Protein AF-A0AAF0YDT1-F1 (afdb_monomer)

Sequence (371 aa):
MSQTTARAEASAAPAQRILFLGATGFIGSAVLHALLASHWDASFTLYGRNCAALSAIASLASKGHAGSITTAVYALDDAALSEHVVASDAVVNCLGSEMPTLTSAILTSARHKFEATRQRLVYLHTSGCDVLDRVLRPGDLEAWDVDFGPPSKLTVYTDAAELPPGQSPLSAVPDTPRRAHDALIDEANAAGYVRCYTLLPSCVYGPASNPFAAAGHAARLSWQVPNLIRIALDRRAPALLGNNDAQWTWNHVHVDDLAALYALVFARALAGAEGPRHFIAENGYYTLREVADAIGREIAVRELGTATPSALSPEERRQYALELTYQTAVSRAVGSNARSAGWTPANDHAGFLASIAHDVAEVLCERERTS

pLDDT: mean 87.43, std 14.19, range [31.89, 98.31]

Foldseek 3Di:
DDDDDDPPPPVPDPAFEEEAEACQELLRVLLVLLQCVLRQAHAYEYEEAPPVLQVVSQVVSVVRGNHHYHYDYDDPDLVSVLVSLLVGQEYAHPPELPCLVSLVSSLVSLLVSCVVPVRAYEYEAEYACCLQFPDPDLVVLVCLAPDPDALVNFAEEECDPDDDPRHDYPVPRDDDSSVVSVVVQVVSVVVPSYNAAYEHEWAEFFASPRPSVVVVSHDGGDAQLLLQLVLCLVVLAGEASHPDQRQQKIFYAYSNLSSVLSNLVVVCSVVVHDDGRYFYGGADMDTVVLSRLLSLVLCVVVVSHHNHYDYDDSVSCVVSSVSCNSRRGRHHYDGPVSVVSPRDGDQHPVNVSVRSNVSSVVSVVVVVVVD

Radius of gyration: 21.79 Å; Cα contacts (8 Å, |Δi|>4): 712; chains: 1; bounding box: 78×44×62 Å

Organism: NCBI:txid143232

Mean predicted aligned error: 6.58 Å

Secondary structure (DSSP, 8-state):
-----------PPPPPEEEEE-TTSHHHHHHHHHHHHH-TT-EEEEEES-HHHHHHHHHHHTTS-SS-EEEEE--S-HHHHHHHHHH-SEEEE-S-SS-HHHHHHHHHHHHHHHHHH-PPEEEEEE--GGGGS----TT-TTGGG-----GGGS-EEE--SS--TT-EEGGGS---HHHHHHHHHHHHHHTTSEEEEEEEE-EEES---SHHHHTTSS----SHHHHHHHHHHHHTS-EESSS-TTS-EEEEEEHHHHHHHHHHHHHHHHTT--S--EEEE-S-EEEHHHHHHHHHHHHHHTTSS-SS-EEPPHHHHHHTTTTTTT-----EEE-HHHHHTT------HHHHHHHHHHHHHHHHHHHHHH-

Solvent-accessible surface area (backbone atoms only — not comparable to full-atom values): 19827 Å² total; per-residue (Å²): 136,87,86,77,86,80,81,77,82,66,78,73,70,77,69,49,31,32,34,34,31,25,55,47,34,47,64,17,32,35,29,50,54,39,37,46,73,75,44,40,56,37,27,38,36,42,38,37,77,57,58,68,37,46,51,52,42,34,58,60,51,49,77,81,32,77,24,56,59,48,70,44,73,56,60,103,40,65,67,68,52,27,56,52,48,53,72,22,53,30,38,42,39,45,73,45,57,87,45,65,66,58,54,51,42,53,53,51,24,28,42,54,34,16,75,77,66,70,50,54,30,37,35,39,38,30,49,40,41,70,47,58,34,73,72,66,52,97,81,47,74,75,60,44,68,60,84,74,53,55,66,89,69,40,58,32,32,28,50,41,90,70,76,55,90,88,47,39,49,66,85,71,46,69,96,41,79,55,43,53,50,56,49,55,50,50,51,42,31,74,72,60,29,34,50,54,35,41,35,22,43,33,51,56,39,61,80,43,80,40,74,45,26,69,71,67,39,19,38,55,63,59,60,61,69,48,33,51,45,51,52,15,57,76,66,27,26,14,60,31,76,29,90,63,52,68,32,38,26,39,33,28,24,36,45,66,44,49,12,52,45,50,39,54,53,48,54,40,55,74,71,64,59,83,78,85,43,50,31,39,37,55,44,52,64,49,35,52,45,61,53,18,46,48,49,4,49,51,34,33,78,67,71,56,34,41,42,64,58,42,63,54,50,78,64,52,50,62,75,42,44,74,62,46,68,77,64,70,34,52,31,41,73,43,35,46,40,36,45,75,72,68,49,77,75,81,59,44,56,68,54,56,60,58,36,49,59,55,45,53,52,51,53,52,55,51,50,67,75,75,107

InterPro domains:
  IPR005097 Saccharopine dehydrogenase, NADP binding domain [PF03435] (18-97)
  IPR036291 NAD(P)-binding domain superfamily [SSF51735] (16-302)
  IPR051783 NAD(P)-dependent oxidoreductase-like [PTHR48079] (16-358)

Nearest PDB structures (foldseek):
  7cs4-assembly3_D  TM=6.209E-01  e=5.631E-05  Isatis tinctoria
  7cs7-assembly1_A  TM=6.080E-01  e=8.009E-05  Isatis tinctoria
  7csg-assembly1_B  TM=5.999E-01  e=5.631E-05  Arabidopsis thaliana
  7cs7-assembly3_E  TM=5.752E-01  e=3.959E-05  Isatis tinctoria
  7cs4-assembly2_A  TM=5.940E-01  e=2.173E-04  Isatis tinctoria

Structure (mmCIF, N/CA/C/O backbone):
data_AF-A0AAF0YDT1-F1
#
_entry.id   AF-A0AAF0YDT1-F1
#
loop_
_atom_site.group_PDB
_atom_site.id
_atom_site.type_symbol
_atom_site.label_atom_id
_atom_site.label_alt_id
_atom_site.label_comp_id
_atom_site.label_asym_id
_atom_site.label_entity_id
_atom_site.label_seq_id
_atom_site.pdbx_PDB_ins_code
_atom_site.Cartn_x
_atom_site.Cartn_y
_atom_site.Cartn_z
_atom_site.occupancy
_atom_site.B_iso_or_equiv
_atom_site.auth_seq_id
_atom_site.auth_comp_id
_atom_site.auth_asym_id
_atom_site.auth_atom_id
_atom_site.pdbx_PDB_model_num
ATOM 1 N N . MET A 1 1 ? -51.966 -22.683 16.377 1.00 37.91 1 MET A N 1
ATOM 2 C CA . MET A 1 1 ? -50.753 -23.139 15.663 1.00 37.91 1 MET A CA 1
ATOM 3 C C . MET A 1 1 ? -50.168 -21.911 14.968 1.00 37.91 1 MET A C 1
ATOM 5 O O . MET A 1 1 ? -50.509 -21.649 13.830 1.00 37.91 1 MET A O 1
ATOM 9 N N . SER A 1 2 ? -49.640 -20.930 15.702 1.00 36.38 2 SER A N 1
ATOM 10 C CA . SER A 1 2 ? -48.279 -20.849 16.270 1.00 36.38 2 SER A CA 1
ATOM 11 C C . SER A 1 2 ? -47.174 -21.100 15.251 1.00 36.38 2 SER A C 1
ATOM 13 O O . SER A 1 2 ? -46.762 -22.240 15.091 1.00 36.38 2 SER A O 1
ATOM 15 N N . GLN A 1 3 ? -46.684 -20.016 14.648 1.00 31.89 3 GLN A N 1
ATOM 16 C CA . GLN A 1 3 ? -45.265 -19.784 14.357 1.00 31.89 3 GLN A CA 1
ATOM 17 C C . GLN A 1 3 ? -45.018 -18.266 14.391 1.00 31.89 3 GLN A C 1
ATOM 19 O O . GLN A 1 3 ? -44.849 -17.590 13.383 1.00 31.89 3 GLN A O 1
ATOM 24 N N . THR A 1 4 ? -45.062 -17.736 15.610 1.00 38.69 4 THR A N 1
ATOM 25 C CA . THR A 1 4 ? -44.388 -16.497 16.007 1.00 38.69 4 THR A CA 1
ATOM 26 C C . THR A 1 4 ? -43.223 -16.930 16.898 1.00 38.69 4 THR A C 1
ATOM 28 O O . THR A 1 4 ? -43.402 -17.865 17.679 1.00 38.69 4 THR A O 1
ATOM 31 N N . THR A 1 5 ? -42.084 -16.229 16.819 1.00 40.38 5 THR A N 1
ATOM 32 C CA . THR A 1 5 ? -40.779 -16.480 17.486 1.00 40.38 5 THR A CA 1
ATOM 33 C C . THR A 1 5 ? -39.917 -17.560 16.799 1.00 40.38 5 THR A C 1
ATOM 35 O O . THR A 1 5 ? -40.412 -18.621 16.456 1.00 40.38 5 THR A O 1
ATOM 38 N N . ALA A 1 6 ? -38.635 -17.362 16.484 1.00 33.75 6 ALA A N 1
ATOM 39 C CA . ALA A 1 6 ? -37.642 -16.490 17.091 1.00 33.75 6 ALA A CA 1
ATOM 40 C C . ALA A 1 6 ? -36.682 -15.916 16.030 1.00 33.75 6 ALA A C 1
ATOM 42 O O . ALA A 1 6 ? -35.851 -16.630 15.474 1.00 33.75 6 ALA A O 1
ATOM 43 N N . ARG A 1 7 ? -36.749 -14.603 15.788 1.00 36.19 7 ARG A N 1
ATOM 44 C CA . ARG A 1 7 ? -35.559 -13.856 15.376 1.00 36.19 7 ARG A CA 1
ATOM 45 C C . ARG A 1 7 ? -34.940 -13.426 16.695 1.00 36.19 7 ARG A C 1
ATOM 47 O O . ARG A 1 7 ? -35.504 -12.576 17.374 1.00 36.19 7 ARG A O 1
ATOM 54 N N . ALA A 1 8 ? -33.898 -14.133 17.120 1.00 33.00 8 ALA A N 1
ATOM 55 C CA . ALA A 1 8 ? -33.135 -13.734 18.287 1.00 33.00 8 ALA A CA 1
ATOM 56 C C . ALA A 1 8 ? -32.728 -12.271 18.087 1.00 33.00 8 ALA A C 1
ATOM 58 O O . ALA A 1 8 ? -32.082 -11.937 17.091 1.00 33.00 8 ALA A O 1
ATOM 59 N N . GLU A 1 9 ? -33.159 -11.407 19.001 1.00 33.97 9 GLU A N 1
ATOM 60 C CA . GLU A 1 9 ? -32.556 -10.102 19.215 1.00 33.97 9 GLU A CA 1
ATOM 61 C C . GLU A 1 9 ? -31.112 -10.364 19.651 1.00 33.97 9 GLU A C 1
ATOM 63 O O . GLU A 1 9 ? -30.786 -10.447 20.833 1.00 33.97 9 GLU A O 1
ATOM 68 N N . ALA A 1 10 ? -30.232 -10.566 18.670 1.00 35.38 10 ALA A N 1
ATOM 69 C CA . ALA A 1 10 ? -28.836 -10.252 18.861 1.00 35.38 10 ALA A CA 1
ATOM 70 C C . ALA A 1 10 ? -28.827 -8.765 19.209 1.00 35.38 10 ALA A C 1
ATOM 72 O O . ALA A 1 10 ? -29.193 -7.935 18.376 1.00 35.38 10 ALA A O 1
ATOM 73 N N . SER A 1 11 ? -28.499 -8.442 20.460 1.00 33.09 11 SER A N 1
ATOM 74 C CA . SER A 1 11 ? -28.077 -7.098 20.838 1.00 33.09 11 SER A CA 1
ATOM 75 C C . SER A 1 11 ? -27.100 -6.641 19.759 1.00 33.09 11 SER A C 1
ATOM 77 O O . SER A 1 11 ? -26.023 -7.222 19.619 1.00 33.09 11 SER A O 1
ATOM 79 N N . ALA A 1 12 ? -27.533 -5.701 18.914 1.00 37.03 12 ALA A N 1
ATOM 80 C CA . ALA A 1 12 ? -26.688 -5.173 17.863 1.00 37.03 12 ALA A CA 1
ATOM 81 C C . ALA A 1 12 ? -25.462 -4.599 18.568 1.00 37.03 12 ALA A C 1
ATOM 83 O O . ALA A 1 12 ? -25.596 -3.700 19.405 1.00 37.03 12 ALA A O 1
ATOM 84 N N . ALA A 1 13 ? -24.287 -5.166 18.293 1.00 46.94 13 ALA A N 1
ATOM 85 C CA . ALA A 1 13 ? -23.047 -4.523 18.683 1.00 46.94 13 ALA A CA 1
ATOM 86 C C . ALA A 1 13 ? -23.126 -3.064 18.194 1.00 46.94 13 ALA A C 1
ATOM 88 O O . ALA A 1 13 ? -23.652 -2.832 17.100 1.00 46.94 13 ALA A O 1
ATOM 89 N N . PRO A 1 14 ? -22.704 -2.074 18.998 1.00 53.91 14 PRO A N 1
ATOM 90 C CA . PRO A 1 14 ? -22.767 -0.684 18.570 1.00 53.91 14 PRO A CA 1
ATOM 91 C C . PRO A 1 14 ? -22.075 -0.541 17.210 1.00 53.91 14 PRO A C 1
ATOM 93 O O . PRO A 1 14 ? -21.010 -1.127 17.000 1.00 53.91 14 PRO A O 1
ATOM 96 N N . ALA A 1 15 ? -22.703 0.199 16.290 1.00 63.19 15 ALA A N 1
ATOM 97 C CA . ALA A 1 15 ? -22.155 0.438 14.959 1.00 63.19 15 ALA A CA 1
ATOM 98 C C . ALA A 1 15 ? -20.719 0.967 15.085 1.00 63.19 15 ALA A C 1
ATOM 100 O O . ALA A 1 15 ? -20.468 1.950 15.787 1.00 63.19 15 ALA A O 1
ATOM 101 N N . GLN A 1 16 ? -19.777 0.278 14.443 1.00 89.25 16 GLN A N 1
ATOM 102 C CA . GLN A 1 16 ? -18.349 0.552 14.580 1.00 89.25 16 GLN A CA 1
ATOM 103 C C . GLN A 1 16 ? -18.016 1.896 13.935 1.00 89.25 16 GLN A C 1
ATOM 105 O O . GLN A 1 16 ? -18.325 2.112 12.765 1.00 89.25 16 GLN A O 1
ATOM 110 N N . ARG A 1 17 ? -17.374 2.799 14.678 1.00 95.62 17 ARG A N 1
ATOM 111 C CA . ARG A 1 17 ? -16.906 4.089 14.157 1.00 95.62 17 ARG A CA 1
ATOM 112 C C . ARG A 1 17 ? -15.453 3.973 13.731 1.00 95.62 17 ARG A C 1
ATOM 114 O O . ARG A 1 17 ? -14.580 3.671 14.545 1.00 95.62 17 ARG A O 1
ATOM 121 N N . ILE A 1 18 ? -15.198 4.225 12.457 1.00 97.25 18 ILE A N 1
ATOM 122 C CA . ILE A 1 18 ? -13.906 4.022 11.815 1.00 97.25 18 ILE A CA 1
ATOM 123 C C . ILE A 1 18 ? -13.399 5.367 11.307 1.00 97.25 18 ILE A C 1
ATOM 125 O O . ILE A 1 18 ? -14.028 5.999 10.458 1.00 97.25 18 ILE A O 1
ATOM 129 N N . LEU A 1 19 ? -12.234 5.789 11.785 1.00 97.12 19 LEU A N 1
ATOM 130 C CA . LEU A 1 19 ? -11.484 6.879 11.171 1.00 97.12 19 LEU A CA 1
ATOM 131 C C . LEU A 1 19 ? -10.602 6.305 10.062 1.00 97.12 19 LEU A C 1
ATOM 133 O O . LEU A 1 19 ? -9.763 5.440 10.313 1.00 97.12 19 LEU A O 1
ATOM 137 N N . PHE A 1 20 ? -10.779 6.790 8.839 1.00 97.12 20 PHE A N 1
ATOM 138 C CA . PHE A 1 20 ? -10.059 6.306 7.668 1.00 97.12 20 PHE A CA 1
ATOM 139 C C . PHE A 1 20 ? -9.177 7.408 7.084 1.00 97.12 20 PHE A C 1
ATOM 141 O O . PHE A 1 20 ? -9.677 8.456 6.674 1.00 97.12 20 PHE A O 1
ATOM 148 N N . LEU A 1 21 ? -7.871 7.165 7.002 1.00 95.44 21 LEU A N 1
ATOM 149 C CA . LEU A 1 21 ? -6.902 8.108 6.454 1.00 95.44 21 LEU A CA 1
ATOM 150 C C . LEU A 1 21 ? -6.351 7.582 5.127 1.00 95.44 21 LEU A C 1
ATOM 152 O O . LEU A 1 21 ? -5.941 6.429 5.034 1.00 95.44 21 LEU A O 1
ATOM 156 N N . GLY A 1 22 ? -6.292 8.446 4.110 1.00 94.38 22 GLY A N 1
ATOM 157 C CA . GLY A 1 22 ? -5.719 8.102 2.800 1.00 94.38 22 GLY A CA 1
ATOM 158 C C . GLY A 1 22 ? -6.720 7.626 1.744 1.00 94.38 22 GLY A C 1
ATOM 159 O O . GLY A 1 22 ? -6.312 7.020 0.759 1.00 94.38 22 GLY A O 1
ATOM 160 N N . ALA A 1 23 ? -8.012 7.937 1.893 1.00 96.44 23 ALA A N 1
ATOM 161 C CA . ALA A 1 23 ? -9.074 7.522 0.961 1.00 96.44 23 ALA A CA 1
ATOM 162 C C . ALA A 1 23 ? -8.862 7.961 -0.502 1.00 96.44 23 ALA A C 1
ATOM 164 O O . ALA A 1 23 ? -9.355 7.309 -1.414 1.00 96.44 23 ALA A O 1
ATOM 165 N N . THR A 1 24 ? -8.124 9.048 -0.743 1.00 95.75 24 THR A N 1
ATOM 166 C CA . THR A 1 24 ? -7.816 9.546 -2.096 1.00 95.75 24 THR A CA 1
ATOM 167 C C . THR A 1 24 ? -6.555 8.918 -2.701 1.00 95.75 24 THR A C 1
ATOM 169 O O . THR A 1 24 ? -6.203 9.224 -3.837 1.00 95.75 24 THR A O 1
ATOM 172 N N . GLY A 1 25 ? -5.822 8.105 -1.937 1.00 95.38 25 GLY A N 1
ATOM 173 C CA . GLY A 1 25 ? -4.598 7.448 -2.387 1.00 95.38 25 GLY A CA 1
ATOM 174 C C . GLY A 1 25 ? -4.870 6.175 -3.189 1.00 95.38 25 GLY A C 1
ATOM 175 O O . GLY A 1 25 ? -5.975 5.633 -3.169 1.00 95.38 25 GLY A O 1
ATOM 176 N N . PHE A 1 26 ? -3.831 5.671 -3.855 1.00 96.81 26 PHE A N 1
ATOM 177 C CA . PHE A 1 26 ? -3.901 4.450 -4.660 1.00 96.81 26 PHE A CA 1
ATOM 178 C C . PHE A 1 26 ? -4.280 3.233 -3.795 1.00 96.81 26 PHE A C 1
ATOM 180 O O . PHE A 1 26 ? -5.330 2.631 -3.999 1.00 96.81 26 PHE A O 1
ATOM 187 N N . ILE A 1 27 ? -3.504 2.962 -2.736 1.00 97.25 27 ILE A N 1
ATOM 188 C CA . ILE A 1 27 ? -3.799 1.894 -1.762 1.00 97.25 27 ILE A CA 1
ATOM 189 C C . ILE A 1 27 ? -5.096 2.194 -1.003 1.00 97.25 27 ILE A C 1
ATOM 191 O O . ILE A 1 27 ? -6.001 1.365 -0.947 1.00 97.25 27 ILE A O 1
ATOM 195 N N . GLY A 1 28 ? -5.199 3.388 -0.413 1.00 97.12 28 GLY A N 1
ATOM 196 C CA . GLY A 1 28 ? -6.289 3.704 0.507 1.00 97.12 28 GLY A CA 1
ATOM 197 C C . GLY A 1 28 ? -7.674 3.711 -0.143 1.00 97.12 28 GLY A C 1
ATOM 198 O O . GLY A 1 28 ? -8.636 3.326 0.512 1.00 97.12 28 GLY A O 1
ATOM 199 N N . SER A 1 29 ? -7.801 4.068 -1.425 1.00 97.69 29 SER A N 1
ATOM 200 C CA . SER A 1 29 ? -9.091 3.983 -2.127 1.00 97.69 29 SER A CA 1
ATOM 201 C C . SER A 1 29 ? -9.561 2.538 -2.323 1.00 97.69 29 SER A C 1
ATOM 203 O O . SER A 1 29 ? -10.733 2.240 -2.087 1.00 97.69 29 SER A O 1
ATOM 205 N N . ALA A 1 30 ? -8.651 1.625 -2.678 1.00 98.19 30 ALA A N 1
ATOM 206 C CA . ALA A 1 30 ? -8.953 0.202 -2.808 1.00 98.19 30 ALA A CA 1
ATOM 207 C C . ALA A 1 30 ? -9.282 -0.429 -1.447 1.00 98.19 30 ALA A C 1
ATOM 209 O O . ALA A 1 30 ? -10.275 -1.144 -1.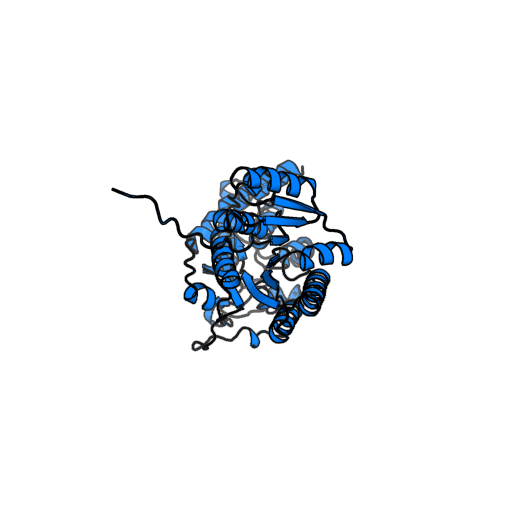317 1.00 98.19 30 ALA A O 1
ATOM 210 N N . VAL A 1 31 ? -8.508 -0.095 -0.407 1.00 98.19 31 VAL A N 1
ATOM 211 C CA . VAL A 1 31 ? -8.768 -0.548 0.966 1.00 98.19 31 VAL A CA 1
ATOM 212 C C . VAL A 1 31 ? -10.126 -0.050 1.458 1.00 98.19 31 VAL A C 1
ATOM 214 O O . VAL A 1 31 ? -10.918 -0.851 1.945 1.00 98.19 31 VAL A O 1
ATOM 217 N N . LEU A 1 32 ? -10.439 1.241 1.297 1.00 97.88 32 LEU A N 1
ATOM 218 C CA . LEU A 1 32 ? -11.743 1.788 1.679 1.00 97.88 32 LEU A CA 1
ATOM 219 C C . LEU A 1 32 ? -12.876 1.043 0.970 1.00 97.88 32 LEU A C 1
ATOM 221 O O . LEU A 1 32 ? -13.856 0.670 1.609 1.00 97.88 32 LEU A O 1
ATOM 225 N N . HIS A 1 33 ? -12.732 0.788 -0.333 1.00 97.25 33 HIS A N 1
ATOM 226 C CA . HIS A 1 33 ? -13.727 0.046 -1.100 1.00 97.25 33 HIS A CA 1
ATOM 227 C C . HIS A 1 33 ? -13.952 -1.371 -0.544 1.00 97.25 33 HIS A C 1
ATOM 229 O O . HIS A 1 33 ? -15.098 -1.765 -0.324 1.00 97.25 33 HIS A O 1
ATOM 235 N N . ALA A 1 34 ? -12.877 -2.106 -0.242 1.00 96.69 34 ALA A N 1
ATOM 236 C CA . ALA A 1 34 ? -12.958 -3.444 0.343 1.00 96.69 34 ALA A CA 1
ATOM 237 C C . ALA A 1 34 ? -13.568 -3.444 1.759 1.00 96.69 34 ALA A C 1
ATOM 239 O O . ALA A 1 34 ? -14.336 -4.345 2.112 1.00 96.69 34 ALA A O 1
ATOM 240 N N . LEU A 1 35 ? -13.272 -2.426 2.575 1.00 96.12 35 LEU A N 1
ATOM 241 C CA . LEU A 1 35 ? -13.847 -2.291 3.916 1.00 96.12 35 LEU A CA 1
ATOM 242 C C . LEU A 1 35 ? -15.343 -1.976 3.874 1.00 96.12 35 LEU A C 1
ATOM 244 O O . LEU A 1 35 ? -16.104 -2.620 4.589 1.00 96.12 35 LEU A O 1
ATOM 248 N N . LEU A 1 36 ? -15.781 -1.063 3.004 1.00 94.88 36 LEU A N 1
ATOM 249 C CA . LEU A 1 36 ? -17.205 -0.752 2.818 1.00 94.88 36 LEU A CA 1
ATOM 250 C C . LEU A 1 36 ? -18.006 -1.990 2.387 1.00 94.88 36 LEU A C 1
ATOM 252 O O . LEU A 1 36 ? -19.110 -2.215 2.871 1.00 94.88 36 LEU A O 1
ATOM 256 N N . ALA A 1 37 ? -17.428 -2.831 1.524 1.00 92.00 37 ALA A N 1
ATOM 257 C CA . ALA A 1 37 ? -18.067 -4.069 1.078 1.00 92.00 37 ALA A CA 1
ATOM 258 C C . ALA A 1 37 ? -18.172 -5.141 2.181 1.00 92.00 37 ALA A C 1
ATOM 260 O O . ALA A 1 37 ? -19.110 -5.935 2.180 1.00 92.00 37 ALA A O 1
ATOM 261 N N . SER A 1 38 ? -17.215 -5.184 3.112 1.00 89.00 38 SER A N 1
ATOM 262 C CA . SER A 1 38 ? -17.144 -6.211 4.165 1.00 89.00 38 SER A CA 1
ATOM 263 C C . SER A 1 38 ? -17.770 -5.788 5.499 1.00 89.00 38 SER A C 1
ATOM 265 O O . SER A 1 38 ? -18.141 -6.651 6.290 1.00 89.00 38 SER A O 1
ATOM 267 N N . HIS A 1 39 ? -17.917 -4.484 5.743 1.00 84.88 39 HIS A N 1
ATOM 268 C CA . HIS A 1 39 ? -18.403 -3.897 6.999 1.00 84.88 39 HIS A CA 1
ATOM 269 C C . HIS A 1 39 ? -19.545 -2.914 6.724 1.00 84.88 39 HIS A C 1
ATOM 271 O O . HIS A 1 39 ? -19.476 -1.743 7.088 1.00 84.88 39 HIS A O 1
ATOM 277 N N . TRP A 1 40 ? -20.576 -3.401 6.032 1.00 81.31 40 TRP A N 1
ATOM 278 C CA . TRP A 1 40 ? -21.641 -2.614 5.393 1.00 81.31 40 TRP A CA 1
ATOM 279 C C . TRP A 1 40 ? -22.444 -1.679 6.325 1.00 81.31 40 TRP A C 1
ATOM 281 O O . TRP A 1 40 ? -23.105 -0.756 5.845 1.00 81.31 40 TRP A O 1
ATOM 291 N N . ASP A 1 41 ? -22.405 -1.898 7.641 1.00 88.56 41 ASP A N 1
ATOM 292 C CA . ASP A 1 41 ? -23.113 -1.129 8.671 1.00 88.56 41 ASP A CA 1
ATOM 293 C C . ASP A 1 41 ? -22.203 -0.209 9.512 1.00 88.56 41 ASP A C 1
ATOM 295 O O . ASP A 1 41 ? -22.703 0.581 10.316 1.00 88.56 41 ASP A O 1
ATOM 299 N N . ALA A 1 42 ? -20.881 -0.249 9.316 1.00 92.88 42 ALA A N 1
ATOM 300 C CA . ALA A 1 42 ? -19.932 0.581 10.059 1.00 92.88 42 ALA A CA 1
ATOM 301 C C . ALA A 1 42 ? -19.960 2.055 9.613 1.00 92.88 42 ALA A C 1
ATOM 303 O O . ALA A 1 42 ? -20.109 2.367 8.435 1.00 92.88 42 ALA A O 1
ATOM 304 N N . SER A 1 43 ? -19.759 2.994 10.531 1.00 95.69 43 SER A N 1
ATOM 305 C CA . SER A 1 43 ? -19.660 4.422 10.215 1.00 95.69 43 SER A CA 1
ATOM 306 C C . SER A 1 43 ? -18.218 4.813 9.900 1.00 95.69 43 SER A C 1
ATOM 308 O O . SER A 1 43 ? -17.329 4.584 10.713 1.00 95.69 43 SER A O 1
ATOM 310 N N . PHE A 1 44 ? -17.982 5.476 8.769 1.00 97.00 44 PHE A N 1
ATOM 311 C CA . PHE A 1 44 ? -16.657 5.935 8.350 1.00 97.00 44 PHE A CA 1
ATOM 312 C C . PHE A 1 44 ? -16.541 7.458 8.429 1.00 97.00 44 PHE A C 1
ATOM 314 O O . PHE A 1 44 ? -17.392 8.180 7.916 1.00 97.00 44 PHE A O 1
ATOM 321 N N . THR A 1 45 ? -15.451 7.948 9.016 1.00 96.75 45 THR A N 1
ATOM 322 C CA . THR A 1 45 ? -14.996 9.338 8.887 1.00 96.75 45 THR A CA 1
ATOM 323 C C . THR A 1 45 ? -13.757 9.354 8.001 1.00 96.75 45 THR A C 1
ATOM 325 O O . THR A 1 45 ? -12.707 8.847 8.393 1.00 96.75 45 THR A O 1
ATOM 328 N N . LEU A 1 46 ? -13.868 9.916 6.798 1.00 96.50 46 LEU A N 1
ATOM 329 C CA . LEU A 1 46 ? -12.757 10.023 5.854 1.00 96.50 46 LEU A CA 1
ATOM 330 C C . LEU A 1 46 ? -11.943 11.282 6.165 1.00 96.50 46 LEU A C 1
ATOM 332 O O . LEU A 1 46 ? -12.439 12.394 5.984 1.00 96.50 46 LEU A O 1
ATOM 336 N N . TYR A 1 47 ? -10.704 11.110 6.620 1.00 93.69 47 TYR A N 1
ATOM 337 C CA . TYR A 1 47 ? -9.823 12.200 7.040 1.00 93.69 47 TYR A CA 1
ATOM 338 C C . TYR A 1 47 ? -8.720 12.452 6.009 1.00 93.69 47 TYR A C 1
ATOM 340 O O . TYR A 1 47 ? -7.957 11.550 5.646 1.00 93.69 47 TYR A O 1
ATOM 348 N N . GLY A 1 48 ? -8.624 13.684 5.508 1.00 91.56 48 GLY A N 1
ATOM 349 C CA . GLY A 1 48 ? -7.627 14.033 4.495 1.00 91.56 48 GLY A CA 1
ATOM 350 C C . GLY A 1 48 ? -7.700 15.479 4.004 1.00 91.56 48 GLY A C 1
ATOM 351 O O . GLY A 1 48 ? -8.592 16.239 4.363 1.00 91.56 48 GLY A O 1
ATOM 352 N N . ARG A 1 49 ? -6.722 15.873 3.180 1.00 88.88 49 ARG A N 1
ATOM 353 C CA . ARG A 1 49 ? -6.516 17.275 2.762 1.00 88.88 49 ARG A CA 1
ATOM 354 C C . ARG A 1 49 ? -7.432 17.732 1.621 1.00 88.88 49 ARG A C 1
ATOM 356 O O . ARG A 1 49 ? -7.755 18.909 1.529 1.00 88.88 49 ARG A O 1
ATOM 363 N N . ASN A 1 50 ? -7.820 16.826 0.722 1.00 90.31 50 ASN A N 1
ATOM 364 C CA . ASN A 1 50 ? -8.607 17.169 -0.465 1.00 90.31 50 ASN A CA 1
ATOM 365 C C . ASN A 1 50 ? -10.110 17.023 -0.184 1.00 90.31 50 ASN A C 1
ATOM 367 O O . ASN A 1 50 ? -10.702 15.978 -0.454 1.00 90.31 50 ASN A O 1
ATOM 371 N N . CYS A 1 51 ? -10.724 18.078 0.356 1.00 90.19 51 CYS A N 1
ATOM 372 C CA . CYS A 1 51 ? -12.131 18.074 0.770 1.00 90.19 51 CYS A CA 1
ATOM 373 C C . CYS A 1 51 ? -13.095 17.718 -0.370 1.00 90.19 51 CYS A C 1
ATOM 375 O O . CYS A 1 51 ? -14.065 16.994 -0.150 1.00 90.19 51 CYS A O 1
ATOM 377 N N . ALA A 1 52 ? -12.828 18.210 -1.585 1.00 94.06 52 ALA A N 1
ATOM 378 C CA . ALA A 1 52 ? -13.681 17.971 -2.745 1.00 94.06 52 ALA A CA 1
ATOM 379 C C . ALA A 1 52 ? -13.664 16.491 -3.152 1.00 94.06 52 ALA A C 1
ATOM 381 O O . ALA A 1 52 ? -14.722 15.878 -3.291 1.00 94.06 52 ALA A O 1
ATOM 382 N N . ALA A 1 53 ? -12.472 15.896 -3.260 1.00 94.94 53 ALA A N 1
ATOM 383 C CA . ALA A 1 53 ? -12.329 14.476 -3.567 1.00 94.94 53 ALA A CA 1
ATOM 384 C C . ALA A 1 53 ? -12.938 13.593 -2.468 1.00 94.94 53 ALA A C 1
ATOM 386 O O . ALA A 1 53 ? -13.680 12.666 -2.775 1.00 94.94 53 ALA A O 1
ATOM 387 N N . LEU A 1 54 ? -12.704 13.914 -1.190 1.00 95.69 54 LEU A N 1
ATOM 388 C CA . LEU A 1 54 ? -13.302 13.178 -0.071 1.00 95.69 54 LEU A CA 1
ATOM 389 C C . LEU A 1 54 ? -14.830 13.247 -0.078 1.00 95.69 54 LEU A C 1
ATOM 391 O O . LEU A 1 54 ? -15.480 12.228 0.134 1.00 95.69 54 LEU A O 1
ATOM 395 N N . SER A 1 55 ? -15.406 14.419 -0.355 1.00 96.00 55 SER A N 1
ATOM 396 C CA . SER A 1 55 ? -16.863 14.591 -0.431 1.00 96.00 55 SER A CA 1
ATOM 397 C C . SER A 1 55 ? -17.460 13.776 -1.578 1.00 96.00 55 SER A C 1
ATOM 399 O O . SER A 1 55 ? -18.509 13.151 -1.419 1.00 96.00 55 SER A O 1
ATOM 401 N N . ALA A 1 56 ? -16.773 13.731 -2.723 1.00 97.00 56 ALA A N 1
ATOM 402 C CA . ALA A 1 56 ? -17.185 12.920 -3.860 1.00 97.00 56 ALA A CA 1
ATOM 403 C C . ALA A 1 56 ? -17.087 11.413 -3.561 1.00 97.00 56 ALA A C 1
ATOM 405 O O . ALA A 1 56 ? -18.032 10.674 -3.839 1.00 97.00 56 ALA A O 1
ATOM 406 N N . ILE A 1 57 ? -16.000 10.963 -2.919 1.00 97.25 57 ILE A N 1
ATOM 407 C CA . ILE A 1 57 ? -15.844 9.577 -2.447 1.00 97.25 57 ILE A CA 1
ATOM 408 C C . ILE A 1 57 ? -16.960 9.216 -1.467 1.00 97.25 57 ILE A C 1
ATOM 410 O O . ILE A 1 57 ? -17.619 8.197 -1.659 1.00 97.25 57 ILE A O 1
ATOM 414 N N . ALA A 1 58 ? -17.213 10.053 -0.457 1.00 96.75 58 ALA A N 1
ATOM 415 C CA . ALA A 1 58 ? -18.268 9.823 0.524 1.00 96.75 58 ALA A CA 1
ATOM 416 C C . ALA A 1 58 ? -19.645 9.722 -0.147 1.00 96.75 58 ALA A C 1
ATOM 418 O O . ALA A 1 58 ? -20.400 8.796 0.128 1.00 96.75 58 ALA A O 1
ATOM 419 N N . SER A 1 59 ? -19.949 10.618 -1.091 1.00 96.50 59 SER A N 1
ATOM 420 C CA . SER A 1 59 ? -21.204 10.582 -1.849 1.00 96.50 59 SER A CA 1
ATOM 421 C C . SER A 1 59 ? -21.366 9.303 -2.678 1.00 96.50 59 SER A C 1
ATOM 423 O O . SER A 1 59 ? -22.454 8.725 -2.707 1.00 96.50 59 SER A O 1
ATOM 425 N N . LEU A 1 60 ? -20.301 8.838 -3.341 1.00 95.56 60 LEU A N 1
ATOM 426 C CA . LEU A 1 60 ? -20.324 7.583 -4.096 1.00 95.56 60 LEU A CA 1
ATOM 427 C C . LEU A 1 60 ? -20.486 6.372 -3.177 1.00 95.56 60 LEU A C 1
ATOM 429 O O . LEU A 1 60 ? -21.311 5.505 -3.456 1.00 95.56 60 LEU A O 1
ATOM 433 N N . ALA A 1 61 ? -19.729 6.333 -2.084 1.00 94.44 61 ALA A N 1
ATOM 434 C CA . ALA A 1 61 ? -19.731 5.233 -1.134 1.00 94.44 61 ALA A CA 1
ATOM 435 C C . ALA A 1 61 ? -21.096 5.072 -0.436 1.00 94.44 61 ALA A C 1
ATOM 437 O O . ALA A 1 61 ? -21.593 3.954 -0.317 1.00 94.44 61 ALA A O 1
ATOM 438 N N . SER A 1 62 ? -21.764 6.177 -0.083 1.00 93.19 62 SER A N 1
ATOM 439 C CA . SER A 1 62 ? -23.076 6.159 0.585 1.00 93.19 62 SER A CA 1
ATOM 440 C C . SER A 1 62 ? -24.205 5.542 -0.251 1.00 93.19 62 SER A C 1
ATOM 442 O O . SER A 1 62 ? -25.261 5.234 0.289 1.00 93.19 62 SER A O 1
ATOM 444 N N . LYS A 1 63 ? -24.026 5.339 -1.565 1.00 89.50 63 LYS A N 1
ATOM 445 C CA . LYS A 1 63 ? -25.056 4.720 -2.424 1.00 89.50 63 LYS A CA 1
ATOM 446 C C . LYS A 1 63 ? -25.249 3.224 -2.164 1.00 89.50 63 LYS A C 1
ATOM 448 O O . LYS A 1 63 ? -26.296 2.691 -2.517 1.00 89.50 63 LYS A O 1
ATOM 453 N N . GLY A 1 64 ? -24.247 2.552 -1.599 1.00 85.25 64 GLY A N 1
ATOM 454 C CA . GLY A 1 64 ? -24.252 1.104 -1.365 1.00 85.25 64 GLY A CA 1
ATOM 455 C C . GLY A 1 64 ? -23.887 0.706 0.062 1.00 85.25 64 GLY A C 1
ATOM 456 O O . GLY A 1 64 ? -23.640 -0.468 0.311 1.00 85.25 64 GLY A O 1
ATOM 457 N N . HIS A 1 65 ? -23.832 1.672 0.979 1.00 90.75 65 HIS A N 1
ATOM 458 C CA . HIS A 1 65 ? -23.356 1.492 2.346 1.00 90.75 65 HIS A CA 1
ATOM 459 C C . HIS A 1 65 ? -24.418 1.965 3.336 1.00 90.75 65 HIS A C 1
ATOM 461 O O . HIS A 1 65 ? -24.975 3.047 3.155 1.00 90.75 65 HIS A O 1
ATOM 467 N N . ALA A 1 66 ? -24.730 1.165 4.358 1.00 87.06 66 ALA A N 1
ATOM 468 C CA . ALA A 1 66 ? -25.797 1.499 5.304 1.00 87.06 66 ALA A CA 1
ATOM 469 C C . ALA A 1 66 ? -25.315 2.388 6.456 1.00 87.06 66 ALA A C 1
ATOM 471 O O . ALA A 1 66 ? -26.101 3.159 7.008 1.00 87.06 66 ALA A O 1
ATOM 472 N N . GLY A 1 67 ? -24.035 2.282 6.821 1.00 89.19 67 GLY A N 1
ATOM 473 C CA . GLY A 1 67 ? -23.425 3.150 7.821 1.00 89.19 67 GLY A CA 1
ATOM 474 C C . GLY A 1 67 ? -23.258 4.593 7.332 1.00 89.19 67 GLY A C 1
ATOM 475 O O . GLY A 1 67 ? -23.308 4.895 6.139 1.00 89.19 67 GLY A O 1
ATOM 476 N N . SER A 1 68 ? -23.034 5.524 8.260 1.00 93.44 68 SER A N 1
ATOM 477 C CA . SER A 1 68 ? -22.786 6.922 7.889 1.00 93.44 68 SER A CA 1
ATOM 478 C C . SER A 1 68 ? -21.380 7.088 7.315 1.00 93.44 68 SER A C 1
ATOM 480 O O . SER A 1 68 ? -20.419 6.641 7.941 1.00 93.44 68 SER A O 1
ATOM 482 N N . ILE A 1 69 ? -21.237 7.814 6.207 1.00 95.31 69 ILE A N 1
ATOM 483 C CA . ILE A 1 69 ? -19.929 8.204 5.672 1.00 95.31 69 ILE A CA 1
ATOM 484 C C . ILE A 1 69 ? -19.818 9.720 5.723 1.00 95.31 69 ILE A C 1
ATOM 486 O O . ILE A 1 69 ? -20.537 10.436 5.027 1.00 95.31 69 ILE A O 1
ATOM 490 N N . THR A 1 70 ? -18.925 10.205 6.574 1.00 95.12 70 THR A N 1
ATOM 491 C CA . THR A 1 70 ? -18.646 11.627 6.755 1.00 95.12 70 THR A CA 1
ATOM 492 C C . THR A 1 70 ? -17.217 11.936 6.335 1.00 95.12 70 THR A C 1
ATOM 494 O O . THR A 1 70 ? -16.378 11.050 6.173 1.00 95.12 70 THR A O 1
ATOM 497 N N . THR A 1 71 ? -16.931 13.216 6.138 1.00 93.81 71 THR A N 1
ATOM 498 C CA . THR A 1 71 ? -15.595 13.696 5.794 1.00 93.81 71 THR A CA 1
ATOM 499 C C . THR A 1 71 ? -15.110 14.657 6.857 1.00 93.81 71 THR A C 1
ATOM 501 O O . THR A 1 71 ? -15.877 15.500 7.321 1.00 93.81 71 THR A O 1
ATOM 504 N N . ALA A 1 72 ? -13.827 14.583 7.173 1.00 88.50 72 ALA A N 1
ATOM 505 C CA . ALA A 1 72 ? -13.150 15.525 8.037 1.00 88.50 72 ALA A CA 1
ATOM 506 C C . ALA A 1 72 ? -11.875 16.018 7.350 1.00 88.50 72 ALA A C 1
ATOM 508 O O . ALA A 1 72 ? -11.155 15.265 6.688 1.00 88.50 72 ALA A O 1
ATOM 509 N N . VAL A 1 73 ? -11.625 17.318 7.461 1.00 80.81 73 VAL A N 1
ATOM 510 C CA . VAL A 1 73 ? -10.482 17.945 6.802 1.00 80.81 73 VAL A CA 1
ATOM 511 C C . VAL A 1 73 ? -9.244 17.694 7.639 1.00 80.81 73 VAL A C 1
ATOM 513 O O . VAL A 1 73 ? -9.240 17.965 8.836 1.00 80.81 73 VAL A O 1
ATOM 516 N N . TYR A 1 74 ? -8.184 17.219 6.990 1.00 74.31 74 TYR A N 1
ATOM 517 C CA . TYR A 1 74 ? -6.866 17.183 7.600 1.00 74.31 74 TYR A CA 1
ATOM 518 C C . TYR A 1 74 ? -6.421 18.612 7.891 1.00 74.31 74 TYR A C 1
ATOM 520 O O . TYR A 1 74 ? -6.055 19.354 6.975 1.00 74.31 74 TYR A O 1
ATOM 528 N N . ALA A 1 75 ? -6.445 18.984 9.163 1.00 64.81 75 ALA A N 1
ATOM 529 C CA . ALA A 1 75 ? -5.750 20.156 9.653 1.00 64.81 75 ALA A CA 1
ATOM 530 C C . ALA A 1 75 ? -4.337 19.738 10.078 1.00 64.81 75 ALA A C 1
ATOM 532 O O . ALA A 1 75 ? -4.134 18.629 10.572 1.00 64.81 75 ALA A O 1
ATOM 533 N N . LEU A 1 76 ? -3.356 20.633 9.934 1.00 61.34 76 LEU A N 1
ATOM 534 C CA . LEU A 1 76 ? -2.047 20.509 10.600 1.00 61.34 76 LEU A CA 1
ATOM 535 C C . LEU A 1 76 ? -2.173 20.779 12.117 1.00 61.34 76 LEU A C 1
ATOM 537 O O . LEU A 1 76 ? -1.293 21.381 12.721 1.00 61.34 76 LEU A O 1
ATOM 541 N N . ASP A 1 77 ? -3.307 20.394 12.697 1.00 69.06 77 ASP A N 1
ATOM 542 C CA . ASP A 1 77 ? -3.694 20.614 14.079 1.00 69.06 77 ASP A CA 1
ATOM 543 C C . ASP A 1 77 ? -3.990 19.258 14.722 1.00 69.06 77 ASP A C 1
ATOM 545 O O . ASP A 1 77 ? -4.957 18.570 14.369 1.00 69.06 77 ASP A O 1
ATOM 549 N N . ASP A 1 78 ? -3.137 18.882 15.670 1.00 73.38 78 ASP A N 1
ATOM 550 C CA . ASP A 1 78 ? -3.243 17.630 16.413 1.00 73.38 78 ASP A CA 1
ATOM 551 C C . ASP A 1 78 ? -4.538 17.564 17.239 1.00 73.38 78 ASP A C 1
ATOM 553 O O . ASP A 1 78 ? -5.050 16.469 17.485 1.00 73.38 78 ASP A O 1
ATOM 557 N N . ALA A 1 79 ? -5.115 18.708 17.636 1.00 79.62 79 ALA A N 1
ATOM 558 C CA . ALA A 1 79 ? -6.351 18.739 18.414 1.00 79.62 79 ALA A CA 1
ATOM 559 C C . ALA A 1 79 ? -7.546 18.218 17.601 1.00 79.62 79 ALA A C 1
ATOM 561 O O . ALA A 1 79 ? -8.276 17.345 18.076 1.00 79.62 79 ALA A O 1
ATOM 562 N N . ALA A 1 80 ? -7.696 18.676 16.355 1.00 83.62 80 ALA A N 1
ATOM 563 C CA . ALA A 1 80 ? -8.770 18.235 15.464 1.00 83.62 80 ALA A CA 1
ATOM 564 C C . ALA A 1 80 ? -8.678 16.731 15.150 1.00 83.62 80 ALA A C 1
ATOM 566 O O . ALA A 1 80 ? -9.676 16.009 15.192 1.00 83.62 80 ALA A O 1
ATOM 567 N N . LEU A 1 81 ? -7.467 16.226 14.893 1.00 89.06 81 LEU A N 1
ATOM 568 C CA . LEU A 1 81 ? -7.244 14.790 14.715 1.00 89.06 81 LEU A CA 1
ATOM 569 C C . LEU A 1 81 ? -7.598 14.005 15.987 1.00 89.06 81 LEU A C 1
ATOM 571 O O . LEU A 1 81 ? -8.220 12.944 15.908 1.00 89.06 81 LEU A O 1
ATOM 575 N N . SER A 1 82 ? -7.226 14.529 17.156 1.00 92.19 82 SER A N 1
ATOM 576 C CA . SER A 1 82 ? -7.467 13.879 18.441 1.00 92.19 82 SER A CA 1
ATOM 577 C C . SER A 1 82 ? -8.950 13.644 18.713 1.00 92.19 82 SER A C 1
ATOM 579 O O . SER A 1 82 ? -9.320 12.549 19.139 1.00 92.19 82 SER A O 1
ATOM 581 N N . GLU A 1 83 ? -9.811 14.619 18.411 1.00 92.56 83 GLU A N 1
ATOM 582 C CA . GLU A 1 83 ? -11.265 14.470 18.553 1.00 92.56 83 GLU A CA 1
ATOM 583 C C . GLU A 1 83 ? -11.795 13.282 17.741 1.00 92.56 83 GLU A C 1
ATOM 585 O O . GLU A 1 83 ? -12.538 12.442 18.260 1.00 92.56 83 GLU A O 1
ATOM 590 N N . HIS A 1 84 ? -11.349 13.149 16.490 1.00 94.56 84 HIS A N 1
ATOM 591 C CA . HIS A 1 84 ? -11.740 12.038 15.626 1.00 94.56 84 HIS A CA 1
ATOM 592 C C . HIS A 1 84 ? -11.193 10.690 16.105 1.00 94.56 84 HIS A C 1
ATOM 594 O O . HIS A 1 84 ? -11.913 9.689 16.057 1.00 94.56 84 HIS A O 1
ATOM 600 N N . VAL A 1 85 ? -9.954 10.641 16.601 1.00 95.44 85 VAL A N 1
ATOM 601 C CA . VAL A 1 85 ? -9.356 9.408 17.141 1.00 95.44 85 VAL A CA 1
ATOM 602 C C . VAL A 1 85 ? -10.092 8.951 18.402 1.00 95.44 85 VAL A C 1
ATOM 604 O O . VAL A 1 85 ? -10.471 7.785 18.506 1.00 95.44 85 VAL A O 1
ATOM 607 N N . VAL A 1 86 ? -10.353 9.857 19.350 1.00 95.31 86 VAL A N 1
ATOM 608 C CA . VAL A 1 86 ? -11.056 9.535 20.604 1.00 95.31 86 VAL A CA 1
ATOM 609 C C . VAL A 1 86 ? -12.483 9.045 20.324 1.00 95.31 86 VAL A C 1
ATOM 611 O O . VAL A 1 86 ? -12.948 8.085 20.954 1.00 95.31 86 VAL A O 1
ATOM 614 N N . ALA A 1 87 ? -13.157 9.643 19.339 1.00 94.44 87 ALA A N 1
ATOM 615 C CA . ALA A 1 87 ? -14.505 9.264 18.925 1.00 94.44 87 ALA A CA 1
ATOM 616 C C . ALA A 1 87 ? -14.587 7.933 18.152 1.00 94.44 87 ALA A C 1
ATOM 618 O O . ALA A 1 87 ? -15.688 7.404 18.005 1.00 94.44 87 ALA A O 1
ATOM 619 N N . SER A 1 88 ? -13.467 7.379 17.679 1.00 95.81 88 SER A N 1
ATOM 620 C CA . SER A 1 88 ? -13.449 6.195 16.807 1.00 95.81 88 SER A CA 1
ATOM 621 C C . SER A 1 88 ? -13.091 4.917 17.553 1.00 95.81 88 SER A C 1
ATOM 623 O O . SER A 1 88 ? -12.262 4.920 18.459 1.00 95.81 88 SER A O 1
ATOM 625 N N . ASP A 1 89 ? -13.694 3.800 17.170 1.00 95.44 89 ASP A N 1
ATOM 626 C CA . ASP A 1 89 ? -13.394 2.472 17.713 1.00 95.44 89 ASP A CA 1
ATOM 627 C C . ASP A 1 89 ? -12.181 1.850 16.999 1.00 95.44 89 ASP A C 1
ATOM 629 O O . ASP A 1 89 ? -11.396 1.114 17.607 1.00 95.44 89 ASP A O 1
ATOM 633 N N . ALA A 1 90 ? -11.980 2.223 15.730 1.00 96.75 90 ALA A N 1
ATOM 634 C CA . ALA A 1 90 ? -10.809 1.861 14.950 1.00 96.75 90 ALA A CA 1
ATOM 635 C C . ALA A 1 90 ? -10.267 3.024 14.106 1.00 96.75 90 ALA A C 1
ATOM 637 O O . ALA A 1 90 ? -11.012 3.899 13.665 1.00 96.75 90 ALA A O 1
ATOM 638 N N . VAL A 1 91 ? -8.962 2.994 13.839 1.00 96.75 91 VAL A N 1
ATOM 639 C CA . VAL A 1 91 ? -8.278 3.859 12.874 1.00 96.75 91 VAL A CA 1
ATOM 640 C C . VAL A 1 91 ? -7.622 2.977 11.812 1.00 96.75 91 VAL A C 1
ATOM 642 O O . VAL A 1 91 ? -6.866 2.065 12.145 1.00 96.75 91 VAL A O 1
ATOM 645 N N . VAL A 1 92 ? -7.879 3.269 10.538 1.00 97.31 92 VAL A N 1
ATOM 646 C CA . VAL A 1 92 ? -7.192 2.656 9.393 1.00 97.31 92 VAL A CA 1
ATOM 647 C C . VAL A 1 92 ? -6.363 3.733 8.706 1.00 97.31 92 VAL A C 1
ATOM 649 O O . VAL A 1 92 ? -6.906 4.670 8.119 1.00 97.31 92 VAL A O 1
ATOM 652 N N . ASN A 1 93 ? -5.041 3.622 8.815 1.00 95.19 93 ASN A N 1
ATOM 653 C CA . ASN A 1 93 ? -4.102 4.598 8.284 1.00 95.19 93 ASN A CA 1
ATOM 654 C C . ASN A 1 93 ? -3.401 4.077 7.022 1.00 95.19 93 ASN A C 1
ATOM 656 O O . ASN A 1 93 ? -2.480 3.261 7.109 1.00 95.19 93 ASN A O 1
ATOM 660 N N . CYS A 1 94 ? -3.813 4.604 5.863 1.00 94.81 94 CYS A N 1
ATOM 661 C CA . CYS A 1 94 ? -3.232 4.334 4.545 1.00 94.81 94 CYS A CA 1
ATOM 662 C C . CYS A 1 94 ? -2.313 5.446 4.011 1.00 94.81 94 CYS A C 1
ATOM 664 O O . CYS A 1 94 ? -2.011 5.458 2.820 1.00 94.81 94 CYS A O 1
ATOM 666 N N . LEU A 1 95 ? -1.868 6.385 4.855 1.00 86.56 95 LEU A N 1
ATOM 667 C CA . LEU A 1 95 ? -0.984 7.48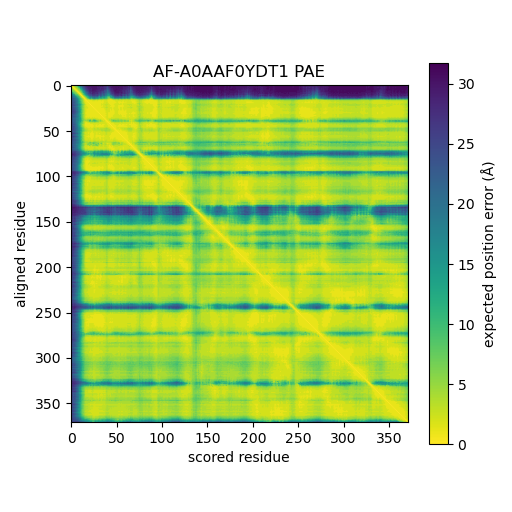9 4.446 1.00 86.56 95 LEU A CA 1
ATOM 668 C C . LEU A 1 95 ? 0.517 7.129 4.442 1.00 86.56 95 LEU A C 1
ATOM 670 O O . LEU A 1 95 ? 1.335 7.983 4.109 1.00 86.56 95 LEU A O 1
ATOM 674 N N . GLY A 1 96 ? 0.866 5.874 4.743 1.00 71.56 96 GLY A N 1
ATOM 675 C CA . GLY A 1 96 ? 2.241 5.365 4.734 1.00 71.56 96 GLY A CA 1
ATOM 676 C C . GLY A 1 96 ? 3.044 5.706 5.994 1.00 71.56 96 GLY A C 1
ATOM 677 O O . GLY A 1 96 ? 2.612 6.487 6.848 1.00 71.56 96 GLY A O 1
ATOM 678 N N . SER A 1 97 ? 4.236 5.121 6.097 1.00 64.75 97 SER A N 1
ATOM 679 C CA . SER A 1 97 ? 5.151 5.242 7.236 1.00 64.75 97 SER A CA 1
ATOM 680 C C . SER A 1 97 ? 6.043 6.485 7.191 1.00 64.75 97 SER A C 1
ATOM 682 O O . SER A 1 97 ? 6.971 6.565 7.970 1.00 64.75 97 SER A O 1
ATOM 684 N N . GLU A 1 98 ? 5.796 7.496 6.359 1.00 67.56 98 GLU A N 1
ATOM 685 C CA . GLU A 1 98 ? 6.694 8.670 6.236 1.00 67.56 98 GLU A CA 1
ATOM 686 C C . GLU A 1 98 ? 6.160 9.923 6.963 1.00 67.56 98 GLU A C 1
ATOM 688 O O . GLU A 1 98 ? 6.579 11.050 6.705 1.00 67.56 98 GLU A O 1
ATOM 693 N N . MET A 1 99 ? 5.206 9.739 7.883 1.00 74.69 99 MET A N 1
ATOM 694 C CA . MET A 1 99 ? 4.534 10.815 8.626 1.00 74.69 99 MET A CA 1
ATOM 695 C C . MET A 1 99 ? 4.606 10.582 10.150 1.00 74.69 99 MET A C 1
ATOM 697 O O . MET A 1 99 ? 3.585 10.280 10.777 1.00 74.69 99 MET A O 1
ATOM 701 N N . PRO A 1 100 ? 5.788 10.727 10.785 1.00 75.50 100 PRO A N 1
ATOM 702 C CA . PRO A 1 100 ? 5.970 10.450 12.216 1.00 75.50 100 PRO A CA 1
ATOM 703 C C . PRO A 1 100 ? 5.062 11.275 13.125 1.00 75.50 100 PRO A C 1
ATOM 705 O O . PRO A 1 100 ? 4.583 10.781 14.147 1.00 75.50 100 PRO A O 1
ATOM 708 N N . THR A 1 101 ? 4.818 12.533 12.757 1.00 84.25 101 THR A N 1
ATOM 709 C CA . THR A 1 101 ? 3.956 13.448 13.514 1.00 84.25 101 THR A CA 1
ATOM 710 C C . THR A 1 101 ? 2.522 12.934 13.573 1.00 84.25 101 THR A C 1
ATOM 712 O O . THR A 1 101 ? 1.945 12.863 14.653 1.00 84.25 101 THR A O 1
ATOM 715 N N . LEU A 1 102 ? 1.987 12.464 12.443 1.00 86.25 102 LEU A N 1
ATOM 716 C CA . LEU A 1 102 ? 0.651 11.881 12.361 1.00 86.25 102 LEU A CA 1
ATOM 717 C C . LEU A 1 102 ? 0.530 10.618 13.221 1.00 86.25 102 LEU A C 1
ATOM 719 O O . LEU A 1 102 ? -0.414 10.493 13.999 1.00 86.25 102 LEU A O 1
ATOM 723 N N . THR A 1 103 ? 1.484 9.690 13.106 1.00 87.94 103 THR A N 1
ATOM 724 C CA . THR A 1 103 ? 1.487 8.466 13.923 1.00 87.94 103 THR A CA 1
ATOM 725 C C . THR A 1 103 ? 1.541 8.810 15.410 1.00 87.94 103 THR A C 1
ATOM 727 O O . THR A 1 103 ? 0.748 8.290 16.193 1.00 87.94 103 THR A O 1
ATOM 730 N N . SER A 1 104 ? 2.416 9.739 15.799 1.00 89.31 104 SER A N 1
ATOM 731 C CA . SER A 1 104 ? 2.566 10.170 17.193 1.00 89.31 104 SER A CA 1
ATOM 732 C C . SER A 1 104 ? 1.292 10.822 17.736 1.00 89.31 104 SER A C 1
ATOM 734 O O . SER A 1 104 ? 0.884 10.519 18.859 1.00 89.31 104 SER A O 1
ATOM 736 N N . ALA A 1 105 ? 0.626 11.660 16.938 1.00 91.56 105 ALA A N 1
ATOM 737 C CA . ALA A 1 105 ? -0.647 12.274 17.297 1.00 91.56 105 ALA A CA 1
ATOM 738 C C . ALA A 1 105 ? -1.746 11.215 17.492 1.00 91.56 105 ALA A C 1
ATOM 740 O O . ALA A 1 105 ? -2.390 11.194 18.539 1.00 91.56 105 ALA A O 1
ATOM 741 N N . ILE A 1 106 ? -1.891 10.259 16.561 1.00 93.62 106 ILE A N 1
ATOM 742 C CA . ILE A 1 106 ? -2.858 9.152 16.685 1.00 93.62 106 ILE A CA 1
ATOM 743 C C . ILE A 1 106 ? -2.613 8.351 17.970 1.00 93.62 106 ILE A C 1
ATOM 745 O O . ILE A 1 106 ? -3.550 8.098 18.728 1.00 93.62 106 ILE A O 1
ATOM 749 N N . LEU A 1 107 ? -1.364 7.957 18.237 1.00 94.81 107 LEU A N 1
ATOM 750 C CA . LEU A 1 107 ? -1.017 7.157 19.415 1.00 94.81 107 LEU A CA 1
ATOM 751 C C . LEU A 1 107 ? -1.221 7.934 20.723 1.00 94.81 107 LEU A C 1
ATOM 753 O O . LEU A 1 107 ? -1.675 7.353 21.711 1.00 94.81 107 LEU A O 1
ATOM 757 N N . THR A 1 108 ? -0.937 9.237 20.732 1.00 95.50 108 THR A N 1
ATOM 758 C CA . THR A 1 108 ? -1.178 10.116 21.887 1.00 95.50 108 THR A CA 1
ATOM 759 C C . THR A 1 108 ? -2.672 10.222 22.187 1.00 95.50 108 THR A C 1
ATOM 761 O O . THR A 1 108 ? -3.103 9.976 23.313 1.00 95.50 108 THR A O 1
ATOM 764 N N . SER A 1 109 ? -3.495 10.481 21.171 1.00 96.19 109 SER A N 1
ATOM 765 C CA . SER A 1 109 ? -4.953 10.523 21.309 1.00 96.19 109 SER A CA 1
ATOM 766 C C . SER A 1 109 ? -5.545 9.175 21.721 1.00 96.19 109 SER A C 1
ATOM 768 O O . SER A 1 109 ? -6.452 9.121 22.554 1.00 96.19 109 SER A O 1
ATOM 770 N N . ALA A 1 110 ? -5.003 8.068 21.205 1.00 97.25 110 ALA A N 1
ATOM 771 C CA . ALA A 1 110 ? -5.400 6.723 21.610 1.00 97.25 110 ALA A CA 1
ATOM 772 C C . ALA A 1 110 ? -5.080 6.447 23.088 1.00 97.25 110 ALA A C 1
ATOM 774 O O . ALA A 1 110 ? -5.888 5.837 23.791 1.00 97.25 110 ALA A O 1
ATOM 775 N N . ARG A 1 111 ? -3.934 6.932 23.583 1.00 97.62 111 ARG A N 1
ATOM 776 C CA . ARG A 1 111 ? -3.573 6.846 25.002 1.00 97.62 111 ARG A CA 1
ATOM 777 C C . ARG A 1 111 ? -4.554 7.626 25.872 1.00 97.62 111 ARG A C 1
ATOM 779 O O . ARG A 1 111 ? -5.095 7.047 26.810 1.00 97.62 111 ARG A O 1
ATOM 786 N N . HIS A 1 112 ? -4.867 8.873 25.513 1.00 95.94 112 HIS A N 1
ATOM 787 C CA . HIS A 1 112 ? -5.865 9.677 26.229 1.00 95.94 112 HIS A CA 1
ATOM 788 C C . HIS A 1 112 ? -7.241 8.994 26.258 1.00 95.94 112 HIS A C 1
ATOM 790 O O . HIS A 1 112 ? -7.878 8.915 27.311 1.00 95.94 112 HIS A O 1
ATOM 796 N N . LYS A 1 113 ? -7.687 8.430 25.124 1.00 96.44 113 LYS A N 1
ATOM 797 C CA . LYS A 1 113 ? -8.920 7.631 25.061 1.00 96.44 113 LYS A CA 1
ATOM 798 C C . LYS A 1 113 ? -8.876 6.468 26.049 1.00 96.44 113 LYS A C 1
ATOM 800 O O . LYS A 1 113 ? -9.838 6.258 26.792 1.00 96.44 113 LYS A O 1
ATOM 805 N N . PHE A 1 114 ? -7.788 5.703 26.057 1.00 97.75 114 PHE A N 1
ATOM 806 C CA . PHE A 1 114 ? -7.647 4.541 26.926 1.00 97.75 114 PHE A CA 1
ATOM 807 C C . PHE A 1 114 ? -7.610 4.924 28.409 1.00 97.75 114 PHE A C 1
ATOM 809 O O . PHE A 1 114 ? -8.244 4.260 29.224 1.00 97.75 114 PHE A O 1
ATOM 816 N N . GLU A 1 115 ? -6.922 6.000 28.777 1.00 97.19 115 GLU A N 1
ATOM 817 C CA . GLU A 1 115 ? -6.887 6.495 30.157 1.00 97.19 115 GLU A CA 1
ATOM 818 C C . GLU A 1 115 ? -8.280 6.918 30.644 1.00 97.19 115 GLU A C 1
ATOM 820 O O . GLU A 1 115 ? -8.667 6.571 31.762 1.00 97.19 115 GLU A O 1
ATOM 825 N N . ALA A 1 116 ? -9.058 7.583 29.783 1.00 96.88 116 ALA A N 1
ATOM 826 C CA . ALA A 1 116 ? -10.402 8.055 30.103 1.00 96.88 116 ALA A CA 1
ATOM 827 C C . ALA A 1 116 ? -11.467 6.943 30.120 1.00 96.88 116 ALA A C 1
ATOM 829 O O . ALA A 1 116 ? -12.395 6.989 30.924 1.00 96.88 116 ALA A O 1
ATOM 830 N N . THR A 1 117 ? -11.366 5.952 29.228 1.00 96.31 117 THR A N 1
ATOM 831 C CA . THR A 1 117 ? -12.465 4.995 28.965 1.00 96.31 117 THR A CA 1
ATOM 832 C C . THR A 1 117 ? -12.103 3.533 29.201 1.00 96.31 117 THR A C 1
ATOM 834 O O . THR A 1 117 ? -12.987 2.680 29.237 1.00 96.31 117 THR A O 1
ATOM 837 N N . ARG A 1 118 ? -10.808 3.217 29.316 1.00 95.50 118 ARG A N 1
ATOM 838 C CA . ARG A 1 118 ? -10.240 1.855 29.277 1.00 95.50 118 ARG A CA 1
ATOM 839 C C . ARG A 1 118 ? -10.525 1.077 27.990 1.00 95.50 118 ARG A C 1
ATOM 841 O O . ARG A 1 118 ? -10.204 -0.108 27.908 1.00 95.50 118 ARG A O 1
ATOM 848 N N . GLN A 1 119 ? -11.058 1.734 26.961 1.00 93.00 119 GLN A N 1
ATOM 849 C CA . GLN A 1 119 ? -11.253 1.145 25.642 1.00 93.00 119 GLN A CA 1
ATOM 850 C C . GLN A 1 119 ? -9.972 1.277 24.825 1.00 93.00 119 GLN A C 1
ATOM 852 O O . GLN A 1 119 ? -9.445 2.375 24.647 1.00 93.00 119 GLN A O 1
ATOM 857 N N . ARG A 1 120 ? -9.470 0.144 24.328 1.00 94.38 120 ARG A N 1
ATOM 858 C CA . ARG A 1 120 ? -8.320 0.119 23.419 1.00 94.38 120 ARG A CA 1
ATOM 859 C C . ARG A 1 120 ? -8.783 0.467 22.014 1.00 94.38 120 ARG A C 1
ATOM 861 O O . ARG A 1 120 ? -9.764 -0.104 21.545 1.00 94.38 120 ARG A O 1
ATOM 868 N N . LEU A 1 121 ? -8.044 1.337 21.341 1.00 96.12 121 LEU A N 1
ATOM 869 C CA . LEU A 1 121 ? -8.265 1.622 19.927 1.00 96.12 121 LEU A CA 1
ATOM 870 C C . LEU A 1 121 ? -7.715 0.473 19.069 1.00 96.12 121 LEU A C 1
ATOM 872 O O . LEU A 1 121 ? -6.597 0.010 19.306 1.00 96.12 121 LEU A O 1
ATOM 876 N N . VAL A 1 122 ? -8.468 0.028 18.062 1.00 96.56 122 VAL A N 1
ATOM 877 C CA . VAL A 1 122 ? -7.924 -0.827 16.994 1.00 96.56 122 VAL A CA 1
ATOM 878 C C . VAL A 1 122 ? -7.198 0.057 15.984 1.00 96.56 122 VAL A C 1
ATOM 880 O O . VAL A 1 122 ? -7.788 0.996 15.459 1.00 96.56 122 VAL A O 1
ATOM 883 N N . TYR A 1 123 ? -5.930 -0.227 15.696 1.00 96.19 123 TYR A N 1
ATOM 884 C CA . TYR A 1 123 ? -5.131 0.585 14.780 1.00 96.19 123 TYR A CA 1
ATOM 885 C C . TYR A 1 123 ? -4.512 -0.273 13.679 1.00 96.19 123 TYR A C 1
ATOM 887 O O . TYR A 1 123 ? -3.680 -1.132 13.957 1.00 96.19 123 TYR A O 1
ATOM 895 N N . LEU A 1 124 ? -4.921 -0.049 12.431 1.00 96.25 124 LEU A N 1
ATOM 896 C CA . LEU A 1 124 ? -4.275 -0.625 11.254 1.00 96.25 124 LEU A CA 1
ATOM 897 C C . LEU A 1 124 ? -3.362 0.429 10.632 1.00 96.25 124 LEU A C 1
ATOM 899 O O . LEU A 1 124 ? -3.819 1.525 10.301 1.00 96.25 124 LEU A O 1
ATOM 903 N N . HIS A 1 125 ? -2.092 0.086 10.450 1.00 94.44 125 HIS A N 1
ATOM 904 C CA . HIS A 1 125 ? -1.076 0.978 9.908 1.00 94.44 125 HIS A CA 1
ATOM 905 C C . HIS A 1 125 ? -0.463 0.417 8.626 1.00 94.44 125 HIS A C 1
ATOM 907 O O . HIS A 1 125 ? -0.076 -0.750 8.570 1.00 94.44 125 HIS A O 1
ATOM 913 N N . THR A 1 126 ? -0.347 1.276 7.615 1.00 94.44 126 THR A N 1
ATOM 914 C CA . THR A 1 126 ? 0.428 0.997 6.403 1.00 94.44 126 THR A CA 1
ATOM 915 C C . THR A 1 126 ? 1.876 1.405 6.625 1.00 94.44 126 THR A C 1
ATOM 917 O O . THR A 1 126 ? 2.183 2.597 6.595 1.00 94.44 126 THR A O 1
ATOM 920 N N . SER A 1 127 ? 2.741 0.415 6.815 1.00 91.56 127 SER A N 1
ATOM 921 C CA . SER A 1 127 ? 4.188 0.565 6.665 1.00 91.56 127 SER A CA 1
ATOM 922 C C . SER A 1 127 ? 4.562 0.266 5.205 1.00 91.56 127 SER A C 1
ATOM 924 O O . SER A 1 127 ? 3.786 0.554 4.290 1.00 91.56 127 SER A O 1
ATOM 926 N N . GLY A 1 128 ? 5.711 -0.349 4.961 1.00 88.81 128 GLY A N 1
ATOM 927 C CA . GLY A 1 128 ? 6.107 -0.840 3.650 1.00 88.81 128 GLY A CA 1
ATOM 928 C C . GLY A 1 128 ? 7.234 -1.853 3.765 1.00 88.81 128 GLY A C 1
ATOM 929 O O . GLY A 1 128 ? 7.948 -1.909 4.762 1.00 88.81 128 GLY A O 1
ATOM 930 N N . CYS A 1 129 ? 7.406 -2.692 2.745 1.00 88.25 129 CYS A N 1
ATOM 931 C CA . CYS A 1 129 ? 8.594 -3.539 2.649 1.00 88.25 129 CYS A CA 1
ATOM 932 C C . CYS A 1 129 ? 9.865 -2.711 2.421 1.00 88.25 129 CYS A C 1
ATOM 934 O O . CYS A 1 129 ? 10.950 -3.254 2.547 1.00 88.25 129 CYS A O 1
ATOM 936 N N . ASP A 1 130 ? 9.768 -1.415 2.125 1.00 81.06 130 ASP A N 1
ATOM 937 C CA . ASP A 1 130 ? 10.907 -0.497 2.049 1.00 81.06 130 ASP A CA 1
ATOM 938 C C . ASP A 1 130 ? 11.653 -0.345 3.388 1.00 81.06 130 ASP A C 1
ATOM 940 O O . ASP A 1 130 ? 12.808 0.078 3.394 1.00 81.06 130 ASP A O 1
ATOM 944 N N . VAL A 1 131 ? 11.065 -0.777 4.514 1.00 80.00 131 VAL A N 1
ATOM 945 C CA . VAL A 1 131 ? 11.809 -0.986 5.771 1.00 80.00 131 VAL A CA 1
ATOM 946 C C . VAL A 1 131 ? 12.907 -2.044 5.625 1.00 80.00 131 VAL A C 1
ATOM 948 O O . VAL A 1 131 ? 13.907 -1.975 6.329 1.00 80.00 131 VAL A O 1
ATOM 951 N N . LEU A 1 132 ? 12.731 -3.009 4.715 1.00 77.81 132 LEU A N 1
ATOM 952 C CA . LEU A 1 132 ? 13.682 -4.082 4.404 1.00 77.81 132 LEU A CA 1
ATOM 953 C C . LEU A 1 132 ? 14.766 -3.636 3.425 1.00 77.81 132 LEU A C 1
ATOM 955 O O . LEU A 1 132 ? 15.666 -4.426 3.110 1.00 77.81 132 LEU A O 1
ATOM 959 N N . ASP A 1 133 ? 14.653 -2.421 2.886 1.00 69.19 133 ASP A N 1
ATOM 960 C CA . ASP A 1 133 ? 15.646 -1.905 1.969 1.00 69.19 133 ASP A CA 1
ATOM 961 C C . ASP A 1 133 ? 16.953 -1.660 2.733 1.00 69.19 133 ASP A C 1
ATOM 963 O O . ASP A 1 133 ? 16.984 -1.032 3.797 1.00 69.19 133 ASP A O 1
ATOM 967 N N . ARG A 1 134 ? 18.063 -2.151 2.178 1.00 58.53 134 ARG A N 1
ATOM 968 C CA . ARG A 1 134 ? 19.400 -1.756 2.621 1.00 58.53 134 ARG A CA 1
ATOM 969 C C . ARG A 1 134 ? 19.650 -0.379 2.033 1.00 58.53 134 ARG A C 1
ATOM 971 O O . ARG A 1 134 ? 20.376 -0.261 1.057 1.00 58.53 134 ARG A O 1
ATOM 978 N N . VAL A 1 135 ? 18.989 0.617 2.619 1.00 52.03 135 VAL A N 1
ATOM 979 C CA . VAL A 1 135 ? 18.921 2.006 2.164 1.00 52.03 135 VAL A CA 1
ATOM 980 C C . VAL A 1 135 ? 20.232 2.431 1.500 1.00 52.03 135 VAL A C 1
ATOM 982 O O . VAL A 1 135 ? 21.208 2.757 2.180 1.00 52.03 135 VAL A O 1
ATOM 985 N N . LEU A 1 136 ? 20.233 2.472 0.167 1.00 52.84 136 LEU A N 1
ATOM 986 C CA . LEU A 1 136 ? 21.046 3.448 -0.537 1.00 52.84 136 LEU A CA 1
ATOM 987 C C . LEU A 1 136 ? 20.364 4.775 -0.239 1.00 52.84 136 LEU A C 1
ATOM 989 O O . LEU A 1 136 ? 19.219 4.986 -0.640 1.00 52.84 136 LEU A O 1
ATOM 993 N N . ARG A 1 137 ? 20.984 5.628 0.582 1.00 51.38 137 ARG A N 1
ATOM 994 C CA . ARG A 1 137 ? 20.326 6.880 0.968 1.00 51.38 137 ARG A CA 1
ATOM 995 C C . ARG A 1 137 ? 20.065 7.694 -0.298 1.00 51.38 137 ARG A C 1
ATOM 997 O O . ARG A 1 137 ? 20.891 7.648 -1.214 1.00 51.38 137 ARG A O 1
ATOM 1004 N N . PRO A 1 138 ? 18.979 8.483 -0.357 1.00 42.50 138 PRO A N 1
ATOM 1005 C CA . PRO A 1 138 ? 18.849 9.516 -1.375 1.00 42.50 138 PRO A CA 1
ATOM 1006 C C . PRO A 1 138 ? 20.137 10.358 -1.397 1.00 42.50 138 PRO A C 1
ATOM 1008 O O . PRO A 1 138 ? 20.462 11.014 -0.409 1.00 42.50 138 PRO A O 1
ATOM 1011 N N . GLY A 1 139 ? 20.915 10.260 -2.480 1.00 48.81 139 GLY A N 1
ATOM 1012 C CA . GLY A 1 139 ? 22.237 10.892 -2.606 1.00 48.81 139 GLY A CA 1
ATOM 1013 C C . GLY A 1 139 ? 23.439 9.940 -2.688 1.00 48.81 139 GLY A C 1
ATOM 1014 O O . GLY A 1 139 ? 24.476 10.356 -3.198 1.00 48.81 139 GLY A O 1
ATOM 1015 N N . ASP A 1 140 ? 23.311 8.661 -2.319 1.00 57.84 140 ASP A N 1
ATOM 1016 C CA . ASP A 1 140 ? 24.341 7.632 -2.552 1.00 57.84 140 ASP A CA 1
ATOM 1017 C C . ASP A 1 140 ? 24.287 7.144 -4.023 1.00 57.84 140 ASP A C 1
ATOM 1019 O O . ASP A 1 140 ? 24.214 5.950 -4.308 1.00 57.84 140 ASP A O 1
ATOM 1023 N N . LEU A 1 141 ? 24.287 8.073 -4.991 1.00 54.44 141 LEU A N 1
ATOM 1024 C CA . LEU A 1 141 ? 24.136 7.790 -6.432 1.00 54.44 141 LEU A CA 1
ATOM 1025 C C . LEU A 1 141 ? 25.277 6.928 -7.011 1.00 54.44 141 LEU A C 1
ATOM 1027 O O . LEU A 1 141 ? 25.134 6.351 -8.092 1.00 54.44 141 LEU A O 1
ATOM 1031 N N . GLU A 1 142 ? 26.399 6.827 -6.292 1.00 57.16 142 GLU A N 1
ATOM 1032 C CA . GLU A 1 142 ? 27.524 5.941 -6.623 1.00 57.16 142 GLU A CA 1
ATOM 1033 C C . GLU A 1 142 ? 27.302 4.489 -6.176 1.00 57.16 142 GLU A C 1
ATOM 1035 O O . GLU A 1 142 ? 27.939 3.575 -6.692 1.00 57.16 142 GLU A O 1
ATOM 1040 N N . ALA A 1 143 ? 26.358 4.233 -5.266 1.00 60.81 143 ALA A N 1
ATOM 1041 C CA . ALA A 1 143 ? 26.069 2.883 -4.789 1.00 60.81 143 ALA A CA 1
ATOM 1042 C C . ALA A 1 143 ? 25.225 2.047 -5.775 1.00 60.81 143 ALA A C 1
ATOM 1044 O O . ALA A 1 143 ? 24.961 0.868 -5.552 1.00 60.81 143 ALA A O 1
ATOM 1045 N N . TRP A 1 144 ? 24.832 2.655 -6.892 1.00 65.75 144 TRP A N 1
ATOM 1046 C CA . TRP A 1 144 ? 24.034 2.054 -7.957 1.00 65.75 144 TRP A CA 1
ATOM 1047 C C . TRP A 1 144 ? 24.856 1.107 -8.844 1.00 65.75 144 TRP A C 1
ATOM 1049 O O . TRP A 1 144 ? 24.293 0.297 -9.575 1.00 65.75 144 TRP A O 1
ATOM 1059 N N . ASP A 1 145 ? 26.187 1.168 -8.740 1.00 70.50 145 ASP A N 1
ATOM 1060 C CA . ASP A 1 145 ? 27.122 0.272 -9.430 1.00 70.50 145 ASP A CA 1
ATOM 1061 C C . ASP A 1 145 ? 27.697 -0.822 -8.504 1.00 70.50 145 ASP A C 1
ATOM 1063 O O . ASP A 1 145 ? 28.580 -1.579 -8.906 1.00 70.50 145 ASP A O 1
ATOM 1067 N N . VAL A 1 146 ? 27.204 -0.925 -7.261 1.00 71.31 146 VAL A N 1
ATOM 1068 C CA . VAL A 1 146 ? 27.599 -1.973 -6.303 1.00 71.31 146 VAL A CA 1
ATOM 1069 C C . VAL A 1 146 ? 27.018 -3.310 -6.735 1.00 71.31 146 VAL A C 1
ATOM 1071 O O . VAL A 1 146 ? 25.816 -3.399 -6.930 1.00 71.31 146 VAL A O 1
ATOM 1074 N N . ASP A 1 147 ? 27.836 -4.360 -6.821 1.00 74.38 147 ASP A N 1
ATOM 1075 C CA . ASP A 1 147 ? 27.358 -5.721 -7.086 1.00 74.38 147 ASP A CA 1
ATOM 1076 C C . ASP A 1 147 ? 26.869 -6.401 -5.794 1.00 74.38 147 ASP A C 1
ATOM 1078 O O . ASP A 1 147 ? 27.668 -6.752 -4.921 1.00 74.38 147 ASP A O 1
ATOM 1082 N N . PHE A 1 148 ? 25.554 -6.604 -5.670 1.00 71.50 148 PHE A N 1
ATOM 1083 C CA . PHE A 1 148 ? 24.953 -7.338 -4.541 1.00 71.50 148 PHE A CA 1
ATOM 1084 C C . PHE A 1 148 ? 24.908 -8.859 -4.764 1.00 71.50 148 PHE A C 1
ATOM 1086 O O . PHE A 1 148 ? 24.477 -9.614 -3.888 1.00 71.50 148 PHE A O 1
ATOM 1093 N N . GLY A 1 149 ? 25.394 -9.328 -5.913 1.00 74.38 149 GLY A N 1
ATOM 1094 C CA . GLY A 1 149 ? 25.323 -10.713 -6.338 1.00 74.38 149 GLY A CA 1
ATOM 1095 C C . GLY A 1 149 ? 23.946 -11.101 -6.891 1.00 74.38 149 GLY A C 1
ATOM 1096 O O . GLY A 1 149 ? 23.036 -10.278 -6.999 1.00 74.38 149 GLY A O 1
ATOM 1097 N N . PRO A 1 150 ? 23.774 -12.378 -7.275 1.00 76.44 150 PRO A N 1
ATOM 1098 C CA . PRO A 1 150 ? 22.520 -12.854 -7.843 1.00 76.44 150 PRO A CA 1
ATOM 1099 C C . PRO A 1 150 ? 21.390 -12.875 -6.797 1.00 76.44 150 PRO A C 1
ATOM 1101 O O . PRO A 1 150 ? 21.671 -13.020 -5.602 1.00 76.44 150 PRO A O 1
ATOM 1104 N N . PRO A 1 151 ? 20.111 -12.884 -7.230 1.00 75.12 151 PRO A N 1
ATOM 1105 C CA . PRO A 1 151 ? 18.945 -12.901 -6.338 1.00 75.12 151 PRO A CA 1
ATOM 1106 C C . PRO A 1 151 ? 18.962 -14.007 -5.271 1.00 75.12 151 PRO A C 1
ATOM 1108 O O . PRO A 1 151 ? 18.391 -13.848 -4.196 1.00 75.12 151 PRO A O 1
ATOM 1111 N N . SER A 1 152 ? 19.640 -15.129 -5.540 1.00 79.31 152 SER A N 1
ATOM 1112 C CA . SER A 1 152 ? 19.790 -16.257 -4.612 1.00 79.31 152 SER A CA 1
ATOM 1113 C C . SER A 1 152 ? 20.666 -15.972 -3.388 1.00 79.31 152 SER A C 1
ATOM 1115 O O . SER A 1 152 ? 20.636 -16.752 -2.439 1.00 79.31 152 SER A O 1
ATOM 1117 N N . LYS A 1 153 ? 21.452 -14.888 -3.396 1.00 79.69 153 LYS A N 1
ATOM 1118 C CA . LYS A 1 153 ? 22.283 -14.455 -2.260 1.00 79.69 153 LYS A CA 1
ATOM 1119 C C . LYS A 1 153 ? 21.650 -13.330 -1.439 1.00 79.69 153 LYS A C 1
ATOM 1121 O O . LYS A 1 153 ? 22.207 -12.962 -0.405 1.00 79.69 153 LYS A O 1
ATOM 1126 N N . LEU A 1 154 ? 20.520 -12.780 -1.885 1.00 80.06 154 LEU A N 1
ATOM 1127 C CA . LEU A 1 154 ? 19.842 -11.702 -1.173 1.00 80.06 154 LEU A CA 1
ATOM 1128 C C . LEU A 1 154 ? 19.224 -12.221 0.127 1.00 80.06 154 LEU A C 1
ATOM 1130 O O . LEU A 1 154 ? 18.763 -13.360 0.213 1.00 80.06 154 LEU A O 1
ATOM 1134 N N . THR A 1 155 ? 19.205 -11.368 1.151 1.00 86.19 155 THR A N 1
ATOM 1135 C CA . THR A 1 155 ? 18.541 -11.694 2.418 1.00 86.19 155 THR A CA 1
ATOM 1136 C C . THR A 1 155 ? 17.034 -11.805 2.194 1.00 86.19 155 THR A C 1
ATOM 1138 O O . THR A 1 155 ? 16.429 -10.938 1.560 1.00 86.19 155 THR A O 1
ATOM 1141 N N . VAL A 1 156 ? 16.434 -12.872 2.726 1.00 89.94 156 VAL A N 1
ATOM 1142 C CA . VAL A 1 156 ? 14.988 -13.101 2.694 1.00 89.94 156 VAL A CA 1
ATOM 1143 C C . VAL A 1 156 ? 14.428 -12.848 4.088 1.00 89.94 156 VAL A C 1
ATOM 1145 O O . VAL A 1 156 ? 14.723 -13.595 5.019 1.00 89.94 156 VAL A O 1
ATOM 1148 N N . TYR A 1 157 ? 13.628 -11.800 4.232 1.00 91.88 157 TYR A N 1
ATOM 1149 C CA . TYR A 1 157 ? 12.938 -11.465 5.469 1.00 91.88 157 TYR A CA 1
ATOM 1150 C C . TYR A 1 157 ? 11.557 -12.116 5.533 1.00 91.88 157 TYR A C 1
ATOM 1152 O O . TYR A 1 157 ? 10.895 -12.311 4.514 1.00 91.88 157 TYR A O 1
ATOM 1160 N N . THR A 1 158 ? 11.106 -12.439 6.739 1.00 93.56 158 THR A N 1
ATOM 1161 C CA . THR A 1 158 ? 9.805 -13.065 6.982 1.00 93.56 158 THR A CA 1
ATOM 1162 C C . THR A 1 158 ? 9.143 -12.501 8.226 1.00 93.56 158 THR A C 1
ATOM 1164 O O . THR A 1 158 ? 9.813 -12.092 9.179 1.00 93.56 158 THR A O 1
ATOM 1167 N N . ASP A 1 159 ? 7.815 -12.488 8.211 1.00 93.75 159 ASP A N 1
ATOM 1168 C CA . ASP A 1 159 ? 6.981 -12.128 9.355 1.00 93.75 159 ASP A CA 1
ATOM 1169 C C . ASP A 1 159 ? 6.588 -13.348 10.210 1.00 93.75 159 ASP A C 1
ATOM 1171 O O . ASP A 1 159 ? 5.908 -13.186 11.222 1.00 93.75 159 ASP A O 1
ATOM 1175 N N . ALA A 1 160 ? 7.032 -14.558 9.844 1.00 91.62 160 ALA A N 1
ATOM 1176 C CA . ALA A 1 160 ? 6.731 -15.787 10.572 1.00 91.62 160 ALA A CA 1
ATOM 1177 C C . ALA A 1 160 ? 7.221 -15.744 12.030 1.00 91.62 160 ALA A C 1
ATOM 1179 O O . ALA A 1 160 ? 8.341 -15.320 12.314 1.00 91.62 160 ALA A O 1
ATOM 1180 N N . ALA A 1 161 ? 6.394 -16.250 12.949 1.00 84.38 161 ALA A N 1
ATOM 1181 C CA . ALA A 1 161 ? 6.777 -16.401 14.353 1.00 84.38 161 ALA A CA 1
ATOM 1182 C C . ALA A 1 161 ? 7.882 -17.456 14.543 1.00 84.38 161 ALA A C 1
ATOM 1184 O O . ALA A 1 161 ? 8.821 -17.247 15.308 1.00 84.38 161 ALA A O 1
ATOM 1185 N N . GLU A 1 162 ? 7.780 -18.578 13.826 1.00 87.00 162 GLU A N 1
ATOM 1186 C CA . GLU A 1 162 ? 8.826 -19.598 13.751 1.00 87.00 162 GLU A CA 1
ATOM 1187 C C . GLU A 1 162 ? 9.670 -19.362 12.502 1.00 87.00 162 GLU A C 1
ATOM 1189 O O . GLU A 1 162 ? 9.138 -19.315 11.394 1.00 87.00 162 GLU A O 1
ATOM 1194 N N . LEU A 1 163 ? 10.983 -19.205 12.679 1.00 89.44 163 LEU A N 1
ATOM 1195 C CA . LEU A 1 163 ? 11.900 -18.855 11.597 1.00 89.44 163 LEU A CA 1
ATOM 1196 C C . LEU A 1 163 ? 12.178 -20.046 10.668 1.00 89.44 163 LEU A C 1
ATOM 1198 O O . LEU A 1 163 ? 12.824 -21.008 11.097 1.00 89.44 163 LEU A O 1
ATOM 1202 N N . PRO A 1 164 ? 11.777 -19.983 9.384 1.00 87.44 164 PRO A N 1
ATOM 1203 C CA . PRO A 1 164 ? 12.147 -20.999 8.410 1.00 87.44 164 PRO A CA 1
ATOM 1204 C C . PRO A 1 164 ? 13.657 -20.955 8.107 1.00 87.44 164 PRO A C 1
ATOM 1206 O O . PRO A 1 164 ? 14.264 -19.878 8.140 1.00 87.44 164 PRO A O 1
ATOM 1209 N N . PRO A 1 165 ? 14.283 -22.093 7.746 1.00 88.06 165 PRO A N 1
ATOM 1210 C CA . PRO A 1 165 ? 15.692 -22.126 7.364 1.00 88.06 165 PRO A CA 1
ATOM 1211 C C . PRO A 1 165 ? 16.018 -21.134 6.239 1.00 88.06 165 PRO A C 1
ATOM 1213 O O . PRO A 1 165 ? 15.331 -21.086 5.219 1.00 88.06 165 PRO A O 1
ATOM 1216 N N . GLY A 1 166 ? 17.090 -20.357 6.418 1.00 85.44 166 GLY A N 1
ATOM 1217 C CA . GLY A 1 166 ? 17.561 -19.390 5.420 1.00 85.44 166 GLY A CA 1
ATOM 1218 C C . GLY A 1 166 ? 16.770 -18.078 5.352 1.00 85.44 166 GLY A C 1
ATOM 1219 O O . GLY A 1 166 ? 17.056 -17.265 4.476 1.00 85.44 166 GLY A O 1
ATOM 1220 N N . GLN A 1 167 ? 15.812 -17.849 6.258 1.00 90.12 167 GLN A N 1
ATOM 1221 C CA . GLN A 1 167 ? 15.077 -16.586 6.367 1.00 90.12 167 GLN A CA 1
ATOM 1222 C C . GLN A 1 167 ? 15.458 -15.831 7.646 1.00 90.12 167 GLN A C 1
ATOM 1224 O O . GLN A 1 167 ? 15.878 -16.420 8.641 1.00 90.12 167 GLN A O 1
ATOM 1229 N N . SER A 1 168 ? 15.328 -14.507 7.615 1.00 90.12 168 SER A N 1
ATOM 1230 C CA . SER A 1 168 ? 15.594 -13.611 8.743 1.00 90.12 168 SER A CA 1
ATOM 1231 C C . SER A 1 168 ? 14.296 -12.977 9.254 1.00 90.12 168 SER A C 1
ATOM 1233 O O . SER A 1 168 ? 13.428 -12.644 8.448 1.00 90.12 168 SER A O 1
ATOM 1235 N N . PRO A 1 169 ? 14.132 -12.779 10.572 1.00 90.38 169 PRO A N 1
ATOM 1236 C CA . PRO A 1 169 ? 12.952 -12.102 11.102 1.00 90.38 169 PRO A CA 1
ATOM 1237 C C . PRO A 1 169 ? 12.953 -10.621 10.719 1.00 90.38 169 PRO A C 1
ATOM 1239 O O . PRO A 1 169 ? 14.013 -10.022 10.529 1.00 90.38 169 PRO A O 1
ATOM 1242 N N . LEU A 1 170 ? 11.775 -9.993 10.741 1.00 86.69 170 LEU A N 1
ATOM 1243 C CA . LEU A 1 170 ? 11.646 -8.530 10.670 1.00 86.69 170 LEU A CA 1
ATOM 1244 C C . LEU A 1 170 ? 12.465 -7.791 11.746 1.00 86.69 170 LEU A C 1
ATOM 1246 O O . LEU A 1 170 ? 12.904 -6.672 11.516 1.00 86.69 170 LEU A O 1
ATOM 1250 N N . SER A 1 171 ? 12.716 -8.406 12.905 1.00 84.38 171 SER A N 1
ATOM 1251 C CA . SER A 1 171 ? 13.558 -7.824 13.962 1.00 84.38 171 SER A CA 1
ATOM 1252 C C . SER A 1 171 ? 15.058 -7.816 13.642 1.00 84.38 171 SER A C 1
ATOM 1254 O O . SER A 1 171 ? 15.815 -7.162 14.349 1.00 84.38 171 SER A O 1
ATOM 1256 N N . ALA A 1 172 ? 15.503 -8.529 12.599 1.00 86.12 172 ALA A N 1
ATOM 1257 C CA . ALA A 1 172 ? 16.890 -8.503 12.124 1.00 86.12 172 ALA A CA 1
ATOM 1258 C C . ALA A 1 172 ? 17.138 -7.415 11.063 1.00 86.12 172 ALA A C 1
ATOM 1260 O O 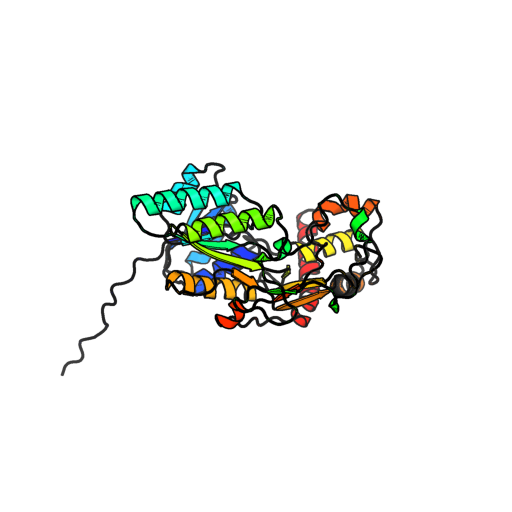. ALA A 1 172 ? 18.248 -7.292 10.540 1.00 86.12 172 ALA A O 1
ATOM 1261 N N . VAL A 1 173 ? 16.102 -6.660 10.699 1.00 81.25 173 VAL A N 1
ATOM 1262 C CA . VAL A 1 173 ? 16.216 -5.503 9.812 1.00 81.25 173 VAL A CA 1
ATOM 1263 C C . VAL A 1 173 ? 16.995 -4.405 10.549 1.00 81.25 173 VAL A C 1
ATOM 1265 O O . VAL A 1 173 ? 16.659 -4.118 11.698 1.00 81.25 173 VAL A O 1
ATOM 1268 N N . PRO A 1 174 ? 18.031 -3.798 9.937 1.00 75.25 174 PRO A N 1
ATOM 1269 C CA . PRO A 1 174 ? 18.770 -2.703 10.560 1.00 75.25 174 PRO A CA 1
ATOM 1270 C C . PRO A 1 174 ? 17.873 -1.520 10.938 1.00 75.25 174 PRO A C 1
ATOM 1272 O O . PRO A 1 174 ? 16.878 -1.245 10.265 1.00 75.25 174 PRO A O 1
ATOM 1275 N N . ASP A 1 175 ? 18.270 -0.773 11.967 1.00 71.38 175 ASP A N 1
ATOM 1276 C CA . ASP A 1 175 ? 17.554 0.435 12.374 1.00 71.38 175 ASP A CA 1
ATOM 1277 C C . ASP A 1 175 ? 17.605 1.493 11.264 1.00 71.38 175 ASP A C 1
ATOM 1279 O O . ASP A 1 175 ? 18.655 2.041 10.922 1.00 71.38 175 ASP A O 1
ATOM 1283 N N . THR A 1 176 ? 16.437 1.786 10.700 1.00 72.69 176 THR A N 1
ATOM 1284 C CA . THR A 1 176 ? 16.213 2.856 9.725 1.00 72.69 176 THR A CA 1
ATOM 1285 C C . THR A 1 176 ? 15.148 3.815 10.262 1.00 72.69 176 THR A C 1
ATOM 1287 O O . THR A 1 176 ? 14.321 3.404 11.081 1.00 72.69 176 THR A O 1
ATOM 1290 N N . PRO A 1 177 ? 15.091 5.081 9.799 1.00 71.44 177 PRO A N 1
ATOM 1291 C CA . PRO A 1 177 ? 14.005 5.992 10.170 1.00 71.44 177 PRO A CA 1
ATOM 1292 C C . PRO A 1 177 ? 12.610 5.396 9.924 1.00 71.44 177 PRO A C 1
ATOM 1294 O O . PRO A 1 177 ? 11.716 5.559 10.746 1.00 71.44 177 PRO A O 1
ATOM 1297 N N . ARG A 1 178 ? 12.452 4.616 8.846 1.00 72.19 178 ARG A N 1
ATOM 1298 C CA . ARG A 1 178 ? 11.204 3.906 8.531 1.00 72.19 178 ARG A CA 1
ATOM 1299 C C . ARG A 1 178 ? 10.866 2.849 9.579 1.00 72.19 178 ARG A C 1
ATOM 1301 O O . ARG A 1 178 ? 9.727 2.774 10.030 1.00 72.19 178 ARG A O 1
ATOM 1308 N N . ARG A 1 179 ? 11.864 2.077 10.029 1.00 78.31 179 ARG A N 1
ATOM 1309 C CA . ARG A 1 179 ? 11.683 1.077 11.091 1.00 78.31 179 ARG A CA 1
ATOM 1310 C C . ARG A 1 179 ? 11.389 1.709 12.454 1.00 78.31 179 ARG A C 1
ATOM 1312 O O . ARG A 1 179 ? 10.634 1.131 13.233 1.00 78.31 179 ARG A O 1
ATOM 1319 N N . ALA A 1 180 ? 11.929 2.896 12.729 1.00 78.88 180 ALA A N 1
ATOM 1320 C CA . ALA A 1 180 ? 11.670 3.614 13.976 1.00 78.88 180 ALA A CA 1
ATOM 1321 C C . ALA A 1 180 ? 10.176 3.938 14.164 1.00 78.88 180 ALA A C 1
ATOM 1323 O O . ALA A 1 180 ? 9.684 3.946 15.289 1.00 78.88 180 ALA A O 1
ATOM 1324 N N . HIS A 1 181 ? 9.429 4.155 13.078 1.00 80.62 181 HIS A N 1
ATOM 1325 C CA . HIS A 1 181 ? 7.989 4.404 13.166 1.00 80.62 181 HIS A CA 1
ATOM 1326 C C . HIS A 1 181 ? 7.192 3.143 13.512 1.00 80.62 181 HIS A C 1
ATOM 1328 O O . HIS A 1 181 ? 6.307 3.209 14.365 1.00 80.62 181 HIS A O 1
ATOM 1334 N N . ASP A 1 182 ? 7.538 1.997 12.917 1.00 87.44 182 ASP A N 1
ATOM 1335 C CA . ASP A 1 182 ? 6.940 0.705 13.282 1.00 87.44 182 ASP A CA 1
ATOM 1336 C C . ASP A 1 182 ? 7.206 0.379 14.761 1.00 87.44 182 ASP A C 1
ATOM 1338 O O . ASP A 1 182 ? 6.306 -0.070 15.471 1.00 87.44 182 ASP A O 1
ATOM 1342 N N . ALA A 1 183 ? 8.410 0.691 15.258 1.00 87.25 183 ALA A N 1
ATOM 1343 C CA . ALA A 1 183 ? 8.773 0.486 16.659 1.00 87.25 183 ALA A CA 1
ATOM 1344 C C . ALA A 1 183 ? 7.877 1.281 17.630 1.00 87.25 183 ALA A C 1
ATOM 1346 O O . ALA A 1 183 ? 7.418 0.723 18.624 1.0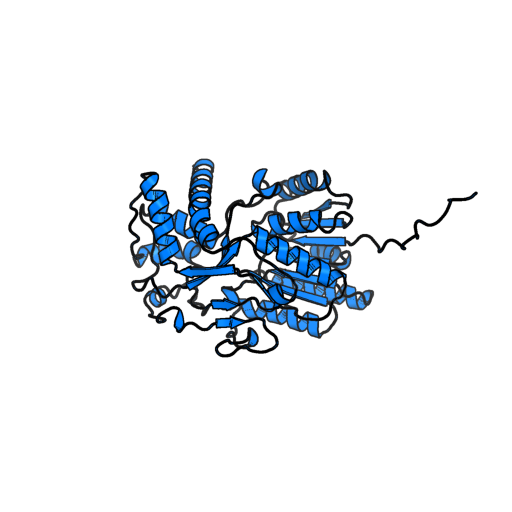0 87.25 183 ALA A O 1
ATOM 1347 N N . LEU A 1 184 ? 7.538 2.542 17.323 1.00 89.12 184 LEU A N 1
ATOM 1348 C CA . LEU A 1 184 ? 6.611 3.339 18.147 1.00 89.12 184 LEU A CA 1
ATOM 1349 C C . LEU A 1 184 ? 5.216 2.699 18.244 1.00 89.12 184 LEU A C 1
ATOM 1351 O O . LEU A 1 184 ? 4.545 2.779 19.277 1.00 89.12 184 LEU A O 1
ATOM 1355 N N . ILE A 1 185 ? 4.763 2.067 17.162 1.00 91.62 185 ILE A N 1
ATOM 1356 C CA . ILE A 1 185 ? 3.467 1.383 17.099 1.00 91.62 185 ILE A CA 1
ATOM 1357 C C . ILE A 1 185 ? 3.506 0.087 17.917 1.00 91.62 185 ILE A C 1
ATOM 1359 O O . ILE A 1 185 ? 2.550 -0.207 18.644 1.00 91.62 185 ILE A O 1
ATOM 1363 N N . ASP A 1 186 ? 4.614 -0.651 17.842 1.00 91.88 186 ASP A N 1
ATOM 1364 C CA . ASP A 1 186 ? 4.858 -1.852 18.641 1.00 91.88 186 ASP A CA 1
ATOM 1365 C C . ASP A 1 186 ? 4.914 -1.536 20.140 1.00 91.88 186 ASP A C 1
ATOM 1367 O O . ASP A 1 186 ? 4.259 -2.209 20.941 1.00 91.88 186 ASP A O 1
ATOM 1371 N N . GLU A 1 187 ? 5.619 -0.470 20.525 1.00 93.25 187 GLU A N 1
ATOM 1372 C CA . GLU A 1 187 ? 5.681 0.024 21.903 1.00 93.25 187 GLU A CA 1
ATOM 1373 C C . GLU A 1 187 ? 4.293 0.404 22.429 1.00 93.25 187 GLU A C 1
ATOM 1375 O O . GLU A 1 187 ? 3.913 0.024 23.541 1.00 93.25 187 GLU A O 1
ATOM 1380 N N . ALA A 1 188 ? 3.494 1.106 21.622 1.00 94.31 188 ALA A N 1
ATOM 1381 C CA . ALA A 1 188 ? 2.130 1.475 21.979 1.00 94.31 188 ALA A CA 1
ATOM 1382 C C . ALA A 1 188 ? 1.230 0.246 22.198 1.00 94.31 188 ALA A C 1
ATOM 1384 O O . ALA A 1 188 ? 0.438 0.200 23.147 1.00 94.31 188 ALA A O 1
ATOM 1385 N N . ASN A 1 189 ? 1.369 -0.771 21.344 1.00 94.31 189 ASN A N 1
ATOM 1386 C CA . ASN A 1 189 ? 0.658 -2.037 21.483 1.00 94.31 189 ASN A CA 1
ATOM 1387 C C . ASN A 1 189 ? 1.102 -2.801 22.741 1.00 94.31 189 ASN A C 1
ATOM 1389 O O . ASN A 1 189 ? 0.252 -3.293 23.484 1.00 94.31 189 ASN A O 1
ATOM 1393 N N . ALA A 1 190 ? 2.407 -2.848 23.028 1.00 94.56 190 ALA A N 1
ATOM 1394 C CA . ALA A 1 190 ? 2.955 -3.472 24.234 1.00 94.56 190 ALA A CA 1
ATOM 1395 C C . ALA A 1 190 ? 2.499 -2.764 25.522 1.00 94.56 190 ALA A C 1
ATOM 1397 O O . ALA A 1 190 ? 2.182 -3.422 26.513 1.00 94.56 190 ALA A O 1
ATOM 1398 N N . ALA A 1 191 ? 2.377 -1.434 25.494 1.00 96.12 191 ALA A N 1
ATOM 1399 C CA . ALA A 1 191 ? 1.807 -0.641 26.583 1.00 96.12 191 ALA A CA 1
ATOM 1400 C C . ALA A 1 191 ? 0.293 -0.874 26.784 1.00 96.12 191 ALA A C 1
ATOM 1402 O O . ALA A 1 191 ? -0.272 -0.480 27.805 1.00 96.12 191 ALA A O 1
ATOM 1403 N N . GLY A 1 192 ? -0.378 -1.532 25.833 1.00 95.06 192 GLY A N 1
ATOM 1404 C CA . GLY A 1 192 ? -1.722 -2.079 26.005 1.00 95.06 192 GLY A CA 1
ATOM 1405 C C . GLY A 1 192 ? -2.870 -1.081 25.854 1.00 95.06 192 GLY A C 1
ATOM 1406 O O . GLY A 1 192 ? -4.007 -1.445 26.164 1.00 95.06 192 GLY A O 1
ATOM 1407 N N . TYR A 1 193 ? -2.618 0.142 25.379 1.00 95.75 193 TYR A N 1
ATOM 1408 C CA . TYR A 1 193 ? -3.668 1.139 25.117 1.00 95.75 193 TYR A CA 1
ATOM 1409 C C . TYR A 1 193 ? -4.206 1.102 23.675 1.00 95.75 193 TYR A C 1
ATOM 1411 O O . TYR A 1 193 ? -5.277 1.640 23.393 1.00 95.75 193 TYR A O 1
ATOM 1419 N N . VAL A 1 194 ? -3.518 0.400 22.775 1.00 95.38 194 VAL A N 1
ATOM 1420 C CA . VAL A 1 194 ? -3.922 0.152 21.382 1.00 95.38 194 VAL A CA 1
ATOM 1421 C C . VAL A 1 194 ? -3.803 -1.338 21.055 1.00 95.38 194 VAL A C 1
ATOM 1423 O O . VAL A 1 194 ? -3.051 -2.067 21.699 1.00 95.38 194 VAL A O 1
ATOM 1426 N N . ARG A 1 195 ? -4.568 -1.803 20.064 1.00 94.94 195 ARG A N 1
ATOM 1427 C CA . ARG A 1 195 ? -4.381 -3.098 19.394 1.00 94.94 195 ARG A CA 1
ATOM 1428 C C . ARG A 1 195 ? -3.932 -2.819 17.963 1.00 94.94 195 ARG A C 1
ATOM 1430 O O . ARG A 1 195 ? -4.768 -2.469 17.128 1.00 94.94 195 ARG A O 1
ATOM 1437 N N . CYS A 1 196 ? -2.635 -2.941 17.705 1.00 94.06 196 CYS A N 1
ATOM 1438 C CA . CYS A 1 196 ? -2.041 -2.521 16.436 1.00 94.06 196 CYS A CA 1
ATOM 1439 C C . CYS A 1 196 ? -1.855 -3.678 15.457 1.00 94.06 196 CYS A C 1
ATOM 1441 O O . CYS A 1 196 ? -1.535 -4.794 15.860 1.00 94.06 196 CYS A O 1
ATOM 1443 N N . TYR A 1 197 ? -2.009 -3.381 14.170 1.00 95.38 197 TYR A N 1
ATOM 1444 C CA . TYR A 1 197 ? -1.756 -4.286 13.058 1.00 95.38 197 TYR A CA 1
ATOM 1445 C C . TYR A 1 197 ? -1.007 -3.512 11.969 1.00 95.38 197 TYR A C 1
ATOM 1447 O O . TYR A 1 197 ? -1.553 -2.579 11.381 1.00 95.38 197 TYR A O 1
ATOM 1455 N N . THR A 1 198 ? 0.237 -3.892 11.707 1.00 94.56 198 THR A N 1
ATOM 1456 C CA . THR A 1 198 ? 1.123 -3.253 10.734 1.00 94.56 198 THR A CA 1
ATOM 1457 C C . THR A 1 198 ? 1.157 -4.088 9.463 1.00 94.56 198 THR A C 1
ATOM 1459 O O . THR A 1 198 ? 1.545 -5.258 9.478 1.00 94.56 198 THR A O 1
ATOM 1462 N N . LEU A 1 199 ? 0.743 -3.493 8.350 1.00 96.38 199 LEU A N 1
ATOM 1463 C CA . LEU A 1 199 ? 0.803 -4.109 7.033 1.00 96.38 199 LEU A CA 1
ATO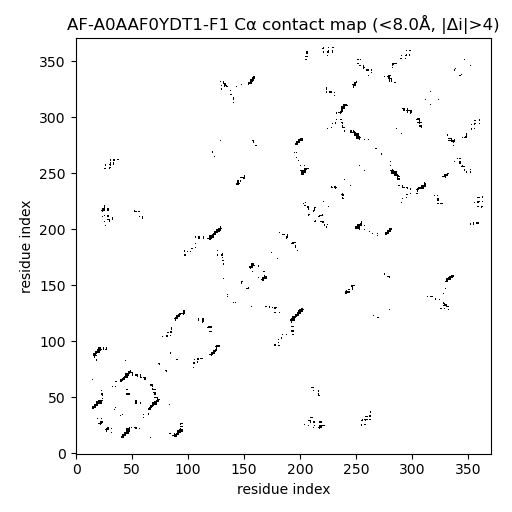M 1464 C C . LEU A 1 199 ? 2.012 -3.550 6.285 1.00 96.38 199 LEU A C 1
ATOM 1466 O O . LEU A 1 199 ? 2.189 -2.335 6.211 1.00 96.38 199 LEU A O 1
ATOM 1470 N N . LEU A 1 200 ? 2.831 -4.442 5.731 1.00 94.88 200 LEU A N 1
ATOM 1471 C CA . LEU A 1 200 ? 4.059 -4.128 5.006 1.00 94.88 200 LEU A CA 1
ATOM 1472 C C . LEU A 1 200 ? 3.869 -4.496 3.528 1.00 94.88 200 LEU A C 1
ATOM 1474 O O . LEU A 1 200 ? 4.281 -5.580 3.104 1.00 94.88 200 LEU A O 1
ATOM 1478 N N . PRO A 1 201 ? 3.192 -3.651 2.731 1.00 95.00 201 PRO A N 1
ATOM 1479 C CA . PRO A 1 201 ? 3.078 -3.881 1.300 1.00 95.00 201 PRO A CA 1
ATOM 1480 C C . PRO A 1 201 ? 4.442 -3.828 0.610 1.00 95.00 201 PRO A C 1
ATOM 1482 O O . PRO A 1 201 ? 5.286 -2.992 0.929 1.00 95.00 201 PRO A O 1
ATOM 1485 N N . SER A 1 202 ? 4.644 -4.729 -0.347 1.00 93.25 202 SER A N 1
ATOM 1486 C CA . SER A 1 202 ? 5.751 -4.670 -1.308 1.00 93.25 202 SER A CA 1
ATOM 1487 C C . SER A 1 202 ? 5.449 -3.666 -2.436 1.00 93.25 202 SER A C 1
ATOM 1489 O O . SER A 1 202 ? 4.668 -2.739 -2.217 1.00 93.25 202 SER A O 1
ATOM 1491 N N . CYS A 1 203 ? 6.046 -3.787 -3.632 1.00 93.75 203 CYS A N 1
ATOM 1492 C CA . CYS A 1 203 ? 5.652 -2.925 -4.754 1.00 93.75 203 CYS A CA 1
ATOM 1493 C C . CYS A 1 203 ? 4.177 -3.150 -5.093 1.00 93.75 203 CYS A C 1
ATOM 1495 O O . CYS A 1 203 ? 3.806 -4.178 -5.668 1.00 93.75 203 CYS A O 1
ATOM 1497 N N . VAL A 1 204 ? 3.337 -2.177 -4.736 1.00 95.81 204 VAL A N 1
ATOM 1498 C CA . VAL A 1 204 ? 1.904 -2.241 -5.013 1.00 95.81 204 VAL A CA 1
ATOM 1499 C C . VAL A 1 204 ? 1.660 -1.845 -6.458 1.00 95.81 204 VAL A C 1
ATOM 1501 O O . VAL A 1 204 ? 2.068 -0.760 -6.878 1.00 95.81 204 VAL A O 1
ATOM 1504 N N . TYR A 1 205 ? 0.985 -2.708 -7.207 1.00 96.56 205 TYR A N 1
ATOM 1505 C CA . TYR A 1 205 ? 0.739 -2.523 -8.634 1.00 96.56 205 TYR A CA 1
ATOM 1506 C C . TYR A 1 205 ? -0.714 -2.812 -9.012 1.00 96.56 205 TYR A C 1
ATOM 1508 O O . TYR A 1 205 ? -1.504 -3.300 -8.200 1.00 96.56 205 TYR A O 1
ATOM 1516 N N . GLY A 1 206 ? -1.023 -2.560 -10.281 1.00 94.75 206 GLY A N 1
ATOM 1517 C CA . GLY A 1 206 ? -2.254 -2.994 -10.924 1.00 94.75 206 GLY A CA 1
ATOM 1518 C C . GLY A 1 206 ? -3.219 -1.841 -11.183 1.00 94.75 206 GLY A C 1
ATOM 1519 O O . GLY A 1 206 ? -3.078 -0.768 -10.596 1.00 94.75 206 GLY A O 1
ATOM 1520 N N . PRO A 1 207 ? -4.213 -2.041 -12.059 1.00 92.38 207 PRO A N 1
ATOM 1521 C CA . PRO A 1 207 ? -5.219 -1.024 -12.318 1.00 92.38 207 PRO A CA 1
ATOM 1522 C C . PRO A 1 207 ? -6.002 -0.692 -11.045 1.00 92.38 207 PRO A C 1
ATOM 1524 O O . PRO A 1 207 ? -6.580 -1.583 -10.418 1.00 92.38 207 PRO A O 1
ATOM 1527 N N . ALA A 1 208 ? -6.095 0.592 -10.689 1.00 89.50 208 ALA A N 1
ATOM 1528 C CA . ALA A 1 208 ? -6.994 1.050 -9.630 1.00 89.50 208 ALA A CA 1
ATOM 1529 C C . ALA A 1 208 ? -8.459 0.948 -10.095 1.00 89.50 208 ALA A C 1
ATOM 1531 O O . ALA A 1 208 ? -9.081 1.933 -10.492 1.00 89.50 208 ALA A O 1
ATOM 1532 N N . SER A 1 209 ? -9.014 -0.263 -10.059 1.00 88.12 209 SER A N 1
ATOM 1533 C CA . SER A 1 209 ? -10.331 -0.585 -10.631 1.00 88.12 209 SER A CA 1
ATOM 1534 C C . SER A 1 209 ? -11.506 -0.231 -9.715 1.00 88.12 209 SER A C 1
ATOM 1536 O O . SER A 1 209 ? -12.666 -0.442 -10.072 1.00 88.12 209 SER A O 1
ATOM 1538 N N . ASN A 1 210 ? -11.233 0.308 -8.524 1.00 94.62 210 ASN A N 1
ATOM 1539 C CA . ASN A 1 210 ? -12.278 0.683 -7.583 1.00 94.62 210 ASN A CA 1
ATOM 1540 C C . ASN A 1 210 ? -13.105 1.886 -8.099 1.00 94.62 210 ASN A C 1
ATOM 1542 O O . ASN A 1 210 ? -12.585 2.734 -8.835 1.00 94.62 210 ASN A O 1
ATOM 1546 N N . PRO A 1 211 ? -14.382 2.021 -7.683 1.00 95.88 211 PRO A N 1
ATOM 1547 C CA . PRO A 1 211 ? -15.266 3.079 -8.180 1.00 95.88 211 PRO A CA 1
ATOM 1548 C C . PRO A 1 211 ? -14.751 4.506 -7.948 1.00 95.88 211 PRO A C 1
ATOM 1550 O O . PRO A 1 211 ? -15.096 5.414 -8.703 1.00 95.88 211 PRO A O 1
ATOM 1553 N N . PHE A 1 212 ? -13.929 4.724 -6.917 1.00 96.62 212 PHE A N 1
ATOM 1554 C CA . PHE A 1 212 ? -13.415 6.047 -6.561 1.00 96.62 212 PHE A CA 1
ATOM 1555 C C . PHE A 1 212 ? -12.321 6.510 -7.526 1.00 96.62 212 PHE A C 1
ATOM 1557 O O . PHE A 1 212 ? -12.348 7.648 -7.997 1.00 96.62 212 PHE A O 1
ATOM 1564 N N . ALA A 1 213 ? -11.383 5.620 -7.851 1.00 95.12 213 ALA A N 1
ATOM 1565 C CA . ALA A 1 213 ? -10.336 5.871 -8.835 1.00 95.12 213 ALA A CA 1
ATOM 1566 C C . ALA A 1 213 ? -10.908 5.937 -10.262 1.00 95.12 213 ALA A C 1
ATOM 1568 O O . ALA A 1 213 ? -10.557 6.837 -11.030 1.00 95.12 213 ALA A O 1
ATOM 1569 N N . ALA A 1 214 ? -11.865 5.062 -10.593 1.00 94.25 214 ALA A N 1
ATOM 1570 C CA . ALA A 1 214 ? -12.565 5.087 -11.878 1.00 94.25 214 ALA A CA 1
ATOM 1571 C C . ALA A 1 214 ? -13.294 6.422 -12.124 1.00 94.25 214 ALA A C 1
ATOM 1573 O O . ALA A 1 214 ? -13.252 6.947 -13.236 1.00 94.25 214 ALA A O 1
ATOM 1574 N N . ALA A 1 215 ? -13.894 7.006 -11.079 1.00 94.81 215 ALA A N 1
ATOM 1575 C CA . ALA A 1 215 ? -14.539 8.321 -11.121 1.00 94.81 215 ALA A CA 1
ATOM 1576 C C . ALA A 1 215 ? -13.558 9.514 -11.056 1.00 94.81 215 ALA A C 1
ATOM 1578 O O . ALA A 1 215 ? -13.989 10.663 -11.116 1.00 94.81 215 ALA A O 1
ATOM 1579 N N . GLY A 1 216 ? -12.248 9.271 -10.928 1.00 94.25 216 GLY A N 1
ATOM 1580 C CA . GLY A 1 216 ? -11.229 10.325 -10.873 1.00 94.25 216 GLY A CA 1
ATOM 1581 C C . GLY A 1 216 ? -11.132 11.051 -9.527 1.00 94.25 216 GLY A C 1
ATOM 1582 O O . GLY A 1 216 ? -10.604 12.159 -9.466 1.00 94.25 216 GLY A O 1
ATOM 1583 N N . HIS A 1 217 ? -11.635 10.458 -8.441 1.00 95.94 217 HIS A N 1
ATOM 1584 C CA . HIS A 1 217 ? -11.564 11.034 -7.090 1.00 95.94 217 HIS A CA 1
ATOM 1585 C C . HIS A 1 217 ? -10.445 10.431 -6.228 1.00 95.94 217 HIS A C 1
ATOM 1587 O O . HIS A 1 217 ? -10.196 10.903 -5.119 1.00 95.94 217 HIS A O 1
ATOM 1593 N N . ALA A 1 218 ? -9.752 9.414 -6.738 1.00 96.06 218 ALA A N 1
ATOM 1594 C CA . ALA A 1 218 ? -8.578 8.815 -6.119 1.00 96.06 218 ALA A CA 1
ATOM 1595 C C . ALA A 1 218 ? -7.465 8.581 -7.150 1.00 96.06 218 ALA A C 1
ATOM 1597 O O . ALA A 1 218 ? -7.716 8.555 -8.357 1.00 96.06 218 ALA A O 1
ATOM 1598 N N . ALA A 1 219 ? -6.233 8.422 -6.664 1.00 95.00 219 ALA A N 1
ATOM 1599 C CA . ALA A 1 219 ? -5.075 8.152 -7.507 1.00 95.00 219 ALA A CA 1
ATOM 1600 C C . ALA A 1 219 ? -5.244 6.842 -8.294 1.00 95.00 219 ALA A C 1
ATOM 1602 O O . ALA A 1 219 ? -5.629 5.816 -7.733 1.00 95.00 219 ALA A O 1
ATOM 1603 N N . ARG A 1 220 ? -4.928 6.895 -9.593 1.00 94.75 220 ARG A N 1
ATOM 1604 C CA . ARG A 1 220 ? -5.026 5.756 -10.524 1.00 94.75 220 ARG A CA 1
ATOM 1605 C C . ARG A 1 220 ? -3.710 5.010 -10.713 1.00 94.75 220 ARG A C 1
ATOM 1607 O O . ARG A 1 220 ? -3.726 3.834 -11.045 1.00 94.75 220 ARG A O 1
ATOM 1614 N N . LEU A 1 221 ? -2.596 5.697 -10.479 1.00 94.25 221 LEU A N 1
ATOM 1615 C CA . LEU A 1 221 ? -1.246 5.168 -10.607 1.00 94.25 221 LEU A CA 1
ATOM 1616 C C . LEU A 1 221 ? -0.625 4.958 -9.226 1.00 94.25 221 LEU A C 1
ATOM 1618 O O . LEU A 1 221 ? -0.803 5.776 -8.318 1.00 94.25 221 LEU A O 1
ATOM 1622 N N . SER A 1 222 ? 0.145 3.880 -9.105 1.00 93.94 222 SER A N 1
ATOM 1623 C CA . SER A 1 222 ? 1.096 3.684 -8.010 1.00 93.94 222 SER A CA 1
ATOM 1624 C C . SER A 1 222 ? 2.347 4.563 -8.207 1.00 93.94 222 SER A C 1
ATOM 1626 O O . SER A 1 222 ? 2.360 5.494 -9.014 1.00 93.94 222 SER A O 1
ATOM 1628 N N . TRP A 1 223 ? 3.421 4.276 -7.470 1.00 91.19 223 TRP A N 1
ATOM 1629 C CA . TRP A 1 223 ? 4.660 5.054 -7.509 1.00 91.19 223 TRP A CA 1
ATOM 1630 C C . TRP A 1 223 ? 5.785 4.399 -8.320 1.00 91.19 223 TRP A C 1
ATOM 1632 O O . TRP A 1 223 ? 6.263 4.988 -9.287 1.00 91.19 223 TRP A O 1
ATOM 1642 N N . GLN A 1 224 ? 6.230 3.194 -7.937 1.00 91.44 224 GLN A N 1
ATOM 1643 C CA . GLN A 1 224 ? 7.500 2.617 -8.408 1.00 91.44 224 GLN A CA 1
ATOM 1644 C C . GLN A 1 224 ? 7.540 2.384 -9.926 1.00 91.44 224 GLN A C 1
ATOM 1646 O O . GLN A 1 224 ? 8.369 2.978 -10.615 1.00 91.44 224 GLN A O 1
ATOM 1651 N N . VAL A 1 225 ? 6.643 1.552 -10.459 1.00 95.06 225 VAL A N 1
ATOM 1652 C CA . VAL A 1 225 ? 6.603 1.240 -11.898 1.00 95.06 225 VAL A CA 1
ATOM 1653 C C . VAL A 1 225 ? 6.220 2.467 -12.745 1.00 95.06 225 VAL A C 1
ATOM 1655 O O . VAL A 1 225 ? 6.930 2.745 -13.714 1.00 95.06 225 VAL A O 1
ATOM 1658 N N . PRO A 1 226 ? 5.205 3.280 -12.377 1.00 96.50 226 PRO A N 1
ATOM 1659 C CA . PRO A 1 226 ? 4.865 4.486 -13.137 1.00 96.50 226 PRO A CA 1
ATOM 1660 C C . PRO A 1 226 ? 6.012 5.493 -13.259 1.00 96.50 226 PRO A C 1
ATOM 1662 O O . PRO A 1 226 ? 6.180 6.104 -14.310 1.00 96.50 226 PRO A O 1
ATOM 1665 N N . ASN A 1 227 ? 6.852 5.641 -12.233 1.00 95.31 227 ASN A N 1
ATOM 1666 C CA . ASN A 1 227 ? 8.024 6.512 -12.318 1.00 95.31 227 ASN A CA 1
ATOM 1667 C C . ASN A 1 227 ? 9.113 5.967 -13.252 1.00 95.31 227 ASN A C 1
ATOM 1669 O O . ASN A 1 227 ? 9.689 6.741 -14.013 1.00 95.31 227 ASN A O 1
ATOM 1673 N N . LEU A 1 228 ? 9.336 4.648 -13.296 1.00 95.38 228 LEU A N 1
ATOM 1674 C CA . LEU A 1 228 ? 10.218 4.048 -14.307 1.00 95.38 228 LEU A CA 1
ATOM 1675 C C . LEU A 1 228 ? 9.681 4.261 -15.730 1.00 95.38 228 LEU A C 1
ATOM 1677 O O . LEU A 1 228 ? 10.459 4.510 -16.649 1.00 95.38 228 LEU A O 1
ATOM 1681 N N . ILE A 1 229 ? 8.357 4.223 -15.911 1.00 97.56 229 ILE A N 1
ATOM 1682 C CA . ILE A 1 229 ? 7.708 4.536 -17.190 1.00 97.56 229 ILE A CA 1
ATOM 1683 C C . ILE A 1 229 ? 7.926 6.004 -17.565 1.00 97.56 229 ILE A C 1
ATOM 1685 O O . ILE A 1 229 ? 8.297 6.281 -18.703 1.00 97.56 229 ILE A O 1
ATOM 1689 N N . ARG A 1 230 ? 7.733 6.948 -16.631 1.00 97.12 230 ARG A N 1
ATOM 1690 C CA . ARG A 1 230 ? 7.971 8.383 -16.881 1.00 97.12 230 ARG A CA 1
ATOM 1691 C C . ARG A 1 230 ? 9.406 8.627 -17.355 1.00 97.12 230 ARG A C 1
ATOM 1693 O O . ARG A 1 230 ? 9.593 9.235 -18.406 1.00 97.12 230 ARG A O 1
ATOM 1700 N N . ILE A 1 231 ? 10.388 8.050 -16.661 1.00 96.19 231 ILE A N 1
ATOM 1701 C CA . ILE A 1 231 ? 11.801 8.105 -17.064 1.00 96.19 231 ILE A CA 1
ATOM 1702 C C . ILE A 1 231 ? 11.988 7.510 -18.467 1.00 96.19 231 ILE A C 1
ATOM 1704 O O . ILE A 1 231 ? 12.651 8.106 -19.313 1.00 96.19 231 ILE A O 1
ATOM 1708 N N . ALA A 1 232 ? 11.400 6.343 -18.742 1.00 97.38 232 ALA A N 1
ATOM 1709 C CA . ALA A 1 232 ? 11.546 5.681 -20.035 1.00 97.38 232 ALA A CA 1
ATOM 1710 C C . ALA A 1 232 ? 10.964 6.498 -21.197 1.00 97.38 232 ALA A C 1
ATOM 1712 O O . ALA A 1 232 ? 11.550 6.529 -22.279 1.00 97.38 232 ALA A O 1
ATOM 1713 N N . LEU A 1 233 ? 9.833 7.172 -20.974 1.00 97.56 233 LEU A N 1
ATOM 1714 C CA . LEU A 1 233 ? 9.208 8.058 -21.954 1.00 97.56 233 LEU A CA 1
ATOM 1715 C C . LEU A 1 233 ? 10.055 9.310 -22.206 1.00 97.56 233 LEU A C 1
ATOM 1717 O O . LEU A 1 233 ? 10.228 9.694 -23.360 1.00 97.56 233 LEU A O 1
ATOM 1721 N N . ASP A 1 234 ? 10.627 9.908 -21.159 1.00 96.75 234 ASP A N 1
ATOM 1722 C CA . ASP A 1 234 ? 11.488 11.093 -21.288 1.00 96.75 234 ASP A CA 1
ATOM 1723 C C . ASP A 1 234 ? 12.781 10.773 -22.041 1.00 96.75 234 ASP A C 1
ATOM 1725 O O . ASP A 1 234 ? 13.218 11.530 -22.907 1.00 96.75 234 ASP A O 1
ATOM 1729 N N . ARG A 1 235 ? 13.361 9.600 -21.770 1.00 96.81 235 ARG A N 1
ATOM 1730 C CA . ARG A 1 235 ? 14.578 9.105 -22.430 1.00 96.81 235 ARG A CA 1
ATOM 1731 C C . ARG A 1 235 ? 14.324 8.480 -23.798 1.00 96.81 235 ARG A C 1
ATOM 1733 O O . ARG A 1 235 ? 15.273 8.214 -24.532 1.00 96.81 235 ARG A O 1
ATOM 1740 N N . ARG A 1 236 ? 13.064 8.171 -24.124 1.00 97.38 236 ARG A N 1
ATOM 1741 C CA . ARG A 1 236 ? 12.680 7.288 -25.240 1.00 97.38 236 ARG A CA 1
ATOM 1742 C C . ARG A 1 236 ? 13.389 5.917 -25.196 1.00 97.38 236 ARG A C 1
ATOM 1744 O O . ARG A 1 236 ? 13.606 5.289 -26.236 1.00 97.38 236 ARG A O 1
ATOM 1751 N N . ALA A 1 237 ? 13.764 5.453 -24.004 1.00 97.19 237 ALA A N 1
ATOM 1752 C CA . ALA A 1 237 ? 14.416 4.168 -23.750 1.00 97.19 237 ALA A CA 1
ATOM 1753 C C . ALA A 1 237 ? 14.281 3.784 -22.261 1.00 97.19 237 ALA A C 1
ATOM 1755 O O . ALA A 1 237 ? 14.449 4.655 -21.402 1.00 97.19 237 ALA A O 1
ATOM 1756 N N . PRO A 1 238 ? 14.033 2.506 -21.909 1.00 95.88 238 PRO A N 1
ATOM 1757 C CA . PRO A 1 238 ? 13.915 2.087 -20.514 1.00 95.88 238 PRO A CA 1
ATOM 1758 C C . PRO A 1 238 ? 15.209 2.293 -19.723 1.00 95.88 238 PRO A C 1
ATOM 1760 O O . PRO A 1 238 ? 16.313 2.221 -20.270 1.00 95.88 238 PRO A O 1
ATOM 1763 N N . ALA A 1 239 ? 15.067 2.532 -18.420 1.00 91.69 239 ALA A N 1
ATOM 1764 C CA . ALA A 1 239 ? 16.185 2.777 -17.519 1.00 91.69 239 ALA A CA 1
ATOM 1765 C C . ALA A 1 239 ? 16.640 1.538 -16.754 1.00 91.69 239 ALA A C 1
ATOM 1767 O O . ALA A 1 239 ? 15.827 0.801 -16.201 1.00 91.69 239 ALA A O 1
ATOM 1768 N N . LEU A 1 240 ? 17.960 1.371 -16.685 1.00 88.75 240 LEU A N 1
ATOM 1769 C CA . LEU A 1 240 ? 18.645 0.463 -15.772 1.00 88.75 240 LEU A CA 1
ATOM 1770 C C . LEU A 1 240 ? 19.406 1.294 -14.736 1.00 88.75 240 LEU A C 1
ATOM 1772 O O . LEU A 1 240 ? 20.007 2.319 -15.070 1.00 88.75 240 LEU A O 1
ATOM 1776 N N . LEU A 1 241 ? 19.365 0.870 -13.475 1.00 80.06 241 LEU A N 1
ATOM 1777 C CA . LEU A 1 241 ? 19.966 1.627 -12.373 1.00 80.06 241 LEU A CA 1
ATOM 1778 C C . LEU A 1 241 ? 21.497 1.515 -12.354 1.00 80.06 241 LEU A C 1
ATOM 1780 O O . LEU A 1 241 ? 22.189 2.487 -12.064 1.00 80.06 241 LEU A O 1
ATOM 1784 N N . GLY A 1 242 ? 22.034 0.360 -12.731 1.00 75.00 242 GLY A N 1
ATOM 1785 C CA . GLY A 1 242 ? 23.469 0.092 -12.769 1.00 75.00 242 GLY A CA 1
ATOM 1786 C C . GLY A 1 242 ? 23.830 -0.826 -13.925 1.00 75.00 242 GLY A C 1
ATOM 1787 O O . GLY A 1 242 ? 22.979 -1.166 -14.739 1.00 75.00 242 GLY A O 1
ATOM 1788 N N . ASN A 1 243 ? 25.094 -1.243 -13.976 1.00 68.31 243 ASN A N 1
ATOM 1789 C CA . ASN A 1 243 ? 25.589 -2.154 -15.016 1.00 68.31 243 ASN A CA 1
ATOM 1790 C C . ASN A 1 243 ? 25.257 -3.636 -14.750 1.00 68.31 243 ASN A C 1
ATOM 1792 O O . ASN A 1 243 ? 25.485 -4.479 -15.617 1.00 68.31 243 ASN A O 1
ATOM 1796 N N . ASN A 1 244 ? 24.762 -3.963 -13.550 1.00 67.94 244 ASN A N 1
ATOM 1797 C CA . ASN A 1 244 ? 24.336 -5.308 -13.175 1.00 67.94 244 ASN A CA 1
ATOM 1798 C C . ASN A 1 244 ? 22.815 -5.358 -12.970 1.00 67.94 244 ASN A C 1
ATOM 1800 O O . ASN A 1 244 ? 22.302 -5.163 -11.869 1.00 67.94 244 ASN A O 1
ATOM 1804 N N . ASP A 1 245 ? 22.086 -5.631 -14.047 1.00 63.22 245 ASP A N 1
ATOM 1805 C CA . ASP A 1 245 ? 20.620 -5.559 -14.064 1.00 63.22 245 ASP A CA 1
ATOM 1806 C C . ASP A 1 245 ? 19.930 -6.688 -13.280 1.00 63.22 245 ASP A C 1
ATOM 1808 O O . ASP A 1 245 ? 18.732 -6.612 -13.005 1.00 63.22 245 ASP A O 1
ATOM 1812 N N . ALA A 1 246 ? 20.664 -7.753 -12.938 1.00 62.75 246 ALA A N 1
ATOM 1813 C CA . ALA A 1 246 ? 20.109 -8.959 -12.327 1.00 62.75 246 ALA A CA 1
ATOM 1814 C C . ALA A 1 246 ? 20.004 -8.889 -10.794 1.00 62.75 246 ALA A C 1
ATOM 1816 O O . ALA A 1 246 ? 19.412 -9.779 -10.186 1.00 62.75 246 ALA A O 1
ATOM 1817 N N . GLN A 1 247 ? 20.583 -7.869 -10.155 1.00 69.69 247 GLN A N 1
ATOM 1818 C CA . GLN A 1 247 ? 20.673 -7.802 -8.691 1.00 69.69 247 GLN A CA 1
ATOM 1819 C C . GLN A 1 247 ? 19.485 -7.085 -8.030 1.00 69.69 247 GLN A C 1
ATOM 1821 O O . GLN A 1 247 ? 19.133 -7.395 -6.893 1.00 69.69 247 GLN A O 1
ATOM 1826 N N . TRP A 1 248 ? 18.856 -6.135 -8.729 1.00 80.50 248 TRP A N 1
ATOM 1827 C CA . TRP A 1 248 ? 17.777 -5.315 -8.179 1.00 80.50 248 TRP A CA 1
ATOM 1828 C C . TRP A 1 248 ? 16.475 -6.099 -8.220 1.00 80.50 248 TRP A C 1
ATOM 1830 O O . TRP A 1 248 ? 15.794 -6.141 -9.246 1.00 80.50 248 TRP A O 1
ATOM 1840 N N . THR A 1 249 ? 16.181 -6.776 -7.116 1.00 83.56 249 THR A N 1
ATOM 1841 C CA . THR A 1 249 ? 15.031 -7.667 -6.982 1.00 83.56 249 THR A CA 1
ATOM 1842 C C . THR A 1 249 ? 14.099 -7.139 -5.915 1.00 83.56 249 THR A C 1
ATOM 1844 O O . THR A 1 249 ? 14.549 -6.795 -4.824 1.00 83.56 249 THR A O 1
ATOM 1847 N N . TRP A 1 250 ? 12.801 -7.147 -6.202 1.00 87.94 250 TRP A N 1
ATOM 1848 C CA . TRP A 1 250 ? 11.795 -6.729 -5.241 1.00 87.94 250 TRP A CA 1
ATOM 1849 C C . TRP A 1 250 ? 10.528 -7.561 -5.310 1.00 87.94 250 TRP A C 1
ATOM 1851 O O . TRP A 1 250 ? 10.182 -8.105 -6.354 1.00 87.94 250 TRP A O 1
ATOM 1861 N N . ASN A 1 251 ? 9.823 -7.658 -4.187 1.00 93.12 251 ASN A N 1
ATOM 1862 C CA . ASN A 1 251 ? 8.506 -8.275 -4.144 1.00 93.12 251 ASN A CA 1
ATOM 1863 C C . ASN A 1 251 ? 7.438 -7.358 -4.759 1.00 93.12 251 ASN A C 1
ATOM 1865 O O . ASN A 1 251 ? 7.580 -6.133 -4.769 1.00 93.12 251 ASN A O 1
ATOM 1869 N N . HIS A 1 252 ? 6.337 -7.947 -5.219 1.00 95.44 252 HIS A N 1
ATOM 1870 C CA . HIS A 1 252 ? 5.174 -7.199 -5.694 1.00 95.44 252 HIS A CA 1
ATOM 1871 C C . HIS A 1 252 ? 3.871 -7.732 -5.094 1.00 95.44 252 HIS A C 1
ATOM 1873 O O . HIS A 1 252 ? 3.763 -8.907 -4.736 1.00 95.44 252 HIS A O 1
ATOM 1879 N N . VAL A 1 253 ? 2.849 -6.881 -5.030 1.00 97.62 253 VAL A N 1
ATOM 1880 C CA . VAL A 1 253 ? 1.488 -7.251 -4.624 1.00 97.62 253 VAL A CA 1
ATOM 1881 C C . VAL A 1 253 ? 0.468 -6.438 -5.413 1.00 97.62 253 VAL A C 1
ATOM 1883 O O . VAL A 1 253 ? 0.628 -5.231 -5.587 1.00 97.62 253 VAL A O 1
ATOM 1886 N N . HIS A 1 254 ? -0.583 -7.086 -5.910 1.00 98.19 254 HIS A N 1
ATOM 1887 C CA . HIS A 1 254 ? -1.649 -6.369 -6.603 1.00 98.19 254 HIS A CA 1
ATOM 1888 C C . HIS A 1 254 ? -2.478 -5.561 -5.599 1.00 98.19 254 HIS A C 1
ATOM 1890 O O . HIS A 1 254 ? -2.730 -6.020 -4.482 1.00 98.19 254 HIS A O 1
ATOM 1896 N N . VAL A 1 255 ? -2.924 -4.365 -5.984 1.00 98.00 255 VAL A N 1
ATOM 1897 C CA . VAL A 1 255 ? -3.656 -3.447 -5.098 1.00 98.00 255 VAL A CA 1
ATOM 1898 C C . VAL A 1 255 ? -4.946 -4.064 -4.542 1.00 98.00 255 VAL A C 1
ATOM 1900 O O . VAL A 1 255 ? -5.249 -3.889 -3.363 1.00 98.00 255 VAL A O 1
ATOM 1903 N N . ASP A 1 256 ? -5.655 -4.860 -5.344 1.00 97.31 256 ASP A N 1
ATOM 1904 C CA . ASP A 1 256 ? -6.868 -5.560 -4.896 1.00 97.31 256 ASP A CA 1
ATOM 1905 C C . ASP A 1 256 ? -6.563 -6.720 -3.932 1.00 97.31 256 ASP A C 1
ATOM 1907 O O . ASP A 1 256 ? -7.282 -6.907 -2.949 1.00 97.31 256 ASP A O 1
ATOM 1911 N N . ASP A 1 257 ? -5.464 -7.457 -4.145 1.00 98.06 257 ASP A N 1
ATOM 1912 C CA . ASP A 1 257 ? -5.035 -8.509 -3.213 1.00 98.06 257 ASP A CA 1
ATOM 1913 C C . ASP A 1 257 ? -4.627 -7.897 -1.867 1.00 98.06 257 ASP A C 1
ATOM 1915 O O . ASP A 1 257 ? -4.968 -8.421 -0.803 1.00 98.06 257 ASP A O 1
ATOM 1919 N N . LEU A 1 258 ? -3.944 -6.749 -1.903 1.00 98.31 258 LEU A N 1
ATOM 1920 C CA . LEU A 1 258 ? -3.624 -5.974 -0.711 1.00 98.31 258 LEU A CA 1
ATOM 1921 C C . LEU A 1 258 ? -4.901 -5.508 0.003 1.00 98.31 258 LEU A C 1
ATOM 1923 O O . LEU A 1 258 ? -5.016 -5.684 1.214 1.00 98.31 258 LEU A O 1
ATOM 1927 N N . ALA A 1 259 ? -5.880 -4.962 -0.719 1.00 98.06 259 ALA A N 1
ATOM 1928 C CA . ALA A 1 259 ? -7.150 -4.531 -0.137 1.00 98.06 259 ALA A CA 1
ATOM 1929 C C . ALA A 1 259 ? -7.919 -5.692 0.526 1.00 98.06 259 ALA A C 1
ATOM 1931 O O . ALA A 1 259 ? -8.456 -5.528 1.626 1.00 98.06 259 ALA A O 1
ATOM 1932 N N . ALA A 1 260 ? -7.902 -6.885 -0.077 1.00 97.75 260 ALA A N 1
ATOM 1933 C CA . ALA A 1 260 ? -8.436 -8.103 0.530 1.00 97.75 260 ALA A CA 1
ATOM 1934 C C . ALA A 1 260 ? -7.705 -8.486 1.831 1.00 97.75 260 ALA A C 1
ATOM 1936 O O . ALA A 1 260 ? -8.354 -8.871 2.807 1.00 97.75 260 ALA A O 1
ATOM 1937 N N . LEU A 1 261 ? -6.375 -8.332 1.890 1.00 98.19 261 LEU A N 1
ATOM 1938 C CA . LEU A 1 261 ? -5.619 -8.536 3.130 1.00 98.19 261 LEU A CA 1
ATOM 1939 C C . LEU A 1 261 ? -6.028 -7.535 4.217 1.00 98.19 261 LEU A C 1
ATOM 1941 O O . LEU A 1 261 ? -6.224 -7.936 5.363 1.00 98.19 261 LEU A O 1
ATOM 1945 N N . TYR A 1 262 ? -6.203 -6.255 3.872 1.00 98.00 262 TYR A N 1
ATOM 1946 C CA . TYR A 1 262 ? -6.697 -5.249 4.819 1.00 98.00 262 TYR A CA 1
ATOM 1947 C C . TYR A 1 262 ? -8.059 -5.636 5.392 1.00 98.00 262 TYR A C 1
ATOM 1949 O O . TYR A 1 262 ? -8.227 -5.601 6.609 1.00 98.00 262 TYR A O 1
ATOM 1957 N N . ALA A 1 263 ? -9.012 -6.040 4.548 1.00 96.69 263 ALA A N 1
ATOM 1958 C CA . ALA A 1 263 ? -10.336 -6.461 5.002 1.00 96.69 263 ALA A CA 1
ATOM 1959 C C . ALA A 1 263 ? -10.266 -7.673 5.947 1.00 96.69 263 ALA A C 1
ATOM 1961 O O . ALA A 1 263 ? -10.915 -7.678 6.996 1.00 96.69 263 ALA A O 1
ATOM 1962 N N . LEU A 1 264 ? -9.424 -8.661 5.626 1.00 96.62 264 LEU A N 1
ATOM 1963 C CA . LEU A 1 264 ? -9.187 -9.831 6.472 1.00 96.62 264 LEU A CA 1
ATOM 1964 C C . LEU A 1 264 ? -8.595 -9.446 7.836 1.00 96.62 264 LEU A C 1
ATOM 1966 O O . LEU A 1 264 ? -9.101 -9.863 8.880 1.00 96.62 264 LEU A O 1
ATOM 1970 N N . VAL A 1 265 ? -7.520 -8.653 7.842 1.00 96.62 265 VAL A N 1
ATOM 1971 C CA . VAL A 1 265 ? -6.845 -8.217 9.073 1.00 96.62 265 VAL A CA 1
ATOM 1972 C C . VAL A 1 265 ? -7.774 -7.347 9.914 1.00 96.62 265 VAL A C 1
ATOM 1974 O O . VAL A 1 265 ? -7.830 -7.520 11.129 1.00 96.62 265 VAL A O 1
ATOM 1977 N N . PHE A 1 266 ? -8.553 -6.469 9.284 1.00 95.56 266 PHE A N 1
ATOM 1978 C CA . PHE A 1 266 ? -9.507 -5.604 9.966 1.00 95.56 266 PHE A CA 1
ATOM 1979 C C . PHE A 1 266 ? -10.621 -6.401 10.655 1.00 95.56 266 PHE A C 1
ATOM 1981 O O . PHE A 1 266 ? -10.864 -6.205 11.845 1.00 95.56 266 PHE A O 1
ATOM 1988 N N . ALA A 1 267 ? -11.220 -7.376 9.964 1.00 93.38 267 ALA A N 1
ATOM 1989 C CA . ALA A 1 267 ? -12.230 -8.254 10.555 1.00 93.38 267 ALA A CA 1
ATOM 1990 C C . ALA A 1 267 ? -11.676 -9.029 11.767 1.00 93.38 267 ALA A C 1
ATOM 1992 O O . ALA A 1 267 ? -12.309 -9.098 12.823 1.00 93.38 267 ALA A O 1
ATOM 1993 N N . ARG A 1 268 ? -10.449 -9.560 11.656 1.00 92.50 268 ARG A N 1
ATOM 1994 C CA . ARG A 1 268 ? -9.751 -10.217 12.777 1.00 92.50 268 ARG A CA 1
ATOM 1995 C C . ARG A 1 268 ? -9.496 -9.253 13.934 1.00 92.50 268 ARG A C 1
ATOM 1997 O O . ARG A 1 268 ? -9.647 -9.632 15.097 1.00 92.50 268 ARG A O 1
ATOM 2004 N N . ALA A 1 269 ? -9.116 -8.018 13.619 1.00 92.50 269 ALA A N 1
ATOM 2005 C CA . ALA A 1 269 ? -8.828 -6.993 14.605 1.00 92.50 269 ALA A CA 1
ATOM 2006 C C . ALA A 1 269 ? -10.063 -6.619 15.428 1.00 92.50 269 ALA A C 1
ATOM 2008 O O . ALA A 1 269 ? -9.982 -6.568 16.658 1.00 92.50 269 ALA A O 1
ATOM 2009 N N . LEU A 1 270 ? -11.206 -6.441 14.764 1.00 88.94 270 LEU A N 1
ATOM 2010 C CA . LEU A 1 270 ? -12.493 -6.154 15.397 1.00 88.94 270 LEU A CA 1
ATOM 2011 C C . LEU A 1 270 ? -13.027 -7.330 16.217 1.00 88.94 270 LEU A C 1
ATOM 2013 O O . LEU A 1 270 ? -13.568 -7.124 17.301 1.00 88.94 270 LEU A O 1
ATOM 2017 N N . ALA A 1 271 ? -12.802 -8.565 15.762 1.00 89.50 271 ALA A N 1
ATOM 2018 C CA . ALA A 1 271 ? -13.095 -9.770 16.539 1.00 89.50 271 ALA A CA 1
ATOM 2019 C C . ALA A 1 271 ? -12.182 -9.931 17.772 1.00 89.50 271 ALA A C 1
ATOM 2021 O O . ALA A 1 271 ? -12.356 -10.853 18.567 1.00 89.50 271 ALA A O 1
ATOM 2022 N N . GLY A 1 272 ? -11.185 -9.055 17.934 1.00 86.56 272 GLY A N 1
ATOM 2023 C CA . GLY A 1 272 ? -10.238 -9.107 19.035 1.00 86.56 272 GLY A CA 1
ATOM 2024 C C . GLY A 1 272 ? -9.295 -10.305 18.966 1.00 86.56 272 GLY A C 1
ATOM 2025 O O . GLY A 1 272 ? -8.767 -10.692 20.009 1.00 86.56 272 GLY A O 1
ATOM 2026 N N . ALA A 1 273 ? -9.080 -10.869 17.772 1.00 85.06 273 ALA A N 1
ATOM 2027 C CA . ALA A 1 273 ? -8.292 -12.075 17.578 1.00 85.06 273 ALA A CA 1
ATOM 2028 C C . ALA A 1 273 ? -6.846 -11.909 18.072 1.00 85.06 273 ALA A C 1
ATOM 2030 O O . ALA A 1 273 ? -6.165 -10.899 17.840 1.00 85.06 273 ALA A O 1
ATOM 2031 N N . GLU A 1 274 ? -6.355 -12.945 18.742 1.00 85.44 274 GLU A N 1
ATOM 2032 C CA . GLU A 1 274 ? -4.937 -13.086 19.043 1.00 85.44 274 GLU A CA 1
ATOM 2033 C C . GLU A 1 274 ? -4.153 -13.523 17.796 1.00 85.44 274 GLU A C 1
ATOM 2035 O O . GLU A 1 274 ? -4.720 -13.876 16.755 1.00 85.44 274 GLU A O 1
ATOM 2040 N N . GLY A 1 275 ? -2.827 -13.459 17.897 1.00 86.62 275 GLY A N 1
ATOM 2041 C CA . GLY A 1 275 ? -1.911 -13.865 16.837 1.00 86.62 275 GLY A CA 1
ATOM 2042 C C . GLY A 1 275 ? -1.099 -12.703 16.260 1.00 86.62 275 GLY A C 1
ATOM 2043 O O . GLY A 1 275 ? -0.876 -11.704 16.953 1.00 86.62 275 GLY A O 1
ATOM 2044 N N . PRO A 1 276 ? -0.612 -12.845 15.014 1.00 89.56 276 PRO A N 1
ATOM 2045 C CA . PRO A 1 276 ? 0.380 -11.940 14.456 1.00 89.56 276 PRO A CA 1
ATOM 2046 C C . PRO A 1 276 ? -0.152 -10.514 14.303 1.00 89.56 276 PRO A C 1
ATOM 2048 O O . PRO A 1 276 ? -1.342 -10.289 14.066 1.00 89.56 276 PRO A O 1
ATOM 2051 N N . ARG A 1 277 ? 0.764 -9.551 14.447 1.00 91.56 277 ARG A N 1
ATOM 2052 C CA . ARG A 1 277 ? 0.502 -8.111 14.295 1.00 91.56 277 ARG A CA 1
ATOM 2053 C C . ARG A 1 277 ? 1.178 -7.505 13.067 1.00 91.56 277 ARG A C 1
ATOM 2055 O O . ARG A 1 277 ? 0.776 -6.432 12.650 1.00 91.56 277 ARG A O 1
ATOM 2062 N N . HIS A 1 278 ? 2.138 -8.205 12.469 1.00 94.12 278 HIS A N 1
ATOM 2063 C CA . HIS A 1 278 ? 2.839 -7.782 11.260 1.00 94.12 278 HIS A CA 1
ATOM 2064 C C . HIS A 1 278 ? 2.447 -8.675 10.089 1.00 94.12 278 HIS A C 1
ATOM 2066 O O . HIS A 1 278 ? 2.457 -9.899 10.229 1.00 94.12 278 HIS A O 1
ATOM 2072 N N . PHE A 1 279 ? 2.108 -8.063 8.957 1.00 96.44 279 PHE A N 1
ATOM 2073 C CA . PHE A 1 279 ? 1.669 -8.764 7.754 1.00 96.44 279 PHE A CA 1
ATOM 2074 C C . PHE A 1 279 ? 2.415 -8.225 6.539 1.00 96.44 279 PHE A C 1
ATOM 2076 O O . PHE A 1 279 ? 2.098 -7.145 6.042 1.00 96.44 279 PHE A O 1
ATOM 2083 N N . ILE A 1 280 ? 3.394 -8.979 6.047 1.00 96.88 280 ILE A N 1
ATOM 2084 C CA . ILE A 1 280 ? 4.022 -8.713 4.751 1.00 96.88 280 ILE A CA 1
ATOM 2085 C C . ILE A 1 280 ? 3.024 -9.077 3.651 1.00 96.88 280 ILE A C 1
ATOM 2087 O O . ILE A 1 280 ? 2.492 -10.189 3.627 1.00 96.88 280 ILE A O 1
ATOM 2091 N N . ALA A 1 281 ? 2.794 -8.146 2.725 1.00 97.00 281 ALA A N 1
ATOM 2092 C CA . ALA A 1 281 ? 1.933 -8.368 1.571 1.00 97.00 281 ALA A CA 1
ATOM 2093 C C . ALA A 1 281 ? 2.775 -8.467 0.294 1.00 97.00 281 ALA A C 1
ATOM 2095 O O . ALA A 1 281 ? 3.301 -7.476 -0.224 1.00 97.00 281 ALA A O 1
ATOM 2096 N N . GLU A 1 282 ? 2.900 -9.691 -0.208 1.00 96.25 282 GLU A N 1
ATOM 2097 C CA . GLU A 1 282 ? 3.615 -10.026 -1.435 1.00 96.25 282 GLU A CA 1
ATOM 2098 C C . GLU A 1 282 ? 2.982 -11.246 -2.105 1.00 96.25 282 GLU A C 1
ATOM 2100 O O . GLU A 1 282 ? 2.408 -12.104 -1.431 1.00 96.25 282 GLU A O 1
ATOM 2105 N N . ASN A 1 283 ? 3.089 -11.316 -3.429 1.00 96.38 283 ASN A N 1
ATOM 2106 C CA . ASN A 1 283 ? 2.700 -12.483 -4.208 1.00 96.38 283 ASN A CA 1
ATOM 2107 C C . ASN A 1 283 ? 3.669 -12.724 -5.371 1.00 96.38 283 ASN A C 1
ATOM 2109 O O . ASN A 1 283 ? 3.274 -12.775 -6.536 1.00 96.38 283 ASN A O 1
ATOM 2113 N N . GLY A 1 284 ? 4.955 -12.832 -5.039 1.00 93.25 284 GLY A N 1
ATOM 2114 C CA . GLY A 1 284 ? 6.031 -12.966 -6.017 1.00 93.25 284 GLY A CA 1
ATOM 2115 C C . GLY A 1 284 ? 7.033 -11.821 -5.958 1.00 93.25 284 GLY A C 1
ATOM 2116 O O . GLY A 1 284 ? 6.953 -10.928 -5.110 1.00 93.25 284 GLY A O 1
ATOM 2117 N N . TYR A 1 285 ? 8.013 -11.887 -6.854 1.00 92.00 285 TYR A N 1
ATOM 2118 C CA . TYR A 1 285 ? 9.083 -10.907 -6.981 1.00 92.00 285 TYR A CA 1
ATOM 2119 C C . TYR A 1 285 ? 9.469 -10.715 -8.446 1.00 92.00 285 TYR A C 1
ATOM 2121 O O . TYR A 1 285 ? 9.207 -11.581 -9.273 1.00 92.00 285 TYR A O 1
ATOM 2129 N N . TYR A 1 286 ? 10.094 -9.583 -8.744 1.00 91.19 286 TYR A N 1
ATOM 2130 C CA . TYR A 1 286 ? 10.589 -9.204 -10.061 1.00 91.19 286 TYR A CA 1
ATOM 2131 C C . TYR A 1 286 ? 12.014 -8.670 -9.958 1.00 91.19 286 TYR A C 1
ATOM 2133 O O . TYR A 1 286 ? 12.435 -8.185 -8.907 1.00 91.19 286 TYR A O 1
ATOM 2141 N N . THR A 1 287 ? 12.734 -8.712 -11.068 1.00 89.38 287 THR A N 1
ATOM 2142 C CA . THR A 1 287 ? 13.961 -7.949 -11.288 1.00 89.38 287 THR A CA 1
ATOM 2143 C C . THR A 1 287 ? 13.637 -6.641 -12.003 1.00 89.38 287 THR A C 1
ATOM 2145 O O . THR A 1 287 ? 12.744 -6.591 -12.855 1.00 89.38 287 THR A O 1
ATOM 2148 N N . LEU A 1 288 ? 14.374 -5.564 -11.724 1.00 88.50 288 LEU A N 1
ATOM 2149 C CA . LEU A 1 288 ? 14.198 -4.318 -12.483 1.00 88.50 288 LEU A CA 1
ATOM 2150 C C . LEU A 1 288 ? 14.416 -4.508 -13.983 1.00 88.50 288 LEU A C 1
ATOM 2152 O O . LEU A 1 288 ? 13.806 -3.796 -14.776 1.00 88.50 288 LEU A O 1
ATOM 2156 N N . ARG A 1 289 ? 15.230 -5.495 -14.374 1.00 90.88 289 ARG A N 1
ATOM 2157 C CA . ARG A 1 289 ? 15.395 -5.875 -15.773 1.00 90.88 289 ARG A CA 1
ATOM 2158 C C . ARG A 1 289 ? 14.081 -6.308 -16.420 1.00 90.88 289 ARG A C 1
ATOM 2160 O O . ARG A 1 289 ? 13.760 -5.820 -17.497 1.00 90.88 289 ARG A O 1
ATOM 2167 N N . GLU A 1 290 ? 13.314 -7.180 -15.768 1.00 93.88 290 GLU A N 1
ATOM 2168 C CA . GLU A 1 290 ? 12.019 -7.644 -16.289 1.00 93.88 290 GLU A CA 1
ATOM 2169 C C . GLU A 1 290 ? 11.042 -6.482 -16.485 1.00 93.88 290 GLU A C 1
ATOM 2171 O O . GLU A 1 290 ? 10.359 -6.412 -17.510 1.00 93.88 290 GLU A O 1
ATOM 2176 N N . VAL A 1 291 ? 11.024 -5.535 -15.540 1.00 94.88 291 VAL A N 1
ATOM 2177 C CA . VAL A 1 291 ? 10.214 -4.313 -15.636 1.00 94.88 291 VAL A CA 1
ATOM 2178 C C . VAL A 1 291 ? 10.701 -3.424 -16.781 1.00 94.88 291 VAL A C 1
ATOM 2180 O O . VAL A 1 291 ? 9.891 -2.994 -17.599 1.00 94.88 291 VAL A O 1
ATOM 2183 N N . ALA A 1 292 ? 12.008 -3.181 -16.895 1.00 95.06 292 ALA A N 1
ATOM 2184 C CA . ALA A 1 292 ? 12.582 -2.364 -17.962 1.00 95.06 292 ALA A CA 1
ATOM 2185 C C . ALA A 1 292 ? 12.313 -2.960 -19.353 1.00 95.06 292 ALA A C 1
ATOM 2187 O O . ALA A 1 292 ? 11.913 -2.233 -20.261 1.00 95.06 292 ALA A O 1
ATOM 2188 N N . ASP A 1 293 ? 12.457 -4.278 -19.513 1.00 96.06 293 ASP A N 1
ATOM 2189 C CA . ASP A 1 293 ? 12.149 -4.981 -20.760 1.00 96.06 293 ASP A CA 1
ATOM 2190 C C . ASP A 1 293 ? 10.647 -4.908 -21.090 1.00 96.06 293 ASP A C 1
ATOM 2192 O O . ASP A 1 293 ? 10.273 -4.736 -22.252 1.00 96.06 293 ASP A O 1
ATOM 2196 N N . ALA A 1 294 ? 9.766 -5.022 -20.090 1.00 97.50 294 ALA A N 1
ATOM 2197 C CA . ALA A 1 294 ? 8.324 -4.879 -20.284 1.00 97.50 294 ALA A CA 1
ATOM 2198 C C . ALA A 1 294 ? 7.927 -3.457 -20.701 1.00 97.50 294 ALA A C 1
ATOM 2200 O O . ALA A 1 294 ? 7.185 -3.296 -21.669 1.00 97.50 294 ALA A O 1
ATOM 2201 N N . ILE A 1 295 ? 8.484 -2.434 -20.048 1.00 98.19 295 ILE A N 1
ATOM 2202 C CA . ILE A 1 295 ? 8.303 -1.031 -20.444 1.00 98.19 295 ILE A CA 1
ATOM 2203 C C . ILE A 1 295 ? 8.824 -0.816 -21.869 1.00 98.19 295 ILE A C 1
ATOM 2205 O O . ILE A 1 295 ? 8.139 -0.205 -22.685 1.00 98.19 295 ILE A O 1
ATOM 2209 N N . GLY A 1 296 ? 10.004 -1.355 -22.191 1.00 97.94 296 GLY A N 1
ATOM 2210 C CA . GLY A 1 296 ? 10.617 -1.277 -23.516 1.00 97.94 296 GLY A CA 1
ATOM 2211 C C . GLY A 1 296 ? 9.715 -1.814 -24.619 1.00 97.94 296 GLY A C 1
ATOM 2212 O O . GLY A 1 296 ? 9.505 -1.138 -25.628 1.00 97.94 296 GLY A O 1
ATOM 2213 N N . ARG A 1 297 ? 9.129 -3.000 -24.414 1.00 98.12 297 ARG A N 1
ATOM 2214 C CA . ARG A 1 297 ? 8.153 -3.572 -25.353 1.00 98.12 297 ARG A CA 1
ATOM 2215 C C . ARG A 1 297 ? 6.974 -2.627 -25.581 1.00 98.12 297 ARG A C 1
ATOM 2217 O O . ARG A 1 297 ? 6.635 -2.361 -26.732 1.00 98.12 297 ARG A O 1
ATOM 2224 N N . GLU A 1 298 ? 6.398 -2.085 -24.512 1.00 98.12 298 GLU A N 1
ATOM 2225 C CA . GLU A 1 298 ? 5.232 -1.201 -24.600 1.00 98.12 298 GLU A CA 1
ATOM 2226 C C . GLU A 1 298 ? 5.533 0.121 -25.313 1.00 98.12 298 GLU A C 1
ATOM 2228 O O . GLU A 1 298 ? 4.777 0.532 -26.195 1.00 98.12 298 GLU A O 1
ATOM 2233 N N . ILE A 1 299 ? 6.642 0.789 -24.982 1.00 97.81 299 ILE A N 1
ATOM 2234 C CA . ILE A 1 299 ? 6.982 2.068 -25.620 1.00 97.81 299 ILE A CA 1
ATOM 2235 C C . ILE A 1 299 ? 7.412 1.887 -27.081 1.00 97.81 299 ILE A C 1
ATOM 2237 O O . ILE A 1 299 ? 7.152 2.771 -27.896 1.00 97.81 299 ILE A O 1
ATOM 2241 N N . ALA A 1 300 ? 8.028 0.753 -27.434 1.00 97.75 300 ALA A N 1
ATOM 2242 C CA . ALA A 1 300 ? 8.433 0.459 -28.806 1.00 97.75 300 ALA A CA 1
ATOM 2243 C C . ALA A 1 300 ? 7.231 0.160 -29.709 1.00 97.75 300 ALA A C 1
ATOM 2245 O O . ALA A 1 300 ? 7.144 0.712 -30.803 1.00 97.75 300 ALA A O 1
ATOM 2246 N N . VAL A 1 301 ? 6.270 -0.647 -29.238 1.00 97.38 301 VAL A N 1
ATOM 2247 C CA . VAL A 1 301 ? 5.016 -0.928 -29.969 1.00 97.38 301 VAL A CA 1
ATOM 2248 C C . VAL A 1 301 ? 4.216 0.353 -30.230 1.00 97.38 301 VAL A C 1
ATOM 2250 O O . VAL A 1 301 ? 3.515 0.446 -31.233 1.00 97.38 301 VAL A O 1
ATOM 2253 N N . ARG A 1 302 ? 4.342 1.354 -29.352 1.00 97.25 302 ARG A N 1
ATOM 2254 C CA . ARG A 1 302 ? 3.679 2.662 -29.471 1.00 97.25 302 ARG A CA 1
ATOM 2255 C C . ARG A 1 302 ? 4.517 3.718 -30.207 1.00 97.25 302 ARG A C 1
ATOM 2257 O O . ARG A 1 302 ? 4.109 4.872 -30.248 1.00 97.25 302 ARG A O 1
ATOM 2264 N N . GLU A 1 303 ? 5.687 3.359 -30.742 1.00 97.56 303 GLU A N 1
ATOM 2265 C CA . GLU A 1 303 ? 6.619 4.270 -31.438 1.00 97.56 303 GLU A CA 1
ATOM 2266 C C . GLU A 1 303 ? 7.119 5.456 -30.573 1.00 97.56 303 GLU A C 1
ATOM 2268 O O . GLU A 1 303 ? 7.591 6.489 -31.062 1.00 97.56 303 GLU A O 1
ATOM 2273 N N . LEU A 1 304 ? 7.073 5.295 -29.248 1.00 97.06 304 LEU A N 1
ATOM 2274 C CA . LEU A 1 304 ? 7.480 6.302 -28.264 1.00 97.06 304 LEU A CA 1
ATOM 2275 C C . LEU A 1 304 ? 8.972 6.218 -27.919 1.00 97.06 304 LEU A C 1
ATOM 2277 O O . LEU A 1 304 ? 9.527 7.152 -27.345 1.00 97.06 304 LEU A O 1
ATOM 2281 N N . GLY A 1 305 ? 9.644 5.130 -28.295 1.00 96.88 305 GLY A N 1
ATOM 2282 C CA . GLY A 1 305 ? 11.051 4.913 -27.990 1.00 96.88 305 GLY A CA 1
ATOM 2283 C C . GLY A 1 305 ? 11.580 3.570 -28.475 1.00 96.88 305 GLY A C 1
ATOM 2284 O O . GLY A 1 305 ? 10.976 2.912 -29.318 1.00 96.88 305 GLY A O 1
ATOM 2285 N N . THR A 1 306 ? 12.736 3.180 -27.951 1.00 96.62 306 THR A N 1
ATOM 2286 C CA . THR A 1 306 ? 13.373 1.893 -28.251 1.00 96.62 306 THR A CA 1
ATOM 2287 C C . THR A 1 306 ? 13.010 0.841 -27.206 1.00 96.62 306 THR A C 1
ATOM 2289 O O . THR A 1 306 ? 12.756 1.167 -26.049 1.00 96.62 306 THR A O 1
ATOM 2292 N N . ALA A 1 307 ? 13.007 -0.433 -27.605 1.00 96.00 307 ALA A N 1
ATOM 2293 C CA . ALA A 1 307 ? 12.706 -1.531 -26.687 1.00 96.00 307 ALA A CA 1
ATOM 2294 C C . ALA A 1 307 ? 13.860 -1.860 -25.730 1.00 96.00 307 ALA A C 1
ATOM 2296 O O . ALA A 1 307 ? 13.639 -2.504 -24.710 1.00 96.00 307 ALA A O 1
ATOM 2297 N N . THR A 1 308 ? 15.084 -1.458 -26.071 1.00 94.88 308 THR A N 1
ATOM 2298 C CA . THR A 1 308 ? 16.300 -1.891 -25.381 1.00 94.88 308 THR A CA 1
ATOM 2299 C C . THR A 1 308 ? 16.580 -1.000 -24.172 1.00 94.88 308 THR A C 1
ATOM 2301 O O . THR A 1 308 ? 16.811 0.198 -24.356 1.00 94.88 308 THR A O 1
ATOM 2304 N N . PRO A 1 309 ? 16.613 -1.550 -22.944 1.00 93.50 309 PRO A N 1
ATOM 2305 C CA . PRO A 1 309 ? 17.005 -0.785 -21.770 1.00 93.50 309 PRO A CA 1
ATOM 2306 C C . PRO A 1 309 ? 18.449 -0.287 -21.855 1.00 93.50 309 PRO A C 1
ATOM 2308 O O . PRO A 1 309 ? 19.319 -0.935 -22.437 1.00 93.50 309 PRO A O 1
ATOM 2311 N N . SER A 1 310 ? 18.715 0.856 -21.229 1.00 92.00 310 SER A N 1
ATOM 2312 C CA . SER A 1 310 ? 20.060 1.420 -21.108 1.00 92.00 310 SER A CA 1
ATOM 2313 C C . SER A 1 310 ? 20.301 1.978 -19.708 1.00 92.00 310 SER A C 1
ATOM 2315 O O . SER A 1 310 ? 19.388 2.522 -19.072 1.00 92.00 310 SER A O 1
ATOM 2317 N N . ALA A 1 311 ? 21.543 1.853 -19.233 1.00 89.81 311 ALA A N 1
ATOM 2318 C CA . ALA A 1 311 ? 21.966 2.382 -17.941 1.00 89.81 311 ALA A CA 1
ATOM 2319 C C . ALA A 1 311 ? 21.756 3.898 -17.856 1.00 89.81 311 ALA A C 1
ATOM 2321 O O . ALA A 1 311 ? 21.939 4.621 -18.839 1.00 89.81 311 ALA A O 1
ATOM 2322 N N . LEU A 1 312 ? 21.356 4.373 -16.678 1.00 89.00 312 LEU A N 1
ATOM 2323 C CA . LEU A 1 312 ? 21.294 5.799 -16.370 1.00 89.00 312 LEU A CA 1
ATOM 2324 C C . LEU A 1 312 ? 22.708 6.366 -16.237 1.00 89.00 312 LEU A C 1
ATOM 2326 O O . LEU A 1 312 ? 23.519 5.866 -15.454 1.00 89.00 312 LEU A O 1
ATOM 2330 N N . SER A 1 313 ? 22.979 7.449 -16.960 1.00 88.81 313 SER A N 1
ATOM 2331 C CA . SER A 1 313 ? 24.180 8.259 -16.765 1.00 88.81 313 SER A CA 1
ATOM 2332 C C . SER A 1 313 ? 24.170 8.946 -15.389 1.00 88.81 313 SER A C 1
ATOM 2334 O O . SER A 1 313 ? 23.104 9.141 -14.800 1.00 88.81 313 SER A O 1
ATOM 2336 N N . PRO A 1 314 ? 25.328 9.393 -14.869 1.00 86.31 314 PRO A N 1
ATOM 2337 C CA . PRO A 1 314 ? 25.378 10.122 -13.600 1.00 86.31 314 PRO A CA 1
ATOM 2338 C C . PRO A 1 314 ? 24.500 11.380 -13.564 1.00 86.31 314 PRO A C 1
ATOM 2340 O O . PRO A 1 314 ? 24.001 11.745 -12.503 1.00 86.31 314 PRO A O 1
ATOM 2343 N N . GLU A 1 315 ? 24.312 12.044 -14.708 1.00 89.62 315 GLU A N 1
ATOM 2344 C CA . GLU A 1 315 ? 23.426 13.205 -14.807 1.00 89.62 315 GLU A CA 1
ATOM 2345 C C . GLU A 1 315 ? 21.957 12.796 -14.737 1.00 89.62 315 GLU A C 1
ATOM 2347 O O . GLU A 1 315 ? 21.210 13.361 -13.948 1.00 89.62 315 GLU A O 1
ATOM 2352 N N . GLU A 1 316 ? 21.556 11.751 -15.462 1.00 90.94 316 GLU A N 1
ATOM 2353 C CA . GLU A 1 316 ? 20.187 11.230 -15.389 1.00 90.94 316 GLU A CA 1
ATOM 2354 C C . GLU A 1 316 ? 19.855 10.710 -13.981 1.00 90.94 316 GLU A C 1
ATOM 2356 O O . GLU A 1 316 ? 18.754 10.934 -13.487 1.00 90.94 316 GLU A O 1
ATOM 2361 N N . ARG A 1 317 ? 20.814 10.082 -13.283 1.00 86.81 317 ARG A N 1
ATOM 2362 C CA . ARG A 1 317 ? 20.643 9.674 -11.875 1.00 86.81 317 ARG A CA 1
ATOM 2363 C C . ARG A 1 317 ? 20.337 10.867 -10.960 1.00 86.81 317 ARG A C 1
ATOM 2365 O O . ARG A 1 317 ? 19.544 10.727 -10.034 1.00 86.81 317 ARG A O 1
ATOM 2372 N N . ARG A 1 318 ? 20.945 12.035 -11.207 1.00 86.88 318 ARG A N 1
ATOM 2373 C CA . ARG A 1 318 ? 20.637 13.280 -10.478 1.00 86.88 318 ARG A CA 1
ATOM 2374 C C . ARG A 1 318 ? 19.297 13.868 -10.900 1.00 86.88 318 ARG A C 1
ATOM 2376 O O . ARG A 1 318 ? 18.525 14.275 -10.038 1.00 86.88 318 ARG A O 1
ATOM 2383 N N . GLN A 1 319 ? 19.031 13.897 -12.203 1.00 90.88 319 GLN A N 1
ATOM 2384 C CA . GLN A 1 319 ? 17.801 14.436 -12.774 1.00 90.88 319 GLN A CA 1
ATOM 2385 C C . GLN A 1 319 ? 16.565 13.712 -12.230 1.00 90.88 319 GLN A C 1
ATOM 2387 O O . GLN A 1 319 ? 15.603 14.368 -11.848 1.00 90.88 319 GLN A O 1
ATOM 2392 N N . TYR A 1 320 ? 16.613 12.380 -12.163 1.00 89.81 320 TYR A N 1
ATOM 2393 C CA . TYR A 1 320 ? 15.491 11.535 -11.751 1.00 89.81 320 TYR A CA 1
ATOM 2394 C C . TYR A 1 320 ? 15.582 11.074 -10.289 1.00 89.81 320 TYR A C 1
ATOM 2396 O O . TYR A 1 320 ? 14.968 10.079 -9.905 1.00 89.81 320 TYR A O 1
ATOM 2404 N N . ALA A 1 321 ? 16.385 11.741 -9.452 1.00 84.81 321 ALA A N 1
ATOM 2405 C CA . ALA A 1 321 ? 16.680 11.268 -8.097 1.00 84.81 321 ALA A CA 1
ATOM 2406 C C . ALA A 1 321 ? 15.414 11.031 -7.248 1.00 84.81 321 ALA A C 1
ATOM 2408 O O . ALA A 1 321 ? 15.383 10.106 -6.436 1.00 84.81 321 ALA A O 1
ATOM 2409 N N . LEU A 1 322 ? 14.357 11.827 -7.454 1.00 84.50 322 LEU A N 1
ATOM 2410 C CA . LEU A 1 322 ? 13.090 11.686 -6.736 1.00 84.50 322 LEU A CA 1
ATOM 2411 C C . LEU A 1 322 ? 12.292 10.461 -7.211 1.00 84.50 322 LEU A C 1
ATOM 2413 O O . LEU A 1 322 ? 11.835 9.656 -6.398 1.00 84.50 322 LEU A O 1
ATOM 2417 N N . GLU A 1 323 ? 12.154 10.287 -8.521 1.00 88.19 323 GLU A N 1
ATOM 2418 C CA . GLU A 1 323 ? 11.473 9.165 -9.176 1.00 88.19 323 GLU A CA 1
ATOM 2419 C C . GLU A 1 323 ? 12.115 7.816 -8.813 1.00 88.19 323 GLU A C 1
ATOM 2421 O O . GLU A 1 323 ? 11.451 6.775 -8.738 1.00 88.19 323 GLU A O 1
ATOM 2426 N N . LEU A 1 324 ? 13.416 7.861 -8.541 1.00 83.31 324 LEU A N 1
ATOM 2427 C CA . LEU A 1 324 ? 14.277 6.734 -8.225 1.00 83.31 324 LEU A CA 1
ATOM 2428 C C . LEU A 1 324 ? 14.290 6.329 -6.737 1.00 83.31 324 LEU A C 1
ATOM 2430 O O . LEU A 1 324 ? 14.842 5.279 -6.408 1.00 83.31 324 LEU A O 1
ATOM 2434 N N . THR A 1 325 ? 13.637 7.094 -5.853 1.00 76.56 325 THR A N 1
ATOM 2435 C CA . THR A 1 325 ? 13.690 6.935 -4.380 1.00 76.56 325 THR A CA 1
ATOM 2436 C C . THR A 1 325 ? 13.393 5.519 -3.869 1.00 76.56 325 THR A C 1
ATOM 2438 O O . THR A 1 325 ? 13.952 5.110 -2.857 1.00 76.56 325 THR A O 1
ATOM 2441 N N . TYR A 1 326 ? 12.524 4.763 -4.547 1.00 75.38 326 TYR A N 1
ATOM 2442 C CA . TYR A 1 326 ? 12.097 3.421 -4.118 1.00 75.38 326 TYR A CA 1
ATOM 2443 C C . TYR A 1 326 ? 12.543 2.316 -5.083 1.00 75.38 326 TYR A C 1
ATOM 2445 O O . TYR A 1 326 ? 11.905 1.269 -5.166 1.00 75.38 326 TYR A O 1
ATOM 2453 N N . GLN A 1 327 ? 13.593 2.554 -5.870 1.00 75.25 327 GLN A N 1
ATOM 2454 C CA . GLN A 1 327 ? 14.051 1.604 -6.891 1.00 75.25 327 GLN A CA 1
ATOM 2455 C C . GLN A 1 327 ? 15.286 0.801 -6.449 1.00 75.25 327 GLN A C 1
ATOM 2457 O O . GLN A 1 327 ? 15.703 -0.118 -7.139 1.00 75.25 327 GLN A O 1
ATOM 2462 N N . THR A 1 328 ? 15.872 1.107 -5.291 1.00 66.62 328 THR A N 1
ATOM 2463 C CA . THR A 1 328 ? 17.184 0.594 -4.847 1.00 66.62 328 THR A CA 1
ATOM 2464 C C . THR A 1 328 ? 17.125 -0.702 -4.045 1.00 66.62 328 THR A C 1
ATOM 2466 O O . THR A 1 328 ? 18.076 -1.056 -3.353 1.00 66.62 328 THR A O 1
ATOM 2469 N N . ALA A 1 329 ? 16.010 -1.413 -4.121 1.00 69.31 329 ALA A N 1
ATOM 2470 C CA . ALA A 1 329 ? 15.723 -2.472 -3.182 1.00 69.31 329 ALA A CA 1
ATOM 2471 C C . ALA A 1 329 ? 16.430 -3.795 -3.551 1.00 69.31 329 ALA A C 1
ATOM 2473 O O . ALA A 1 329 ? 16.390 -4.244 -4.699 1.00 69.31 329 ALA A O 1
ATOM 2474 N N . VAL A 1 330 ? 17.115 -4.400 -2.570 1.00 73.06 330 VAL A N 1
ATOM 2475 C CA . VAL A 1 330 ? 17.999 -5.582 -2.737 1.00 73.06 330 VAL A CA 1
ATOM 2476 C C . VAL A 1 330 ? 17.715 -6.682 -1.713 1.00 73.06 330 VAL A C 1
ATOM 2478 O O . VAL A 1 330 ? 18.604 -7.403 -1.256 1.00 73.06 330 VAL A O 1
ATOM 2481 N N . SER A 1 331 ? 16.463 -6.813 -1.300 1.00 77.12 331 SER A N 1
ATOM 2482 C CA . SER A 1 331 ? 16.031 -7.870 -0.392 1.00 77.12 331 SER A CA 1
ATOM 2483 C C . SER A 1 331 ? 14.731 -8.492 -0.874 1.00 77.12 331 SER A C 1
ATOM 2485 O O . SER A 1 331 ? 14.076 -8.009 -1.797 1.00 77.12 331 SER A O 1
ATOM 2487 N N . ARG A 1 332 ? 14.389 -9.628 -0.274 1.00 86.50 332 ARG A N 1
ATOM 2488 C CA . ARG A 1 332 ? 13.119 -10.302 -0.512 1.00 86.50 332 ARG A CA 1
ATOM 2489 C C . ARG A 1 332 ? 12.353 -10.441 0.786 1.00 86.50 332 ARG A C 1
ATOM 2491 O O . ARG A 1 332 ? 12.944 -10.537 1.857 1.00 86.50 332 ARG A O 1
ATOM 2498 N N . ALA A 1 333 ? 11.042 -10.524 0.666 1.00 90.88 333 ALA A N 1
ATOM 2499 C CA . ALA A 1 333 ? 10.108 -10.690 1.759 1.00 90.88 333 ALA A CA 1
ATOM 2500 C C . ALA A 1 333 ? 9.229 -11.927 1.526 1.00 90.88 333 ALA A C 1
ATOM 2502 O O . ALA A 1 333 ? 8.948 -12.292 0.380 1.00 90.88 333 ALA A O 1
ATOM 2503 N N . VAL A 1 334 ? 8.793 -12.568 2.609 1.00 93.56 334 VAL A N 1
ATOM 2504 C CA . VAL A 1 334 ? 7.831 -13.677 2.596 1.00 93.56 334 VAL A CA 1
ATOM 2505 C C . VAL A 1 334 ? 6.748 -13.412 3.640 1.00 93.56 334 VAL A C 1
ATOM 2507 O O . VAL A 1 334 ? 7.030 -13.358 4.836 1.00 93.56 334 VAL A O 1
ATOM 2510 N N . GLY A 1 335 ? 5.503 -13.259 3.178 1.00 94.50 335 GLY A N 1
ATOM 2511 C CA . GLY A 1 335 ? 4.327 -13.027 4.028 1.00 94.50 335 GLY A CA 1
ATOM 2512 C C . GLY A 1 335 ? 3.692 -14.315 4.535 1.00 94.50 335 GLY A C 1
ATOM 2513 O O . GLY A 1 335 ? 2.711 -14.809 3.971 1.00 94.50 335 GLY A O 1
ATOM 2514 N N . SER A 1 336 ? 4.245 -14.873 5.605 1.00 94.88 336 SER A N 1
ATOM 2515 C CA . SER A 1 336 ? 3.772 -16.118 6.217 1.00 94.88 336 SER A CA 1
ATOM 2516 C C . SER A 1 336 ? 2.519 -15.889 7.064 1.00 94.88 336 SER A C 1
ATOM 2518 O O . SER A 1 336 ? 1.582 -16.693 7.015 1.00 94.88 336 SER A O 1
ATOM 2520 N N . ASN A 1 337 ? 2.449 -14.771 7.793 1.00 95.56 337 ASN A N 1
ATOM 2521 C CA . ASN A 1 337 ? 1.314 -14.459 8.669 1.00 95.56 337 ASN A CA 1
ATOM 2522 C C . ASN A 1 337 ? 0.026 -14.212 7.886 1.00 95.56 337 ASN A C 1
ATOM 2524 O O . ASN A 1 337 ? -1.035 -14.692 8.285 1.00 95.56 337 ASN A O 1
ATOM 2528 N N . ALA A 1 338 ? 0.114 -13.499 6.760 1.00 95.69 338 ALA A N 1
ATOM 2529 C CA . ALA A 1 338 ? -1.032 -13.227 5.897 1.00 95.69 338 ALA A CA 1
ATOM 2530 C C . ALA A 1 338 ? -1.662 -14.531 5.383 1.00 95.69 338 ALA A C 1
ATOM 2532 O O . ALA A 1 338 ? -2.863 -14.753 5.551 1.00 95.69 338 ALA A O 1
ATOM 2533 N N . ARG A 1 339 ? -0.842 -15.442 4.848 1.00 95.75 339 ARG A N 1
ATOM 2534 C CA . ARG A 1 339 ? -1.302 -16.749 4.350 1.00 95.75 339 ARG A CA 1
ATOM 2535 C C . ARG A 1 339 ? -1.856 -17.628 5.467 1.00 95.75 339 ARG A C 1
ATOM 2537 O O . ARG A 1 339 ? -2.922 -18.215 5.311 1.00 95.75 339 ARG A O 1
ATOM 2544 N N . SER A 1 340 ? -1.197 -17.644 6.625 1.00 94.00 340 SER A N 1
ATOM 2545 C CA . SER A 1 340 ? -1.671 -18.375 7.813 1.00 94.00 340 SER A CA 1
ATOM 2546 C C . SER A 1 340 ? -3.006 -17.837 8.341 1.00 94.00 340 SER A C 1
ATOM 2548 O O . SER A 1 340 ? -3.793 -18.580 8.923 1.00 94.00 340 SER A O 1
ATOM 2550 N N . ALA A 1 341 ? -3.287 -16.551 8.120 1.00 93.62 341 ALA A N 1
ATOM 2551 C CA . ALA A 1 341 ? -4.561 -15.927 8.457 1.00 93.62 341 ALA A CA 1
ATOM 2552 C C . ALA A 1 341 ? -5.678 -16.204 7.430 1.00 93.62 341 ALA A C 1
ATOM 2554 O O . ALA A 1 341 ? -6.815 -15.805 7.683 1.00 93.62 341 ALA A O 1
ATOM 2555 N N . GLY A 1 342 ? -5.377 -16.884 6.317 1.00 95.50 342 GLY A N 1
ATOM 2556 C CA . GLY A 1 342 ? -6.330 -17.228 5.258 1.00 95.50 342 GLY A CA 1
ATOM 2557 C C . GLY A 1 342 ? -6.296 -16.307 4.035 1.00 95.50 342 GLY A C 1
ATOM 2558 O O . GLY A 1 342 ? -7.199 -16.383 3.208 1.00 95.50 342 GLY A O 1
ATOM 2559 N N . TRP A 1 343 ? -5.294 -15.433 3.901 1.00 97.62 343 TRP A N 1
ATOM 2560 C CA . TRP A 1 343 ? -5.147 -14.600 2.706 1.00 97.62 343 TRP A CA 1
ATOM 2561 C C . TRP A 1 343 ? -4.659 -15.423 1.509 1.00 97.62 343 TRP A C 1
ATOM 2563 O O . TRP A 1 343 ? -3.617 -16.079 1.574 1.00 97.62 343 TRP A O 1
ATOM 2573 N N . THR A 1 344 ? -5.404 -15.350 0.408 1.00 97.25 344 THR A N 1
ATOM 2574 C CA . THR A 1 344 ? -5.117 -16.047 -0.851 1.00 97.25 344 THR A CA 1
ATOM 2575 C C . THR A 1 344 ? -5.037 -15.028 -1.994 1.00 97.25 344 THR A C 1
ATOM 2577 O O . THR A 1 344 ? -6.068 -14.739 -2.606 1.00 97.25 344 THR A O 1
ATOM 2580 N N . PRO A 1 345 ? -3.858 -14.438 -2.263 1.00 96.56 345 PRO A N 1
ATOM 2581 C CA . PRO A 1 345 ? -3.702 -13.480 -3.354 1.00 96.56 345 PRO A CA 1
ATOM 2582 C C . PRO A 1 345 ? -3.884 -14.163 -4.713 1.00 96.56 345 PRO A C 1
ATOM 2584 O O . PRO A 1 345 ? -3.381 -15.268 -4.930 1.00 96.56 345 PRO A O 1
ATOM 2587 N N . ALA A 1 346 ? -4.603 -13.510 -5.623 1.00 95.06 346 ALA A N 1
ATOM 2588 C CA . ALA A 1 346 ? -4.970 -14.078 -6.916 1.00 95.06 346 ALA A CA 1
ATOM 2589 C C . ALA A 1 346 ? -4.017 -13.679 -8.054 1.00 95.06 346 ALA A C 1
ATOM 2591 O O . ALA A 1 346 ? -3.895 -14.421 -9.027 1.00 95.06 346 ALA A O 1
ATOM 2592 N N . ASN A 1 347 ? -3.349 -12.525 -7.955 1.00 94.75 347 ASN A N 1
ATOM 2593 C CA . ASN A 1 347 ? -2.587 -11.956 -9.067 1.00 94.75 347 ASN A CA 1
ATOM 2594 C C . ASN A 1 347 ? -1.109 -12.330 -8.971 1.00 94.75 347 ASN A C 1
ATOM 2596 O O . ASN A 1 347 ? -0.398 -11.893 -8.060 1.00 94.75 347 ASN A O 1
ATOM 2600 N N . ASP A 1 348 ? -0.654 -13.147 -9.915 1.00 94.25 348 ASP A N 1
ATOM 2601 C CA . ASP A 1 348 ? 0.703 -13.680 -9.959 1.00 94.25 348 ASP A CA 1
ATOM 2602 C C . ASP A 1 348 ? 1.705 -12.732 -10.646 1.00 94.25 348 ASP A C 1
ATOM 2604 O O . ASP A 1 348 ? 1.417 -11.582 -10.988 1.00 94.25 348 ASP A O 1
ATOM 2608 N N . HIS A 1 349 ? 2.928 -13.225 -10.834 1.00 95.56 349 HIS A N 1
ATOM 2609 C CA . HIS A 1 349 ? 4.000 -12.484 -11.489 1.00 95.56 349 HIS A CA 1
ATOM 2610 C C . HIS A 1 349 ? 3.734 -12.199 -12.979 1.00 95.56 349 HIS A C 1
ATOM 2612 O O . HIS A 1 349 ? 4.139 -11.157 -13.496 1.00 95.56 349 HIS A O 1
ATOM 2618 N N . ALA A 1 350 ? 3.025 -13.085 -13.683 1.00 96.00 350 ALA A N 1
ATOM 2619 C CA . ALA A 1 350 ? 2.657 -12.833 -15.073 1.00 96.00 350 ALA A CA 1
ATOM 2620 C C . ALA A 1 350 ? 1.642 -11.681 -15.163 1.00 96.00 350 ALA A C 1
ATOM 2622 O O . ALA A 1 350 ? 1.783 -10.802 -16.016 1.00 96.00 350 ALA A O 1
ATOM 2623 N N . GLY A 1 351 ? 0.676 -11.642 -14.237 1.00 95.31 351 GLY A N 1
ATOM 2624 C CA . GLY A 1 351 ? -0.248 -10.521 -14.062 1.00 95.31 351 GLY A CA 1
ATOM 2625 C C . GLY A 1 351 ? 0.46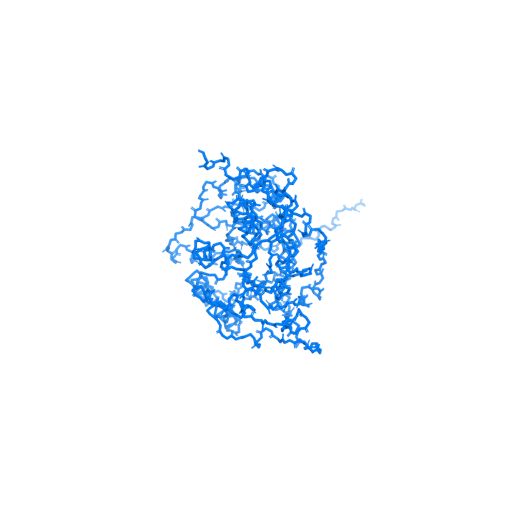6 -9.198 -13.771 1.00 95.31 351 GLY A C 1
ATOM 2626 O O . GLY A 1 351 ? 0.112 -8.174 -14.357 1.00 95.31 351 GLY A O 1
ATOM 2627 N N . PHE A 1 352 ? 1.521 -9.224 -12.950 1.00 96.94 352 PHE A N 1
ATOM 2628 C CA . PHE A 1 352 ? 2.378 -8.060 -12.697 1.00 96.94 352 PHE A CA 1
ATOM 2629 C C . PHE A 1 352 ? 3.017 -7.497 -13.967 1.00 96.94 352 PHE A C 1
ATOM 2631 O O . PHE A 1 352 ? 2.881 -6.311 -14.256 1.00 96.94 352 PHE A O 1
ATOM 2638 N N . LEU A 1 353 ? 3.679 -8.330 -14.770 1.00 97.25 353 LEU A N 1
ATOM 2639 C CA . LEU A 1 353 ? 4.306 -7.843 -16.002 1.00 97.25 353 LEU A CA 1
ATOM 2640 C C . LEU A 1 353 ? 3.268 -7.362 -17.025 1.00 97.25 353 LEU A C 1
ATOM 2642 O O . LEU A 1 353 ? 3.512 -6.384 -17.733 1.00 97.25 353 LEU A O 1
ATOM 2646 N N . ALA A 1 354 ? 2.106 -8.015 -17.092 1.00 96.00 354 ALA A N 1
ATOM 2647 C CA . ALA A 1 354 ? 1.019 -7.611 -17.977 1.00 96.00 354 ALA A CA 1
ATOM 2648 C C . ALA A 1 354 ? 0.405 -6.254 -17.586 1.00 96.00 354 ALA A C 1
ATOM 2650 O O . ALA A 1 354 ? -0.012 -5.497 -18.465 1.00 96.00 354 ALA A O 1
ATOM 2651 N N . SER A 1 355 ? 0.381 -5.900 -16.294 1.00 96.38 355 SER A N 1
ATOM 2652 C CA . SER A 1 355 ? -0.184 -4.622 -15.843 1.00 96.38 355 SER A CA 1
ATOM 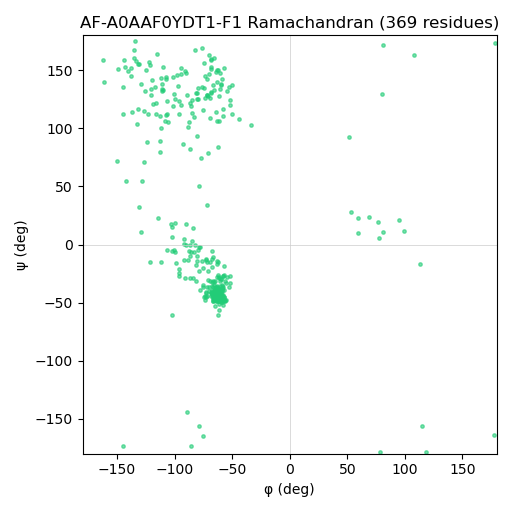2653 C C . SER A 1 355 ? 0.624 -3.408 -16.303 1.00 96.38 355 SER A C 1
ATOM 2655 O O . SER A 1 355 ? 0.088 -2.305 -16.351 1.00 96.38 355 SER A O 1
ATOM 2657 N N . ILE A 1 3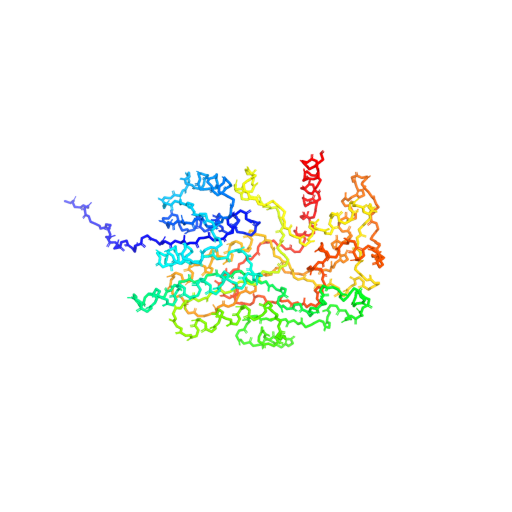56 ? 1.893 -3.586 -16.682 1.00 97.62 356 ILE A N 1
ATOM 2658 C CA . ILE A 1 356 ? 2.755 -2.492 -17.153 1.00 97.62 356 ILE A CA 1
ATOM 2659 C C . ILE A 1 356 ? 2.149 -1.810 -18.388 1.00 97.62 356 ILE A C 1
ATOM 2661 O O . ILE 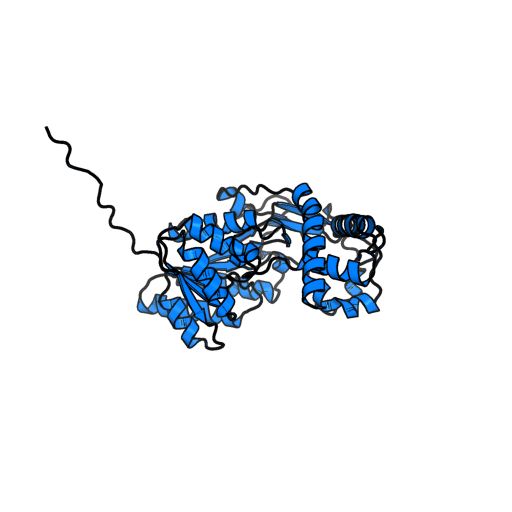A 1 356 ? 2.214 -0.590 -18.505 1.00 97.62 356 ILE A O 1
ATOM 2665 N N . ALA A 1 357 ? 1.477 -2.555 -19.271 1.00 97.00 357 ALA A N 1
ATOM 2666 C CA . ALA A 1 357 ? 0.784 -1.978 -20.424 1.00 97.00 357 ALA A CA 1
ATOM 2667 C C . ALA A 1 357 ? -0.306 -0.968 -20.017 1.00 97.00 357 ALA A C 1
ATOM 2669 O O . ALA A 1 357 ? -0.456 0.079 -20.663 1.00 97.00 357 ALA A O 1
ATOM 2670 N N . HIS A 1 358 ? -1.036 -1.269 -18.935 1.00 96.06 358 HIS A N 1
ATOM 2671 C CA . HIS A 1 358 ? -2.028 -0.372 -18.345 1.00 96.06 358 HIS A CA 1
ATOM 2672 C C . HIS A 1 358 ? -1.357 0.872 -17.756 1.00 96.06 358 HIS A C 1
ATOM 2674 O O . HIS A 1 358 ? -1.746 1.983 -18.109 1.00 96.06 358 HIS A O 1
ATOM 2680 N N . ASP A 1 359 ? -0.301 0.702 -16.958 1.00 97.12 359 ASP A N 1
ATOM 2681 C CA . ASP A 1 359 ? 0.421 1.828 -16.355 1.00 97.12 359 ASP A CA 1
ATOM 2682 C C . ASP A 1 359 ? 1.004 2.770 -17.421 1.00 97.12 359 ASP A C 1
ATOM 2684 O O . ASP A 1 359 ? 0.918 3.988 -17.278 1.00 97.12 359 ASP A O 1
ATOM 2688 N N . VAL A 1 360 ? 1.534 2.242 -18.535 1.00 97.75 360 VAL A N 1
ATOM 2689 C CA . VAL A 1 360 ? 2.022 3.080 -19.647 1.00 97.75 360 VAL A CA 1
ATOM 2690 C C . VAL A 1 360 ? 0.875 3.889 -20.254 1.00 97.75 360 VAL A C 1
ATOM 2692 O O . VAL A 1 360 ? 1.054 5.063 -20.567 1.00 97.75 360 VAL A O 1
ATOM 2695 N N . ALA A 1 361 ? -0.313 3.298 -20.425 1.00 96.44 361 ALA A N 1
ATOM 2696 C CA . ALA A 1 361 ? -1.474 4.025 -20.944 1.00 96.44 361 ALA A CA 1
ATOM 2697 C C . ALA A 1 361 ? -1.952 5.125 -19.978 1.00 96.44 361 ALA A C 1
ATOM 2699 O O . ALA A 1 361 ? -2.226 6.246 -20.406 1.00 96.44 361 ALA A O 1
ATOM 2700 N N . GLU A 1 362 ? -1.999 4.835 -18.679 1.00 95.62 362 GLU A N 1
ATOM 2701 C CA . GLU A 1 362 ? -2.385 5.805 -17.652 1.00 95.62 362 GLU A CA 1
ATOM 2702 C C . GLU A 1 362 ? -1.374 6.955 -17.523 1.00 95.62 362 GLU A C 1
ATOM 2704 O O . GLU A 1 362 ? -1.788 8.110 -17.427 1.00 95.62 362 GLU A O 1
ATOM 2709 N N . VAL A 1 363 ? -0.063 6.682 -17.591 1.00 97.06 363 VAL A N 1
ATOM 2710 C CA . VAL A 1 363 ? 0.979 7.730 -17.575 1.00 97.06 363 VAL A CA 1
ATOM 2711 C C . VAL A 1 363 ? 0.867 8.645 -18.798 1.00 97.06 363 VAL A C 1
ATOM 2713 O O . VAL A 1 363 ? 1.033 9.857 -18.673 1.00 97.06 363 VAL A O 1
ATOM 2716 N N . LEU A 1 364 ? 0.558 8.103 -19.979 1.00 96.62 364 LEU A N 1
ATOM 2717 C CA . LEU A 1 364 ? 0.324 8.925 -21.172 1.00 96.62 364 LEU A CA 1
ATOM 2718 C C . LEU A 1 364 ? -0.909 9.821 -21.001 1.00 96.62 364 LEU A C 1
ATOM 2720 O O . LEU A 1 364 ? -0.835 11.018 -21.264 1.00 96.62 364 LEU A O 1
ATOM 2724 N N . CYS A 1 365 ? -2.003 9.269 -20.475 1.00 94.00 365 CYS A N 1
ATOM 2725 C CA . CYS A 1 365 ? -3.213 10.036 -20.187 1.00 94.00 365 CYS A CA 1
ATOM 2726 C C . CYS A 1 365 ? -2.978 11.131 -19.128 1.00 94.00 365 CYS A C 1
ATOM 2728 O O . CYS A 1 365 ? -3.536 12.222 -19.222 1.00 94.00 365 CYS A O 1
ATOM 2730 N N . GLU A 1 366 ? -2.146 10.868 -18.114 1.00 92.31 366 GLU A N 1
ATOM 2731 C CA . GLU A 1 366 ? -1.711 11.879 -17.144 1.00 92.31 366 GLU A CA 1
ATOM 2732 C C . GLU A 1 366 ? -0.962 13.028 -17.834 1.00 92.31 366 GLU A C 1
ATOM 2734 O O . GLU A 1 366 ? -1.316 14.186 -17.611 1.00 92.31 366 GLU A O 1
ATOM 2739 N N . ARG A 1 367 ? 0.003 12.721 -18.716 1.00 92.38 367 ARG A N 1
ATOM 2740 C CA . ARG A 1 367 ? 0.775 13.735 -19.457 1.00 92.38 367 ARG A CA 1
ATOM 2741 C C . ARG A 1 367 ? -0.123 14.649 -20.287 1.00 92.38 367 ARG A C 1
ATOM 2743 O O . ARG A 1 367 ? 0.029 15.863 -20.194 1.00 92.38 367 ARG A O 1
ATOM 2750 N N . GLU A 1 368 ? -1.085 14.082 -21.012 1.00 91.19 368 GLU A N 1
ATOM 2751 C CA . GLU A 1 368 ? -2.049 14.831 -21.836 1.00 91.19 368 GLU A CA 1
ATOM 2752 C C . GLU A 1 368 ? -2.937 15.790 -21.029 1.00 91.19 368 GLU A C 1
ATOM 2754 O O . GLU A 1 368 ? -3.376 16.809 -21.549 1.00 91.19 368 GLU A O 1
ATOM 2759 N N . ARG A 1 369 ? -3.222 15.487 -19.754 1.00 85.56 369 ARG A N 1
ATOM 2760 C CA . ARG A 1 369 ? -3.995 16.386 -18.875 1.00 85.56 369 ARG A CA 1
ATOM 2761 C C . ARG A 1 369 ? -3.163 17.538 -18.315 1.00 85.56 369 ARG A C 1
ATOM 2763 O O . ARG A 1 369 ? -3.737 18.522 -17.853 1.00 85.56 369 ARG A O 1
ATOM 2770 N N . THR A 1 370 ? -1.843 17.371 -18.268 1.00 79.00 370 THR A N 1
ATOM 2771 C CA . THR A 1 370 ? -0.902 18.353 -17.706 1.00 79.00 370 THR A CA 1
ATOM 2772 C C . THR A 1 370 ? -0.229 19.235 -18.756 1.00 79.00 370 THR A C 1
ATOM 2774 O O . THR A 1 370 ? 0.336 20.264 -18.386 1.00 79.00 370 THR A O 1
ATOM 2777 N N . SER A 1 371 ? -0.280 18.836 -20.032 1.00 64.44 371 SER A N 1
ATOM 2778 C CA . SER A 1 371 ? 0.114 19.634 -21.202 1.00 64.44 371 SER A CA 1
ATOM 2779 C C . SER A 1 371 ? -0.991 20.590 -21.621 1.00 64.44 371 SER A C 1
ATOM 2781 O O . SER A 1 371 ? -0.663 21.750 -21.953 1.00 64.44 371 SER A O 1
#